Protein 1F9K (pdb70)

Sequence (468 aa):
ETQSFNFDHFEENSKELNLQRQASIKSNGVLELTKLTKNGVPVWKSTGRALYAEPIKIWDSTTGNVASFETRFSFNITQPYAYPEPADGLTFFMVPPNSPQGEDGGNLGVFKPPEGDNAFAVEFDTFQNTWDPQVPHIGIDVNSIVSSKTLHFQLENGGVANVVIKYDSPTKILNVVLAFHSVGTVYTLSNIVDLKQEFPNSEWVNVGLSATTGYQKNAVETHEIISWSFTSSLETQSFNFDHFEENSKELNLQRQASIKSNGVLELTKLTKNGVPVWKSTGRALYAEPIKIWDSTTGNVASFETRFSFNITQPYAYPEPADGLTFFMVPPNSPQGEDGGNLGVFKPPEGDNAFAVEFDTFQNTWDPQVPHIGIDVNSIVSSKTLHFQLENGGVANVVIKYDSPTKILNVVLAFHSVGTVYTLSNIVDLKQEFPNSEWVNVGLSATTGYQKNAVETHEIISWSFTSSL

Organism: Psophocarpus tetragonolobus (NCBI:txid3891)

Radius of gyration: 24.09 Å; Cα contacts (8 Å, |Δi|>4): 1300; chains: 2; bounding box: 73×49×55 Å

Nearest PDB structures (foldseek):
  1fay-assembly1_A  TM=1.001E+00  e=1.335E-43  Psophocarpus tetragonolobus
  2d3s-assembly1_A  TM=9.607E-01  e=8.198E-33  Psophocarpus tetragonolobus
  1g9f-assembly1_A  TM=9.574E-01  e=3.078E-25  Glycine max
  1lul-assembly1_A  TM=9.356E-01  e=5.068E-24  Vigna cylindrica
  1lul-assembly3_E  TM=9.356E-01  e=9.555E-24  Vigna cylindrica

Foldseek 3Di:
DKDKDKQLFADPPPLFKDKDFQWDADPVSWIWAWDQADPHGGDFLTKIKIWTNDWDQQADPPVGAGKKKKKKFKKFKAAPDPPVFADFWKKKKKFAPPFDWDHATLRLRHHHPPLGTLMWMWIQGRDADPLHDDDRWIATDGSDSNGPDIDHDDDDHRAMKMKMWTADRVVQKIKIWIARPVVGDIDIDIDGDHVCVSPVPHSIIIIMMMGGTDPDGSNHMTIIIGIMMMMMGD/DKDKDKQLFADFPPPFKDKDFQWGADPVSKIWAWDQAPPNHGDAQTKIKIWTPDWDFQDDPVVRAGKKKKKKWKKFKAQPDPPPHADFWKKKKKFAPPADWDHTTLRLRHHHPPQDGQMWMWIQGRDADPLDDDDRWIATDGSDSNGPDIDHDDDDHRAMKMKMWTADRVVQKIKIWIARPVVGDIDIDIDGDHVCVSPVPHSIIIIMMMGHTDDDRSNYMTIIINIMMMMMDD

Secondary structure (DSSP, 8-state):
-EEEEEESS--SS-TTEEEEET-EE-TTS-EE-S-SEETTEE--S-EEEEEESSPEE-B-TTT--B-EEEEEEEEEEE---SSS---EEEEEEEE-TT-----SGGGTTT--SS--S--EEEEEE-S--TT--SSSEEEEEESSSS-SEEEE----TT--EEEEEEEETTTTEEEEEEEETTTTEEEEEEEE--HHHHSTT-SEEEEEEEEEE-SSTT---EEEEEEEEEEEE-/-EEEEEESS--TT-TTEEEEET-EE-TTS-EE-S-SSGGGS---S-EEEEEESSPEE-B-TTT--B-EEEEEEEEE-----SSS---EEEEEEEE-SS-----SGGGTTT--SS--S--EEEEEE-S--TT--SSSEEEEEESSSS-SEEEE----TT-EEEEEEEEETTTTEEEEEEEETTTTEEEEEEEE--HHHHSTT-SEEEEEEEEEE-SSTT-----EEEEEEEEEE-

B-factor: mean 46.73, std 22.85, range [2.0, 100.0]

InterPro domains:
  IPR001220 Legume lectin domain [PF00139] (3-237)
  IPR001220 Legume lectin domain [cd06899] (4-236)
  IPR013320 Concanavalin A-like lectin/glucanase domain superfamily [SSF49899] (2-235)
  IPR016363 Legume lectin [PIRSF002690] (3-239)
  IPR019825 Legume lectin, beta chain, Mn/Ca-binding site [PS00307] (122-128)
  IPR050258 Leguminous Lectin [PTHR32401] (4-237)

Structure (mmCIF, N/CA/C/O backbone):
data_1F9K
#
_entry.id   1F9K
#
_cell.length_a   182.110
_cell.length_b   182.110
_cell.length_c   44.990
_cell.angle_alpha   90.00
_cell.angle_beta   90.00
_cell.angle_gamma   120.00
#
_symmetry.space_group_name_H-M   'H 3'
#
loop_
_entity.id
_entity.type
_entity.pdbx_description
1 polymer 'ACIDIC LECTIN'
2 branched alpha-D-mannopyranose-(1-4)-2-acetamido-2-deoxy-beta-D-glucopyranose-(1-4)-2-acetamido-2-deoxy-beta-D-glucopyranose
3 non-polymer 'methyl alpha-D-galactopyranoside'
4 non-polymer 'MANGANESE (II) ION'
5 non-polymer 'CALCIUM ION'
6 water water
#
loop_
_atom_site.group_PDB
_atom_site.id
_atom_site.type_symbol
_atom_site.label_atom_id
_atom_site.label_alt_id
_atom_site.label_comp_id
_atom_site.label_asym_id
_atom_site.label_entity_id
_atom_site.label_seq_id
_atom_site.pdbx_PDB_ins_code
_atom_site.Cartn_x
_atom_site.Cartn_y
_atom_site.Cartn_z
_atom_site.occupancy
_atom_site.B_iso_or_equiv
_atom_site.auth_seq_id
_atom_site.auth_comp_id
_atom_site.auth_asym_id
_atom_site.auth_atom_id
_atom_site.pdbx_PDB_model_num
ATOM 1 N N . GLU A 1 1 ? -10.130 95.862 -1.541 1.00 100.00 1 GLU A N 1
ATOM 2 C CA . GLU A 1 1 ? -8.773 95.314 -1.219 1.00 100.00 1 GLU A CA 1
ATOM 3 C C . GLU A 1 1 ? -8.774 93.894 -0.667 1.00 100.00 1 GLU A C 1
ATOM 4 O O . GLU A 1 1 ? -9.119 92.945 -1.369 1.00 100.00 1 GLU A O 1
ATOM 5 N N . THR A 1 2 ? -8.385 93.748 0.598 1.00 93.39 2 THR A N 1
ATOM 6 C CA . THR A 1 2 ? -8.323 92.443 1.253 1.00 93.39 2 THR A CA 1
ATOM 7 C C . THR A 1 2 ? -9.459 92.262 2.254 1.00 93.39 2 THR A C 1
ATOM 8 O O . THR A 1 2 ? -10.003 93.239 2.762 1.00 93.39 2 THR A O 1
ATOM 12 N N . GLN A 1 3 ? -9.815 91.009 2.529 1.00 67.82 3 GLN A N 1
ATOM 13 C CA . GLN A 1 3 ? -10.864 90.687 3.500 1.00 67.82 3 GLN A CA 1
ATOM 14 C C . GLN A 1 3 ? -10.387 89.479 4.287 1.00 67.82 3 GLN A C 1
ATOM 15 O O . GLN A 1 3 ? -10.049 88.456 3.700 1.00 67.82 3 GLN A O 1
ATOM 21 N N . SER A 1 4 ? -10.355 89.586 5.608 1.00 58.95 4 SER A N 1
ATOM 22 C CA . SER A 1 4 ? -9.885 88.459 6.401 1.00 58.95 4 SER A CA 1
ATOM 23 C C . SER A 1 4 ? -10.424 88.369 7.814 1.00 58.95 4 SER A C 1
ATOM 24 O O . SER A 1 4 ? -10.160 89.244 8.637 1.00 58.95 4 SER A O 1
ATOM 27 N N . PHE A 1 5 ? -11.166 87.306 8.103 1.00 41.11 5 PHE A N 1
ATOM 28 C CA . PHE A 1 5 ? -11.677 87.114 9.447 1.00 41.11 5 PHE A CA 1
ATOM 29 C C . PHE A 1 5 ? -10.928 85.937 10.069 1.00 41.11 5 PHE A C 1
ATOM 30 O O . PHE A 1 5 ? -10.392 85.092 9.359 1.00 41.11 5 PHE A O 1
ATOM 38 N N . ASN A 1 6 ? -10.872 85.887 11.392 1.00 47.39 6 ASN A N 1
ATOM 39 C CA . ASN A 1 6 ? -10.195 84.795 12.060 1.00 47.39 6 ASN A CA 1
ATOM 40 C C . ASN A 1 6 ? -10.865 84.466 13.388 1.00 47.39 6 ASN A C 1
ATOM 41 O O . ASN A 1 6 ? -11.172 85.358 14.163 1.00 47.39 6 ASN A O 1
ATOM 46 N N . PHE A 1 7 ? -11.088 83.182 13.648 1.00 56.56 7 PHE A N 1
ATOM 47 C CA . PHE A 1 7 ? -11.731 82.737 14.878 1.00 56.56 7 PHE A CA 1
ATOM 48 C C . PHE A 1 7 ? -10.900 81.704 15.639 1.00 56.56 7 PHE A C 1
ATOM 49 O O . PHE A 1 7 ? -11.119 80.498 15.487 1.00 56.56 7 PHE A O 1
ATOM 57 N N . ASP A 1 8 ? -9.952 82.174 16.451 1.00 48.39 8 ASP A N 1
ATOM 58 C CA . ASP A 1 8 ? -9.108 81.286 17.245 1.00 48.39 8 ASP A CA 1
ATOM 59 C C . ASP A 1 8 ? -9.987 80.467 18.180 1.00 48.39 8 ASP A C 1
ATOM 60 O O . ASP A 1 8 ? -9.527 79.500 18.782 1.00 48.39 8 ASP A O 1
ATOM 62 N N . HIS A 1 9 ? -11.250 80.875 18.297 1.00 31.88 9 HIS A N 1
ATOM 63 C CA . HIS A 1 9 ? -12.255 80.214 19.142 1.00 31.88 9 HIS A CA 1
ATOM 64 C C . HIS A 1 9 ? -13.606 80.855 18.805 1.00 31.88 9 HIS A C 1
ATOM 65 O O . HIS A 1 9 ? -13.654 81.794 18.016 1.00 31.88 9 HIS A O 1
ATOM 67 N N . PHE A 1 10 ? -14.702 80.363 19.378 1.00 62.33 10 PHE A N 1
ATOM 68 C CA . PHE A 1 10 ? -16.015 80.943 19.086 1.00 62.33 10 PHE A CA 1
ATOM 69 C C . PHE A 1 10 ? -16.712 81.518 20.317 1.00 62.33 10 PHE A C 1
ATOM 70 O O . PHE A 1 10 ? -16.621 80.960 21.411 1.00 62.33 10 PHE A O 1
ATOM 78 N N . GLU A 1 11 ? -17.415 82.634 20.122 1.00 68.09 11 GLU A N 1
ATOM 79 C CA . GLU A 1 11 ? -18.129 83.282 21.213 1.00 68.09 11 GLU A CA 1
ATOM 80 C C . GLU A 1 11 ? -19.530 83.697 20.795 1.00 68.09 11 GLU A C 1
ATOM 81 O O . GLU A 1 11 ? -19.710 84.335 19.751 1.00 68.09 11 GLU A O 1
ATOM 82 N N . GLU A 1 12 ? -20.525 83.343 21.609 1.00 71.84 12 GLU A N 1
ATOM 83 C CA . GLU A 1 12 ? -21.910 83.670 21.292 1.00 71.84 12 GLU A CA 1
ATOM 84 C C . GLU A 1 12 ? -22.117 85.137 20.994 1.00 71.84 12 GLU A C 1
ATOM 85 O O . GLU A 1 12 ? -21.219 85.958 21.186 1.00 71.84 12 GLU A O 1
ATOM 91 N N . ASN A 1 13 ? -23.314 85.456 20.516 1.00 100.00 13 ASN A N 1
ATOM 92 C CA . ASN A 1 13 ? -23.643 86.830 20.196 1.00 100.00 13 ASN A CA 1
ATOM 93 C C . ASN A 1 13 ? -22.794 87.390 19.074 1.00 100.00 13 ASN A C 1
ATOM 94 O O . ASN A 1 13 ? -23.338 87.936 18.112 1.00 100.00 13 ASN A O 1
ATOM 95 N N . SER A 1 14 ? -21.472 87.256 19.207 1.00 100.00 14 SER A N 1
ATOM 96 C CA . SER A 1 14 ? -20.542 87.750 18.204 1.00 100.00 14 SER A CA 1
ATOM 97 C C . SER A 1 14 ? -21.214 87.927 16.860 1.00 100.00 14 SER A C 1
ATOM 98 O O . SER A 1 14 ? -21.233 87.003 16.046 1.00 100.00 14 SER A O 1
ATOM 99 N N . LYS A 1 15 ? -21.771 89.118 16.641 1.00 94.20 15 LYS A N 1
ATOM 100 C CA . LYS A 1 15 ? -22.484 89.448 15.408 1.00 94.20 15 LYS A CA 1
ATOM 101 C C . LYS A 1 15 ? -21.659 89.248 14.134 1.00 94.20 15 LYS A C 1
ATOM 102 O O . LYS A 1 15 ? -21.960 89.834 13.095 1.00 94.20 15 LYS A O 1
ATOM 104 N N . GLU A 1 16 ? -20.619 88.423 14.218 1.00 86.41 16 GLU A N 1
ATOM 105 C CA . GLU A 1 16 ? -19.780 88.132 13.062 1.00 86.41 16 GLU A CA 1
ATOM 106 C C . GLU A 1 16 ? -20.191 86.788 12.473 1.00 86.41 16 GLU A C 1
ATOM 107 O O . GLU A 1 16 ? -20.199 86.613 11.254 1.00 86.41 16 GLU A O 1
ATOM 113 N N . LEU A 1 17 ? -20.530 85.843 13.349 1.00 81.84 17 LEU A N 1
ATOM 114 C CA . LEU A 1 17 ? -20.954 84.513 12.923 1.00 81.84 17 LEU A CA 1
ATOM 115 C C . LEU A 1 17 ? -22.489 84.418 12.906 1.00 81.84 17 LEU A C 1
ATOM 116 O O . LEU A 1 17 ? -23.156 84.615 13.922 1.00 81.84 17 LEU A O 1
ATOM 118 N N . ASN A 1 18 ? -23.034 84.117 11.731 1.00 74.85 18 ASN A N 1
ATOM 119 C CA . ASN A 1 18 ? -24.473 84.011 11.522 1.00 74.85 18 ASN A CA 1
ATOM 120 C C . ASN A 1 18 ? -24.919 82.544 11.530 1.00 74.85 18 ASN A C 1
ATOM 121 O O . ASN A 1 18 ? -24.759 81.834 10.535 1.00 74.85 18 ASN A O 1
ATOM 126 N N . LEU A 1 19 ? -25.504 82.104 12.642 1.00 58.47 19 LEU A N 1
ATOM 127 C CA . LEU A 1 19 ? -25.925 80.712 12.804 1.00 58.47 19 LEU A CA 1
ATOM 128 C C . LEU A 1 19 ? -27.315 80.390 12.267 1.00 58.47 19 LEU A C 1
ATOM 129 O O . LEU A 1 19 ? -28.241 81.186 12.396 1.00 58.47 19 LEU A O 1
ATOM 134 N N . GLN A 1 20 ? -27.450 79.208 11.669 1.00 51.40 20 GLN A N 1
ATOM 135 C CA . GLN A 1 20 ? -28.718 78.764 11.106 1.00 51.40 20 GLN A CA 1
ATOM 136 C C . GLN A 1 20 ? -29.084 77.357 11.561 1.00 51.40 20 GLN A C 1
ATOM 137 O O . GLN A 1 20 ? -28.244 76.459 11.581 1.00 51.40 20 GLN A O 1
ATOM 143 N N . ARG A 1 21 ? -30.351 77.176 11.913 1.00 38.21 21 ARG A N 1
ATOM 144 C CA . ARG A 1 21 ? -30.853 75.891 12.365 1.00 38.21 21 ARG A CA 1
ATOM 145 C C . ARG A 1 21 ? -30.169 75.378 13.620 1.00 38.21 21 ARG A C 1
ATOM 146 O O . ARG A 1 21 ? -29.987 76.120 14.590 1.00 38.21 21 ARG A O 1
ATOM 154 N N . GLN A 1 22 ? -29.790 74.102 13.582 1.00 33.49 22 GLN A N 1
ATOM 155 C CA . GLN A 1 22 ? -29.140 73.427 14.700 1.00 33.49 22 GLN A CA 1
ATOM 156 C C . GLN A 1 22 ? -27.766 73.974 15.102 1.00 33.49 22 GLN A C 1
ATOM 157 O O . GLN A 1 22 ? -27.221 73.608 16.155 1.00 33.49 22 GLN A O 1
ATOM 163 N N . ALA A 1 23 ? -27.193 74.841 14.280 1.00 49.64 23 ALA A N 1
ATOM 164 C CA . ALA A 1 23 ? -25.888 75.395 14.609 1.00 49.64 23 ALA A CA 1
ATOM 165 C C . ALA A 1 23 ? -25.959 76.276 15.858 1.00 49.64 23 ALA A C 1
ATOM 166 O O . ALA A 1 23 ? -26.856 77.114 15.981 1.00 49.64 23 ALA A O 1
ATOM 168 N N . SER A 1 24 ? -25.025 76.067 16.785 1.00 38.09 24 SER A N 1
ATOM 169 C CA . SER A 1 24 ? -24.944 76.863 18.011 1.00 38.09 24 SER A CA 1
ATOM 170 C C . SER A 1 24 ? -23.537 76.808 18.620 1.00 38.09 24 SER A C 1
ATOM 171 O O . SER A 1 24 ? -22.722 75.946 18.273 1.00 38.09 24 SER A O 1
ATOM 174 N N . ILE A 1 25 ? -23.249 77.722 19.538 1.00 31.86 25 ILE A N 1
ATOM 175 C CA . ILE A 1 25 ? -21.922 77.755 20.129 1.00 31.86 25 ILE A CA 1
ATOM 176 C C . ILE A 1 25 ? -21.875 77.198 21.540 1.00 31.86 25 ILE A C 1
ATOM 177 O O . ILE A 1 25 ? -22.446 77.767 22.458 1.00 31.86 25 ILE A O 1
ATOM 182 N N . LYS A 1 26 ? -21.188 76.070 21.699 1.00 48.20 26 LYS A N 1
ATOM 183 C CA . LYS A 1 26 ? -21.058 75.425 23.001 1.00 48.20 26 LYS A CA 1
ATOM 184 C C . LYS A 1 26 ? -20.270 76.324 23.950 1.00 48.20 26 LYS A C 1
ATOM 185 O O . LYS A 1 26 ? -19.689 77.324 23.525 1.00 48.20 26 LYS A O 1
ATOM 187 N N . SER A 1 27 ? -20.264 75.970 25.234 1.00 87.26 27 SER A N 1
ATOM 188 C CA . SER A 1 27 ? -19.569 76.753 26.253 1.00 87.26 27 SER A CA 1
ATOM 189 C C . SER A 1 27 ? -18.069 76.546 26.189 1.00 87.26 27 SER A C 1
ATOM 190 O O . SER A 1 27 ? -17.310 77.220 26.883 1.00 87.26 27 SER A O 1
ATOM 192 N N . ASN A 1 28 ? -17.648 75.612 25.345 1.00 47.98 28 ASN A N 1
ATOM 193 C CA . ASN A 1 28 ? -16.232 75.296 25.188 1.00 47.98 28 ASN A CA 1
ATOM 194 C C . ASN A 1 28 ? -15.545 76.267 24.236 1.00 47.98 28 ASN A C 1
ATOM 195 O O . ASN A 1 28 ? -14.319 76.283 24.131 1.00 47.98 28 ASN A O 1
ATOM 197 N N . GLY A 1 29 ? -16.346 77.074 23.547 1.00 99.77 29 GLY A N 1
ATOM 198 C CA . GLY A 1 29 ? -15.808 78.028 22.592 1.00 99.77 29 GLY A CA 1
ATOM 199 C C . GLY A 1 29 ? -15.744 77.333 21.245 1.00 99.77 29 GLY A C 1
ATOM 200 O O . GLY A 1 29 ? -15.115 77.805 20.293 1.00 99.77 29 GLY A O 1
ATOM 201 N N . VAL A 1 30 ? -16.418 76.188 21.196 1.00 54.22 30 VAL A N 1
ATOM 202 C CA . VAL A 1 30 ? -16.506 75.325 20.027 1.00 54.22 30 VAL A CA 1
ATOM 203 C C . VAL A 1 30 ? -17.832 75.547 19.336 1.00 54.22 30 VAL A C 1
ATOM 204 O O . VAL A 1 30 ? -18.854 75.721 19.984 1.00 54.22 30 VAL A O 1
ATOM 208 N N . LEU A 1 31 ? -17.809 75.528 18.014 1.00 47.61 31 LEU A N 1
ATOM 209 C CA . LEU A 1 31 ? -19.012 75.722 17.214 1.00 47.61 31 LEU A CA 1
ATOM 210 C C . LEU A 1 31 ? -19.592 74.360 16.850 1.00 47.61 31 LEU A C 1
ATOM 211 O O . LEU A 1 31 ? -18.971 73.601 16.106 1.00 47.61 31 LEU A O 1
ATOM 216 N N . GLU A 1 32 ? -20.773 74.054 17.386 1.00 32.69 32 GLU A N 1
ATOM 217 C CA . GLU A 1 32 ? -21.430 72.776 17.139 1.00 32.69 32 GLU A CA 1
ATOM 218 C C . GLU A 1 32 ? -22.445 72.906 16.014 1.00 32.69 32 GLU A C 1
ATOM 219 O O . GLU A 1 32 ? -23.508 73.492 16.190 1.00 32.69 32 GLU A O 1
ATOM 225 N N . LEU A 1 33 ? -22.124 72.332 14.863 1.00 32.63 33 LEU A N 1
ATOM 226 C CA . LEU A 1 33 ? -22.994 72.426 13.694 1.00 32.63 33 LEU A CA 1
ATOM 227 C C . LEU A 1 33 ? -24.283 71.595 13.717 1.00 32.63 33 LEU A C 1
ATOM 228 O O . LEU A 1 33 ? -25.321 72.041 13.210 1.00 32.63 33 LEU A O 1
ATOM 233 N N . THR A 1 34 ? -24.214 70.397 14.293 1.00 35.98 34 THR A N 1
ATOM 234 C CA . THR A 1 34 ? -25.368 69.504 14.357 1.00 35.98 34 THR A CA 1
ATOM 235 C C . THR A 1 34 ? -25.602 69.004 15.775 1.00 35.98 34 THR A C 1
ATOM 236 O O . THR A 1 34 ? -24.710 69.104 16.627 1.00 35.98 34 THR A O 1
ATOM 240 N N . LYS A 1 35 ? -26.787 68.446 16.023 1.00 29.65 35 LYS A N 1
ATOM 241 C CA . LYS A 1 35 ? -27.106 67.930 17.354 1.00 29.65 35 LYS A CA 1
ATOM 242 C C . LYS A 1 35 ? -27.371 66.435 17.366 1.00 29.65 35 LYS A C 1
ATOM 243 O O . LYS A 1 35 ? -27.963 65.894 16.434 1.00 29.65 35 LYS A O 1
ATOM 249 N N . LEU A 1 36 ? -26.943 65.774 18.439 1.00 25.98 36 LEU A N 1
ATOM 250 C CA . LEU A 1 36 ? -27.121 64.338 18.571 1.00 25.98 36 LEU A CA 1
ATOM 251 C C . LEU A 1 36 ? -28.337 63.984 19.425 1.00 25.98 36 LEU A C 1
ATOM 252 O O . LEU A 1 36 ? -28.819 62.852 19.393 1.00 25.98 36 LEU A O 1
ATOM 257 N N . THR A 1 37 ? -28.821 64.963 20.187 1.00 51.08 37 THR A N 1
ATOM 258 C CA . THR A 1 37 ? -29.999 64.832 21.055 1.00 51.08 37 THR A CA 1
ATOM 259 C C . THR A 1 37 ? -30.629 66.217 21.173 1.00 51.08 37 THR A C 1
ATOM 260 O O . THR A 1 37 ? -29.943 67.236 21.105 1.00 51.08 37 THR A O 1
ATOM 264 N N . LYS A 1 38 ? -31.936 66.267 21.365 1.00 63.80 38 LYS A N 1
ATOM 265 C CA . LYS A 1 38 ? -32.583 67.557 21.431 1.00 63.80 38 LYS A CA 1
ATOM 266 C C . LYS A 1 38 ? -33.849 67.472 22.245 1.00 63.80 38 LYS A C 1
ATOM 267 O O . LYS A 1 38 ? -34.828 66.878 21.811 1.00 63.80 38 LYS A O 1
ATOM 273 N N . ASN A 1 39 ? -33.826 68.065 23.432 1.00 95.80 39 ASN A N 1
ATOM 274 C CA . ASN A 1 39 ? -35.002 68.046 24.277 1.00 95.80 39 ASN A CA 1
ATOM 275 C C . ASN A 1 39 ? -35.059 66.832 25.178 1.00 95.80 39 ASN A C 1
ATOM 276 O O . ASN A 1 39 ? -36.072 66.592 25.826 1.00 95.80 39 ASN A O 1
ATOM 277 N N . GLY A 1 40 ? -33.982 66.057 25.220 1.00 49.77 40 GLY A N 1
ATOM 278 C CA . GLY A 1 40 ? -33.974 64.885 26.077 1.00 49.77 40 GLY A CA 1
ATOM 279 C C . GLY A 1 40 ? -33.982 63.549 25.362 1.00 49.77 40 GLY A C 1
ATOM 280 O O . GLY A 1 40 ? -33.572 62.545 25.949 1.00 49.77 40 GLY A O 1
ATOM 281 N N . VAL A 1 41 ? -34.442 63.537 24.109 1.00 64.68 41 VAL A N 1
ATOM 282 C CA . VAL A 1 41 ? -34.512 62.319 23.288 1.00 64.68 41 VAL A CA 1
ATOM 283 C C . VAL A 1 41 ? -33.536 62.372 22.101 1.00 64.68 41 VAL A C 1
ATOM 284 O O . VAL A 1 41 ? -33.159 63.451 21.653 1.00 64.68 41 VAL A O 1
ATOM 286 N N . PRO A 1 42 ? -33.105 61.202 21.588 1.00 49.01 42 PRO A N 1
ATOM 287 C CA . PRO A 1 42 ? -32.176 61.126 20.454 1.00 49.01 42 PRO A CA 1
ATOM 288 C C . PRO A 1 42 ? -32.740 61.814 19.238 1.00 49.01 42 PRO A C 1
ATOM 289 O O . PRO A 1 42 ? -33.950 61.915 19.090 1.00 49.01 42 PRO A O 1
ATOM 293 N N . VAL A 1 43 ? -31.864 62.281 18.362 1.00 39.61 43 VAL A N 1
ATOM 294 C CA . VAL A 1 43 ? -32.309 62.951 17.153 1.00 39.61 43 VAL A CA 1
ATOM 295 C C . VAL A 1 43 ? -31.482 62.549 15.951 1.00 39.61 43 VAL A C 1
ATOM 296 O O . VAL A 1 43 ? -30.396 61.963 16.075 1.00 39.61 43 VAL A O 1
ATOM 300 N N . TRP A 1 44 ? -32.020 62.870 14.784 1.00 30.14 44 TRP A N 1
ATOM 301 C CA . TRP A 1 44 ? -31.360 62.580 13.527 1.00 30.14 44 TRP A CA 1
ATOM 302 C C . TRP A 1 44 ? -32.013 63.497 12.515 1.00 30.14 44 TRP A C 1
ATOM 303 O O . TRP A 1 44 ? -33.049 64.081 12.798 1.00 30.14 44 TRP A O 1
ATOM 314 N N . LYS A 1 45 ? -31.399 63.631 11.349 1.00 25.83 45 LYS A N 1
ATOM 315 C CA . LYS A 1 45 ? -31.890 64.498 10.283 1.00 25.83 45 LYS A CA 1
ATOM 316 C C . LYS A 1 45 ? -31.646 65.929 10.723 1.00 25.83 45 LYS A C 1
ATOM 317 O O . LYS A 1 45 ? -32.374 66.846 10.344 1.00 25.83 45 LYS A O 1
ATOM 323 N N . SER A 1 46 ? -30.610 66.101 11.538 1.00 17.06 46 SER A N 1
ATOM 324 C CA . SER A 1 46 ? -30.216 67.417 12.020 1.00 17.06 46 SER A CA 1
ATOM 325 C C . SER A 1 46 ? -29.422 68.174 10.945 1.00 17.06 46 SER A C 1
ATOM 326 O O . SER A 1 46 ? -28.714 67.573 10.141 1.00 17.06 46 SER A O 1
ATOM 329 N N . THR A 1 47 ? -29.544 69.497 10.935 1.00 43.83 47 THR A N 1
ATOM 330 C CA . THR A 1 47 ? -28.839 70.331 9.962 1.00 43.83 47 THR A CA 1
ATOM 331 C C . THR A 1 47 ? -28.403 71.652 10.570 1.00 43.83 47 THR A C 1
ATOM 332 O O . THR A 1 47 ? -29.166 72.287 11.296 1.00 43.83 47 THR A O 1
ATOM 336 N N . GLY A 1 48 ? -27.178 72.066 10.261 1.00 55.01 48 GLY A N 1
ATOM 337 C CA . GLY A 1 48 ? -26.657 73.311 10.795 1.00 55.01 48 GLY A CA 1
ATOM 338 C C . GLY A 1 48 ? -25.652 73.963 9.867 1.00 55.01 48 GLY A C 1
ATOM 339 O O . GLY A 1 48 ? -24.856 73.288 9.214 1.00 55.01 48 GLY A O 1
ATOM 340 N N . ARG A 1 49 ? -25.696 75.288 9.805 1.00 54.55 49 ARG A N 1
ATOM 341 C CA . ARG A 1 49 ? -24.786 76.045 8.961 1.00 54.55 49 ARG A CA 1
ATOM 342 C C . ARG A 1 49 ? -24.359 77.292 9.711 1.00 54.55 49 ARG A C 1
ATOM 343 O O . ARG A 1 49 ? -25.107 77.845 10.507 1.00 54.55 49 ARG A O 1
ATOM 351 N N . ALA A 1 50 ? -23.146 77.737 9.445 1.00 44.23 50 ALA A N 1
ATOM 352 C CA . ALA A 1 50 ? -22.608 78.922 10.085 1.00 44.23 50 ALA A CA 1
ATOM 353 C C . ALA A 1 50 ? -22.018 79.796 8.991 1.00 44.23 50 ALA A C 1
ATOM 354 O O . ALA A 1 50 ? -20.999 79.454 8.400 1.00 44.23 50 ALA A O 1
ATOM 356 N N . LEU A 1 51 ? -22.664 80.916 8.704 1.00 60.42 51 LEU A N 1
ATOM 357 C CA . LEU A 1 51 ? -22.154 81.801 7.668 1.00 60.42 51 LEU A CA 1
ATOM 358 C C . LEU A 1 51 ? -21.505 83.034 8.265 1.00 60.42 51 LEU A C 1
ATOM 359 O O . LEU A 1 51 ? -21.918 83.523 9.318 1.00 60.42 51 LEU A O 1
ATOM 364 N N . TYR A 1 52 ? -20.470 83.518 7.591 1.00 61.81 52 TYR A N 1
ATOM 365 C CA . TYR A 1 52 ? -19.762 84.708 8.029 1.00 61.81 52 TYR A CA 1
ATOM 366 C C . TYR A 1 52 ? -20.652 85.884 7.666 1.00 61.81 52 TYR A C 1
ATOM 367 O O . TYR A 1 52 ? -21.138 85.978 6.534 1.00 61.81 52 TYR A O 1
ATOM 376 N N . ALA A 1 53 ? -20.868 86.765 8.640 1.00 79.74 53 ALA A N 1
ATOM 377 C CA . ALA A 1 53 ? -21.726 87.940 8.485 1.00 79.74 53 ALA A CA 1
ATOM 378 C C . ALA A 1 53 ? -21.515 88.737 7.195 1.00 79.74 53 ALA A C 1
ATOM 379 O O . ALA A 1 53 ? -22.459 88.973 6.433 1.00 79.74 53 ALA A O 1
ATOM 381 N N . GLU A 1 54 ? -20.276 89.151 6.959 1.00 100.00 54 GLU A N 1
ATOM 382 C CA . GLU A 1 54 ? -19.935 89.927 5.771 1.00 100.00 54 GLU A CA 1
ATOM 383 C C . GLU A 1 54 ? -19.800 89.069 4.516 1.00 100.00 54 GLU A C 1
ATOM 384 O O . GLU A 1 54 ? -19.298 87.947 4.573 1.00 100.00 54 GLU A O 1
ATOM 390 N N . PRO A 1 55 ? -20.279 89.577 3.370 1.00 83.70 55 PRO A N 1
ATOM 391 C CA . PRO A 1 55 ? -20.173 88.817 2.122 1.00 83.70 55 PRO A CA 1
ATOM 392 C C . PRO A 1 55 ? -18.766 89.013 1.581 1.00 83.70 55 PRO A C 1
ATOM 393 O O . PRO A 1 55 ? -18.168 90.069 1.797 1.00 83.70 55 PRO A O 1
ATOM 397 N N . ILE A 1 56 ? -18.231 88.011 0.888 1.00 53.78 56 ILE A N 1
ATOM 398 C CA . ILE A 1 56 ? -16.884 88.146 0.341 1.00 53.78 56 ILE A CA 1
ATOM 399 C C . ILE A 1 56 ? -16.926 88.450 -1.162 1.00 53.78 56 ILE A C 1
ATOM 400 O O . ILE A 1 56 ? -17.771 87.913 -1.893 1.00 53.78 56 ILE A O 1
ATOM 404 N N . LYS A 1 57 ? -16.025 89.334 -1.602 1.00 64.79 57 LYS A N 1
ATOM 405 C CA . LYS A 1 57 ? -15.940 89.742 -3.008 1.00 64.79 57 LYS A CA 1
ATOM 406 C C . LYS A 1 57 ? -15.084 88.766 -3.797 1.00 64.79 57 LYS A C 1
ATOM 407 O O . LYS A 1 57 ? -13.853 88.787 -3.705 1.00 64.79 57 LYS A O 1
ATOM 409 N N . ILE A 1 58 ? -15.765 87.924 -4.574 1.00 80.14 58 ILE A N 1
ATOM 410 C CA . ILE A 1 58 ? -15.155 86.884 -5.401 1.00 80.14 58 ILE A CA 1
ATOM 411 C C . ILE A 1 58 ? -14.466 87.431 -6.651 1.00 80.14 58 ILE A C 1
ATOM 412 O O . ILE A 1 58 ? -13.332 87.053 -6.955 1.00 80.14 58 ILE A O 1
ATOM 416 N N . TRP A 1 59 ? -15.149 88.313 -7.378 1.00 98.35 59 TRP A N 1
ATOM 417 C CA . TRP A 1 59 ? -14.573 88.923 -8.581 1.00 98.35 59 TRP A CA 1
ATOM 418 C C . TRP A 1 59 ? -15.188 90.292 -8.875 1.00 98.35 59 TRP A C 1
ATOM 419 O O . TRP A 1 59 ? -16.335 90.543 -8.516 1.00 98.35 59 TRP A O 1
ATOM 430 N N . ASP A 1 60 ? -14.436 91.175 -9.534 1.00 99.97 60 ASP A N 1
ATOM 431 C CA . ASP A 1 60 ? -14.949 92.514 -9.855 1.00 99.97 60 ASP A CA 1
ATOM 432 C C . ASP A 1 60 ? -15.246 92.712 -11.350 1.00 99.97 60 ASP A C 1
ATOM 433 O O . ASP A 1 60 ? -14.396 92.448 -12.208 1.00 99.97 60 ASP A O 1
ATOM 438 N N . SER A 1 61 ? -16.461 93.181 -11.644 1.00 91.25 61 SER A N 1
ATOM 439 C CA . SER A 1 61 ? -16.875 93.407 -13.018 1.00 91.25 61 SER A CA 1
ATOM 440 C C . SER A 1 61 ? -16.043 94.452 -13.735 1.00 91.25 61 SER A C 1
ATOM 441 O O . SER A 1 61 ? -15.682 94.267 -14.897 1.00 91.25 61 SER A O 1
ATOM 442 N N . THR A 1 62 ? -15.740 95.550 -13.043 1.00 99.92 62 THR A N 1
ATOM 443 C CA . THR A 1 62 ? -14.946 96.610 -13.636 1.00 99.92 62 THR A CA 1
ATOM 444 C C . THR A 1 62 ? -13.676 96.111 -14.306 1.00 99.92 62 THR A C 1
ATOM 445 O O . THR A 1 62 ? -13.585 96.100 -15.536 1.00 99.92 62 THR A O 1
ATOM 446 N N . THR A 1 63 ? -12.703 95.688 -13.500 1.00 99.59 63 THR A N 1
ATOM 447 C CA . THR A 1 63 ? -11.438 95.203 -14.033 1.00 99.59 63 THR A CA 1
ATOM 448 C C . THR A 1 63 ? -11.367 93.716 -14.343 1.00 99.59 63 THR A C 1
ATOM 449 O O . THR A 1 63 ? -10.279 93.176 -14.542 1.00 99.59 63 THR A O 1
ATOM 450 N N . GLY A 1 64 ? -12.522 93.055 -14.382 1.00 77.29 64 GLY A N 1
ATOM 451 C CA . GLY A 1 64 ? -12.574 91.632 -14.682 1.00 77.29 64 GLY A CA 1
ATOM 452 C C . GLY A 1 64 ? -11.598 90.704 -13.965 1.00 77.29 64 GLY A C 1
ATOM 453 O O . GLY A 1 64 ? -11.309 89.614 -14.450 1.00 77.29 64 GLY A O 1
ATOM 454 N N . ASN A 1 65 ? -11.091 91.113 -12.811 1.00 83.46 65 ASN A N 1
ATOM 455 C CA . ASN A 1 65 ? -10.158 90.274 -12.071 1.00 83.46 65 ASN A CA 1
ATOM 456 C C . ASN A 1 65 ? -10.919 89.309 -11.138 1.00 83.46 65 ASN A C 1
ATOM 457 O O . ASN A 1 65 ? -12.134 89.438 -10.957 1.00 83.46 65 ASN A O 1
ATOM 459 N N . VAL A 1 66 ? -10.209 88.336 -10.565 1.00 67.52 66 VAL A N 1
ATOM 460 C CA . VAL A 1 66 ? -10.811 87.355 -9.655 1.00 67.52 66 VAL A CA 1
ATOM 461 C C . VAL A 1 66 ? -9.994 87.291 -8.362 1.00 67.52 66 VAL A C 1
ATOM 462 O O . VAL A 1 66 ? -8.791 87.556 -8.359 1.00 67.52 66 VAL A O 1
ATOM 466 N N . ALA A 1 67 ? -10.645 86.935 -7.260 1.00 62.19 67 ALA A N 1
ATOM 467 C CA . ALA A 1 67 ? -9.966 86.877 -5.972 1.00 62.19 67 ALA A CA 1
ATOM 468 C C . ALA A 1 67 ? -9.319 85.542 -5.672 1.00 62.19 67 ALA A C 1
ATOM 469 O O . ALA A 1 67 ? -9.873 84.494 -5.980 1.00 62.19 67 ALA A O 1
ATOM 471 N N . SER A 1 68 ? -8.138 85.596 -5.066 1.00 45.03 68 SER A N 1
ATOM 472 C CA . SER A 1 68 ? -7.396 84.398 -4.662 1.00 45.03 68 SER A CA 1
ATOM 473 C C . SER A 1 68 ? -7.524 84.299 -3.130 1.00 45.03 68 SER A C 1
ATOM 474 O O . SER A 1 68 ? -7.047 85.173 -2.404 1.00 45.03 68 SER A O 1
ATOM 476 N N . PHE A 1 69 ? -8.156 83.235 -2.638 1.00 40.57 69 PHE A N 1
ATOM 477 C CA . PHE A 1 69 ? -8.374 83.095 -1.207 1.00 40.57 69 PHE A CA 1
ATOM 478 C C . PHE A 1 69 ? -7.779 81.861 -0.544 1.00 40.57 69 PHE A C 1
ATOM 479 O O . PHE A 1 69 ? -7.340 80.920 -1.205 1.00 40.57 69 PHE A O 1
ATOM 487 N N . GLU A 1 70 ? -7.761 81.884 0.783 1.00 31.18 70 GLU A N 1
ATOM 488 C CA . GLU A 1 70 ? -7.258 80.769 1.548 1.00 31.18 70 GLU A CA 1
ATOM 489 C C . GLU A 1 70 ? -8.047 80.711 2.844 1.00 31.18 70 GLU A C 1
ATOM 490 O O . GLU A 1 70 ? -8.204 81.720 3.517 1.00 31.18 70 GLU A O 1
ATOM 496 N N . THR A 1 71 ? -8.579 79.544 3.177 1.00 32.40 71 THR A N 1
ATOM 497 C CA . THR A 1 71 ? -9.316 79.403 4.420 1.00 32.40 71 THR A CA 1
ATOM 498 C C . THR A 1 71 ? -8.760 78.207 5.180 1.00 32.40 71 THR A C 1
ATOM 499 O O . THR A 1 71 ? -8.355 77.219 4.573 1.00 32.40 71 THR A O 1
ATOM 503 N N . ARG A 1 72 ? -8.723 78.304 6.505 1.00 37.54 72 ARG A N 1
ATOM 504 C CA . ARG A 1 72 ? -8.212 77.231 7.347 1.00 37.54 72 ARG A CA 1
ATOM 505 C C . ARG A 1 72 ? -9.138 76.996 8.529 1.00 37.54 72 ARG A C 1
ATOM 506 O O . ARG A 1 72 ? -9.680 77.946 9.096 1.00 37.54 72 ARG A O 1
ATOM 514 N N . PHE A 1 73 ? -9.340 75.730 8.888 1.00 36.63 73 PHE A N 1
ATOM 515 C CA . PHE A 1 73 ? -10.178 75.410 10.036 1.00 36.63 73 PHE A CA 1
ATOM 516 C C . PHE A 1 73 ? -9.920 74.005 10.564 1.00 36.63 73 PHE A C 1
ATOM 517 O O . PHE A 1 73 ? -9.422 73.146 9.840 1.00 36.63 73 PHE A O 1
ATOM 525 N N . SER A 1 74 ? -10.229 73.805 11.846 1.00 47.96 74 SER A N 1
ATOM 526 C CA . SER A 1 74 ? -10.061 72.522 12.522 1.00 47.96 74 SER A CA 1
ATOM 527 C C . SER A 1 74 ? -11.406 71.929 12.924 1.00 47.96 74 SER A C 1
ATOM 528 O O . SER A 1 74 ? -12.201 72.588 13.599 1.00 47.96 74 SER A O 1
ATOM 531 N N . PHE A 1 75 ? -11.667 70.688 12.514 1.00 30.86 75 PHE A N 1
ATOM 532 C CA . PHE A 1 75 ? -12.925 70.054 12.871 1.00 30.86 75 PHE A CA 1
ATOM 533 C C . PHE A 1 75 ? -12.721 68.756 13.637 1.00 30.86 75 PHE A C 1
ATOM 534 O O . PHE A 1 75 ? -11.653 68.135 13.563 1.00 30.86 75 PHE A O 1
ATOM 542 N N . ASN A 1 76 ? -13.743 68.386 14.409 1.00 25.10 76 ASN A N 1
ATOM 543 C CA . ASN A 1 76 ? -13.719 67.165 15.189 1.00 25.10 76 ASN A CA 1
ATOM 544 C C . ASN A 1 76 ? -15.007 66.425 14.964 1.00 25.10 76 ASN A C 1
ATOM 545 O O . ASN A 1 76 ? -16.054 66.828 15.473 1.00 25.10 76 ASN A O 1
ATOM 550 N N . ILE A 1 77 ? -14.914 65.345 14.193 1.00 22.70 77 ILE A N 1
ATOM 551 C CA . ILE A 1 77 ? -16.048 64.490 13.881 1.00 22.70 77 ILE A CA 1
ATOM 552 C C . ILE A 1 77 ? -15.946 63.243 14.736 1.00 22.70 77 ILE A C 1
ATOM 553 O O . ILE A 1 77 ? -14.895 62.603 14.794 1.00 22.70 77 ILE A O 1
ATOM 558 N N . THR A 1 78 ? -17.033 62.895 15.406 1.00 28.98 78 THR A N 1
ATOM 559 C CA . THR A 1 78 ? -17.039 61.693 16.208 1.00 28.98 78 THR A CA 1
ATOM 560 C C . THR A 1 78 ? -18.206 60.817 15.793 1.00 28.98 78 THR A C 1
ATOM 561 O O . THR A 1 78 ? -19.330 61.291 15.625 1.00 28.98 78 THR A O 1
ATOM 565 N N . GLN A 1 79 ? -17.923 59.537 15.610 1.00 19.27 79 GLN A N 1
ATOM 566 C CA . GLN A 1 79 ? -18.941 58.589 15.192 1.00 19.27 79 GLN A CA 1
ATOM 567 C C . GLN A 1 79 ? -19.225 57.578 16.286 1.00 19.27 79 GLN A C 1
ATOM 568 O O . GLN A 1 79 ? -18.518 56.581 16.430 1.00 19.27 79 GLN A O 1
ATOM 574 N N . PRO A 1 80 ? -20.283 57.817 17.066 1.00 14.95 80 PRO A N 1
ATOM 575 C CA . PRO A 1 80 ? -20.676 56.936 18.160 1.00 14.95 80 PRO A CA 1
ATOM 576 C C . PRO A 1 80 ? -20.708 55.463 17.812 1.00 14.95 80 PRO A C 1
ATOM 577 O O . PRO A 1 80 ? -20.121 54.653 18.526 1.00 14.95 80 PRO A O 1
ATOM 581 N N . TYR A 1 81 ? -21.369 55.099 16.718 1.00 33.48 81 TYR A N 1
ATOM 582 C CA . TYR A 1 81 ? -21.459 53.680 16.404 1.00 33.48 81 TYR A CA 1
ATOM 583 C C . TYR A 1 81 ? -21.078 53.285 14.997 1.00 33.48 81 TYR A C 1
ATOM 584 O O . TYR A 1 81 ? -20.773 54.147 14.183 1.00 33.48 81 TYR A O 1
ATOM 593 N N . ALA A 1 82 ? -21.091 51.972 14.736 1.00 35.20 82 ALA A N 1
ATOM 594 C CA . ALA A 1 82 ? -20.778 51.394 13.427 1.00 35.20 82 ALA A CA 1
ATOM 595 C C . ALA A 1 82 ? -22.092 51.156 12.681 1.00 35.20 82 ALA A C 1
ATOM 596 O O . ALA A 1 82 ? -22.340 51.800 11.664 1.00 35.20 82 ALA A O 1
ATOM 598 N N . TYR A 1 83 ? -22.898 50.184 13.129 1.00 16.80 83 TYR A N 1
ATOM 599 C CA . TYR A 1 83 ? -24.212 49.987 12.500 1.00 16.80 83 TYR A CA 1
ATOM 600 C C . TYR A 1 83 ? -25.041 50.885 13.407 1.00 16.80 83 TYR A C 1
ATOM 601 O O . TYR A 1 83 ? -24.834 50.904 14.617 1.00 16.80 83 TYR A O 1
ATOM 603 N N . PRO A 1 84 ? -25.953 51.676 12.832 1.00 36.59 84 PRO A N 1
ATOM 604 C CA . PRO A 1 84 ? -26.237 51.776 11.411 1.00 36.59 84 PRO A CA 1
ATOM 605 C C . PRO A 1 84 ? -25.060 52.046 10.492 1.00 36.59 84 PRO A C 1
ATOM 606 O O . PRO A 1 84 ? -24.531 51.112 9.901 1.00 36.59 84 PRO A O 1
ATOM 610 N N . GLU A 1 85 ? -24.639 53.299 10.375 1.00 15.73 85 GLU A N 1
ATOM 611 C CA . GLU A 1 85 ? -23.551 53.665 9.457 1.00 15.73 85 GLU A CA 1
ATOM 612 C C . GLU A 1 85 ? -23.668 55.175 9.454 1.00 15.73 85 GLU A C 1
ATOM 613 O O . GLU A 1 85 ? -24.600 55.711 8.872 1.00 15.73 85 GLU A O 1
ATOM 619 N N . PRO A 1 86 ? -22.720 55.884 10.097 1.00 30.63 86 PRO A N 1
ATOM 620 C CA . PRO A 1 86 ? -22.715 57.351 10.204 1.00 30.63 86 PRO A CA 1
ATOM 621 C C . PRO A 1 86 ? -22.989 58.129 8.943 1.00 30.63 86 PRO A C 1
ATOM 622 O O . PRO A 1 86 ? -22.682 57.675 7.839 1.00 30.63 86 PRO A O 1
ATOM 626 N N . ALA A 1 87 ? -23.561 59.315 9.128 1.00 11.80 87 ALA A N 1
ATOM 627 C CA . ALA A 1 87 ? -23.897 60.216 8.030 1.00 11.80 87 ALA A CA 1
ATOM 628 C C . ALA A 1 87 ? -24.104 61.606 8.638 1.00 11.80 87 ALA A C 1
ATOM 629 O O . ALA A 1 87 ? -24.309 61.703 9.842 1.00 11.80 87 ALA A O 1
ATOM 631 N N . ASP A 1 88 ? -24.042 62.678 7.846 1.00 17.92 88 ASP A N 1
ATOM 632 C CA . ASP A 1 88 ? -23.780 62.621 6.414 1.00 17.92 88 ASP A CA 1
ATOM 633 C C . ASP A 1 88 ? -22.461 63.286 6.059 1.00 17.92 88 ASP A C 1
ATOM 634 O O . ASP A 1 88 ? -21.828 62.919 5.073 1.00 17.92 88 ASP A O 1
ATOM 639 N N . GLY A 1 89 ? -22.051 64.276 6.841 1.00 23.72 89 GLY A N 1
ATOM 640 C CA . GLY A 1 89 ? -20.800 64.920 6.521 1.00 23.72 89 GLY A CA 1
ATOM 641 C C . GLY A 1 89 ? -20.710 66.394 6.839 1.00 23.72 89 GLY A C 1
ATOM 642 O O . GLY A 1 89 ? -21.617 66.991 7.421 1.00 23.72 89 GLY A O 1
ATOM 643 N N . LEU A 1 90 ? -19.596 66.983 6.418 1.00 27.71 90 LEU A N 1
ATOM 644 C CA . LEU A 1 90 ? -19.282 68.384 6.653 1.00 27.71 90 LEU A CA 1
ATOM 645 C C . LEU A 1 90 ? -18.852 69.036 5.345 1.00 27.71 90 LEU A C 1
ATOM 646 O O . LEU A 1 90 ? -18.315 68.374 4.467 1.00 27.71 90 LEU A O 1
ATOM 651 N N . THR A 1 91 ? -19.069 70.336 5.218 1.00 14.72 91 THR A N 1
ATOM 652 C CA . THR A 1 91 ? -18.709 71.050 3.993 1.00 14.72 91 THR A CA 1
ATOM 653 C C . THR A 1 91 ? -18.449 72.535 4.177 1.00 14.72 91 THR A C 1
ATOM 654 O O . THR A 1 91 ? -19.037 73.174 5.047 1.00 14.72 91 THR A O 1
ATOM 656 N N . PHE A 1 92 ? -17.541 73.063 3.356 1.00 37.41 92 PHE A N 1
ATOM 657 C CA . PHE A 1 92 ? -17.211 74.488 3.336 1.00 37.41 92 PHE A CA 1
ATOM 658 C C . PHE A 1 92 ? -17.857 74.899 2.037 1.00 37.41 92 PHE A C 1
ATOM 659 O O . PHE A 1 92 ? -17.614 74.273 1.009 1.00 37.41 92 PHE A O 1
ATOM 667 N N . PHE A 1 93 ? -18.681 75.935 2.069 1.00 39.65 93 PHE A N 1
ATOM 668 C CA . PHE A 1 93 ? -19.358 76.330 0.853 1.00 39.65 93 PHE A CA 1
ATOM 669 C C . PHE A 1 93 ? -19.374 77.824 0.618 1.00 39.65 93 PHE A C 1
ATOM 670 O O . PHE A 1 93 ? -19.013 78.606 1.489 1.00 39.65 93 PHE A O 1
ATOM 678 N N . MET A 1 94 ? -19.792 78.197 -0.584 1.00 32.17 94 MET A N 1
ATOM 679 C CA . MET A 1 94 ? -19.903 79.582 -0.995 1.00 32.17 94 MET A CA 1
ATOM 680 C C . MET A 1 94 ? -21.192 79.667 -1.790 1.00 32.17 94 MET A C 1
ATOM 681 O O . MET A 1 94 ? -21.469 78.799 -2.620 1.00 32.17 94 MET A O 1
ATOM 686 N N . VAL A 1 95 ? -21.987 80.703 -1.547 1.00 71.39 95 VAL A N 1
ATOM 687 C CA . VAL A 1 95 ? -23.232 80.879 -2.286 1.00 71.39 95 VAL A CA 1
ATOM 688 C C . VAL A 1 95 ? -23.587 82.349 -2.372 1.00 71.39 95 VAL A C 1
ATOM 689 O O . VAL A 1 95 ? -23.201 83.146 -1.515 1.00 71.39 95 VAL A O 1
ATOM 693 N N . PRO A 1 96 ? -24.309 82.727 -3.435 1.00 53.00 96 PRO A N 1
ATOM 694 C CA . PRO A 1 96 ? -24.727 84.107 -3.639 1.00 53.00 96 PRO A CA 1
ATOM 695 C C . PRO A 1 96 ? -25.505 84.519 -2.410 1.00 53.00 96 PRO A C 1
ATOM 696 O O . PRO A 1 96 ? -26.147 83.678 -1.771 1.00 53.00 96 PRO A O 1
ATOM 700 N N . PRO A 1 97 ? -25.447 85.812 -2.052 1.00 60.08 97 PRO A N 1
ATOM 701 C CA . PRO A 1 97 ? -26.148 86.353 -0.888 1.00 60.08 97 PRO A CA 1
ATOM 702 C C . PRO A 1 97 ? -27.652 86.188 -1.001 1.00 60.08 97 PRO A C 1
ATOM 703 O O . PRO A 1 97 ? -28.225 86.325 -2.089 1.00 60.08 97 PRO A O 1
ATOM 707 N N . ASN A 1 98 ? -28.282 85.881 0.131 1.00 52.54 98 ASN A N 1
ATOM 708 C CA . ASN A 1 98 ? -29.722 85.679 0.172 1.00 52.54 98 ASN A CA 1
ATOM 709 C C . ASN A 1 98 ? -30.115 84.598 -0.846 1.00 52.54 98 ASN A C 1
ATOM 710 O O . ASN A 1 98 ? -31.034 84.786 -1.638 1.00 52.54 98 ASN A O 1
ATOM 712 N N . SER A 1 99 ? -29.384 83.483 -0.843 1.00 89.03 99 SER A N 1
ATOM 713 C CA . SER A 1 99 ? -29.662 82.350 -1.735 1.00 89.03 99 SER A CA 1
ATOM 714 C C . SER A 1 99 ? -30.185 81.233 -0.825 1.00 89.03 99 SER A C 1
ATOM 715 O O . SER A 1 99 ? -29.615 80.976 0.232 1.00 89.03 99 SER A O 1
ATOM 717 N N . PRO A 1 100 ? -31.264 80.546 -1.237 1.00 46.19 100 PRO A N 1
ATOM 718 C CA . PRO A 1 100 ? -31.980 79.446 -0.559 1.00 46.19 100 PRO A CA 1
ATOM 719 C C . PRO A 1 100 ? -31.166 78.327 0.084 1.00 46.19 100 PRO A C 1
ATOM 720 O O . PRO A 1 100 ? -30.173 77.871 -0.472 1.00 46.19 100 PRO A O 1
ATOM 724 N N . GLN A 1 101 ? -31.612 77.879 1.253 1.00 52.32 101 GLN A N 1
ATOM 725 C CA . GLN A 1 101 ? -30.930 76.826 2.000 1.00 52.32 101 GLN A CA 1
ATOM 726 C C . GLN A 1 101 ? -31.010 75.478 1.271 1.00 52.32 101 GLN A C 1
ATOM 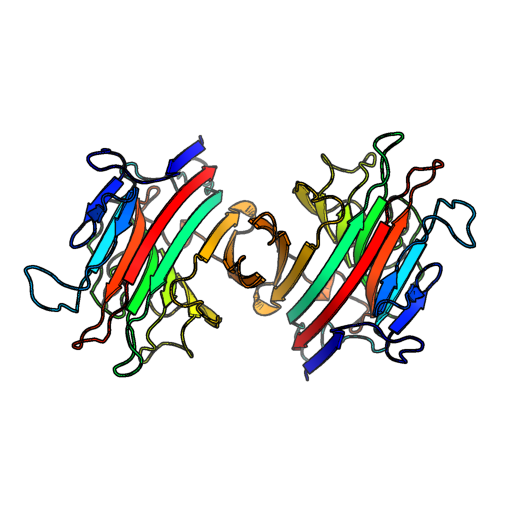727 O O . GLN A 1 101 ? -32.025 75.178 0.635 1.00 52.32 101 GLN A O 1
ATOM 729 N N . GLY A 1 102 ? -29.941 74.676 1.371 1.00 31.41 102 GLY A N 1
ATOM 730 C CA . GLY A 1 102 ? -29.896 73.381 0.705 1.00 31.41 102 GLY A CA 1
ATOM 731 C C . GLY A 1 102 ? -30.723 72.326 1.409 1.00 31.41 102 GLY A C 1
ATOM 732 O O . GLY A 1 102 ? -31.333 72.606 2.426 1.00 31.41 102 GLY A O 1
ATOM 733 N N . GLU A 1 103 ? -30.745 71.115 0.869 1.00 13.62 103 GLU A N 1
ATOM 734 C CA . GLU A 1 103 ? -31.498 70.019 1.458 1.00 13.62 103 GLU A CA 1
ATOM 735 C C . GLU A 1 103 ? -30.728 69.376 2.611 1.00 13.62 103 GLU A C 1
ATOM 736 O O . GLU A 1 103 ? -29.549 69.683 2.832 1.00 13.62 103 GLU A O 1
ATOM 742 N N . ASP A 1 104 ? -31.404 68.476 3.330 1.00 41.62 104 ASP A N 1
ATOM 743 C CA . ASP A 1 104 ? -30.808 67.760 4.452 1.00 41.62 104 ASP A CA 1
ATOM 744 C C . ASP A 1 104 ? -29.951 66.601 3.962 1.00 41.62 104 ASP A C 1
ATOM 745 O O . ASP A 1 104 ? -29.637 66.489 2.781 1.00 41.62 104 ASP A O 1
ATOM 750 N N . GLY A 1 105 ? -29.577 65.739 4.893 1.00 44.76 105 GLY A N 1
ATOM 751 C CA . GLY A 1 105 ? -28.791 64.562 4.570 1.00 44.76 105 GLY A CA 1
ATOM 752 C C . GLY A 1 105 ? -27.691 64.679 3.536 1.00 44.76 105 GLY A C 1
ATOM 753 O O . GLY A 1 105 ? -26.812 65.538 3.643 1.00 44.76 105 GLY A O 1
ATOM 754 N N . GLY A 1 106 ? -27.753 63.797 2.536 1.00 22.05 106 GLY A N 1
ATOM 755 C CA . GLY A 1 106 ? -26.764 63.745 1.466 1.00 22.05 106 GLY A CA 1
ATOM 756 C C . GLY A 1 106 ? -26.408 65.033 0.755 1.00 22.05 106 GLY A C 1
ATOM 757 O O . GLY A 1 106 ? -25.367 65.115 0.107 1.00 22.05 106 GLY A O 1
ATOM 758 N N . ASN A 1 107 ? -27.261 66.041 0.853 1.00 12.50 107 ASN A N 1
ATOM 759 C CA . ASN A 1 107 ? -26.967 67.312 0.216 1.00 12.50 107 ASN A CA 1
ATOM 760 C C . ASN A 1 107 ? -26.230 68.259 1.147 1.00 12.50 107 ASN A C 1
ATOM 761 O O . ASN A 1 107 ? -26.108 69.452 0.884 1.00 12.50 107 ASN A O 1
ATOM 766 N N . LEU A 1 108 ? -25.728 67.695 2.238 1.00 21.15 108 LEU A N 1
ATOM 767 C CA . LEU A 1 108 ? -24.950 68.440 3.209 1.00 21.15 108 LEU A CA 1
ATOM 768 C C . LEU A 1 108 ? -25.476 69.813 3.524 1.00 21.15 108 LEU A C 1
ATOM 769 O O . LEU A 1 108 ? -24.722 70.699 3.898 1.00 21.15 108 LEU A O 1
ATOM 774 N N . GLY A 1 109 ? -26.772 69.994 3.357 1.00 29.86 109 GLY A N 1
ATOM 775 C CA . GLY A 1 109 ? -27.368 71.275 3.656 1.00 29.86 109 GLY A CA 1
ATOM 776 C C . GLY A 1 109 ? -26.895 72.374 2.743 1.00 29.86 109 GLY A C 1
ATOM 777 O O . GLY A 1 109 ? -26.998 73.534 3.084 1.00 29.86 109 GLY A O 1
ATOM 778 N N . VAL A 1 110 ? -26.388 72.018 1.571 1.00 38.27 110 VAL A N 1
ATOM 779 C CA . VAL A 1 110 ? -25.893 73.014 0.638 1.00 38.27 110 VAL A CA 1
ATOM 780 C C . VAL A 1 110 ? -26.529 72.973 -0.741 1.00 38.27 110 VAL A C 1
ATOM 781 O O . VAL A 1 110 ? -26.879 74.009 -1.276 1.00 38.27 110 VAL A O 1
ATOM 785 N N . PHE A 1 111 ? -26.690 71.792 -1.323 1.00 24.69 111 PHE A N 1
ATOM 786 C CA . PHE A 1 111 ? -27.283 71.712 -2.654 1.00 24.69 111 PHE A CA 1
ATOM 787 C C . PHE A 1 111 ? -28.745 71.306 -2.664 1.00 24.69 111 PHE A C 1
ATOM 788 O O . PHE A 1 111 ? -29.224 70.692 -1.728 1.00 24.69 111 PHE A O 1
ATOM 796 N N . LYS A 1 112 ? -29.450 71.665 -3.731 1.00 52.42 112 LYS A N 1
ATOM 797 C CA . LYS A 1 112 ? -30.862 71.322 -3.885 1.00 52.42 112 LYS A CA 1
ATOM 798 C C . LYS A 1 112 ? -31.013 70.445 -5.133 1.00 52.42 112 LYS A C 1
ATOM 799 O O . LYS A 1 112 ? -30.458 70.753 -6.177 1.00 52.42 112 LYS A O 1
ATOM 801 N N . PRO A 1 113 ? -31.773 69.346 -5.053 1.00 65.94 113 PRO A N 1
ATOM 802 C CA . PRO A 1 113 ? -31.968 68.462 -6.210 1.00 65.94 113 PRO A CA 1
ATOM 803 C C . PRO A 1 113 ? -32.146 69.136 -7.582 1.00 65.94 113 PRO A C 1
ATOM 804 O O . PRO A 1 113 ? -31.549 68.701 -8.568 1.00 65.94 113 PRO A O 1
ATOM 808 N N . PRO A 1 114 ? -32.964 70.179 -7.670 1.00 84.65 114 PRO A N 1
ATOM 809 C CA . PRO A 1 114 ? -33.133 70.862 -8.954 1.00 84.65 114 PRO A CA 1
ATOM 810 C C . PRO A 1 114 ? -32.157 72.020 -9.001 1.00 84.65 114 PRO A C 1
ATOM 811 O O . PRO A 1 114 ? -32.249 72.922 -8.169 1.00 84.65 114 PRO A O 1
ATOM 813 N N . GLU A 1 115 ? -31.226 71.988 -9.956 1.00 99.93 115 GLU A N 1
ATOM 814 C CA . GLU A 1 115 ? -30.250 73.061 -10.090 1.00 99.93 115 GLU A CA 1
ATOM 815 C C . GLU A 1 115 ? -30.901 74.389 -9.755 1.00 99.93 115 GLU A C 1
ATOM 816 O O . GLU A 1 115 ? -31.459 75.061 -10.632 1.00 99.93 115 GLU A O 1
ATOM 817 N N . GLY A 1 116 ? -30.830 74.763 -8.478 1.00 90.93 116 GLY A N 1
ATOM 818 C CA . GLY A 1 116 ? -31.451 75.991 -8.021 1.00 90.93 116 GLY A CA 1
ATOM 819 C C . GLY A 1 116 ? -30.550 77.199 -7.903 1.00 90.93 116 GLY A C 1
ATOM 820 O O . GLY A 1 116 ? -30.787 78.205 -8.567 1.00 90.93 116 GLY A O 1
ATOM 821 N N . ASP A 1 117 ? -29.523 77.107 -7.063 1.00 60.65 117 ASP A N 1
ATOM 822 C CA . ASP A 1 117 ? -28.608 78.225 -6.860 1.00 60.65 117 ASP A CA 1
ATOM 823 C C . ASP A 1 117 ? -27.162 77.844 -7.091 1.00 60.65 117 ASP A C 1
ATOM 824 O O . ASP A 1 117 ? -26.746 76.743 -6.754 1.00 60.65 117 ASP A O 1
ATOM 826 N N . ASN A 1 118 ? -26.399 78.759 -7.677 1.00 68.86 118 ASN A N 1
ATOM 827 C CA . ASN A 1 118 ? -24.999 78.491 -7.912 1.00 68.86 118 ASN A CA 1
ATOM 828 C C . ASN A 1 118 ? -24.394 78.292 -6.543 1.00 68.86 118 ASN A C 1
ATOM 829 O O . ASN A 1 118 ? -24.542 79.133 -5.657 1.00 68.86 118 ASN A O 1
ATOM 834 N N . ALA A 1 119 ? -23.732 77.161 -6.361 1.00 32.54 119 ALA A N 1
ATOM 835 C CA . ALA A 1 119 ? -23.094 76.871 -5.092 1.00 32.54 119 ALA A CA 1
ATOM 836 C C . ALA A 1 119 ? -21.773 76.166 -5.323 1.00 32.54 119 ALA A C 1
ATOM 837 O O . ALA A 1 119 ? -21.619 75.415 -6.281 1.00 32.54 119 ALA A O 1
ATOM 839 N N . PHE A 1 120 ? -20.823 76.426 -4.438 1.00 16.40 120 PHE A N 1
ATOM 840 C CA . PHE A 1 120 ? -19.511 75.819 -4.512 1.00 16.40 120 PHE A CA 1
ATOM 841 C C . PHE A 1 120 ? -19.200 75.292 -3.136 1.00 16.40 120 PHE A C 1
ATOM 842 O O . PHE A 1 120 ? -19.297 76.031 -2.155 1.00 16.40 120 PHE A O 1
ATOM 850 N N . ALA A 1 121 ? -18.809 74.024 -3.052 1.00 24.14 121 ALA A N 1
ATOM 851 C CA . ALA A 1 121 ? -18.515 73.454 -1.749 1.00 24.14 121 ALA A CA 1
ATOM 852 C C . ALA A 1 121 ? -17.387 72.455 -1.735 1.00 24.14 121 ALA A C 1
ATOM 853 O O . ALA A 1 121 ? -17.094 71.815 -2.741 1.00 24.14 121 ALA A O 1
ATOM 855 N N . VAL A 1 122 ? -16.744 72.359 -0.582 1.00 19.22 122 VAL A N 1
ATOM 856 C CA . VAL A 1 122 ? -15.665 71.409 -0.372 1.00 19.22 122 VAL A CA 1
ATOM 857 C C . VAL A 1 122 ? -16.194 70.470 0.707 1.00 19.22 122 VAL A C 1
ATOM 858 O O . VAL A 1 122 ? -16.287 70.827 1.891 1.00 19.22 122 VAL A O 1
ATOM 862 N N . GLU A 1 123 ? -16.536 69.255 0.304 1.00 3.62 123 GLU A N 1
ATOM 863 C CA . GLU A 1 123 ? -17.114 68.316 1.249 1.00 3.62 123 GLU A CA 1
ATOM 864 C C . GLU A 1 123 ? -16.201 67.300 1.906 1.00 3.62 123 GLU A C 1
ATOM 865 O O . GLU A 1 123 ? -15.129 66.931 1.408 1.00 3.62 123 GLU A O 1
ATOM 871 N N . PHE A 1 124 ? -16.662 66.851 3.059 1.00 22.71 124 PHE A N 1
ATOM 872 C CA . PHE A 1 124 ? -16.000 65.809 3.804 1.00 22.71 124 PHE A CA 1
ATOM 873 C C . PHE A 1 124 ? -17.149 64.840 4.050 1.00 22.71 124 PHE A C 1
ATOM 874 O O . PHE A 1 124 ? -17.827 64.887 5.074 1.00 22.71 124 PHE A O 1
ATOM 882 N N . ASP A 1 125 ? -17.371 63.991 3.046 1.00 24.59 125 ASP A N 1
ATOM 883 C CA . ASP A 1 125 ? -18.448 63.014 3.024 1.00 24.59 125 ASP A CA 1
ATOM 884 C C . ASP A 1 125 ? -18.173 61.777 3.868 1.00 24.59 125 ASP A C 1
ATOM 885 O O . ASP A 1 125 ? -17.217 61.046 3.631 1.00 24.59 125 ASP A O 1
ATOM 890 N N . THR A 1 126 ? -19.036 61.540 4.843 1.00 25.62 126 THR A N 1
ATOM 891 C CA . THR A 1 126 ? -18.913 60.391 5.721 1.00 25.62 126 THR A CA 1
ATOM 892 C C . THR A 1 126 ? -19.860 59.250 5.316 1.00 25.62 126 THR A C 1
ATOM 893 O O . THR A 1 126 ? -19.661 58.106 5.721 1.00 25.62 126 THR A O 1
ATOM 897 N N . PHE A 1 127 ? -20.883 59.570 4.519 1.00 15.44 127 PHE A N 1
ATOM 898 C CA . PHE A 1 127 ? -21.875 58.584 4.061 1.00 15.44 127 PHE A CA 1
ATOM 899 C C . PHE A 1 127 ? -21.878 58.401 2.548 1.00 15.44 127 PHE A C 1
ATOM 900 O O . PHE A 1 127 ? -21.916 59.376 1.808 1.00 15.44 127 PHE A O 1
ATOM 908 N N . GLN A 1 128 ? -21.879 57.151 2.095 1.00 16.87 128 GLN A N 1
ATOM 909 C CA . GLN A 1 128 ? -21.879 56.860 0.662 1.00 16.87 128 GLN A CA 1
ATOM 910 C C . GLN A 1 128 ? -23.250 56.804 0.032 1.00 16.87 128 GLN A C 1
ATOM 911 O O . GLN A 1 128 ? -23.969 55.823 0.203 1.00 16.87 128 GLN A O 1
ATOM 917 N N . ASN A 1 129 ? -23.604 57.857 -0.697 1.00 21.61 129 ASN A N 1
ATOM 918 C CA . ASN A 1 129 ? -24.880 57.925 -1.393 1.00 21.61 129 ASN A CA 1
ATOM 919 C C . ASN A 1 129 ? -24.731 57.131 -2.680 1.00 21.61 129 ASN A C 1
ATOM 920 O O . ASN A 1 129 ? -23.684 56.532 -2.926 1.00 21.61 129 ASN A O 1
ATOM 925 N N . THR A 1 130 ? -25.774 57.128 -3.501 1.00 22.67 130 THR A N 1
ATOM 926 C CA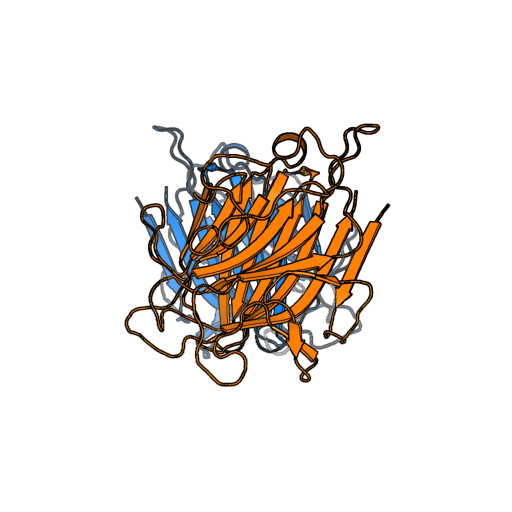 . THR A 1 130 ? -25.765 56.385 -4.761 1.00 22.67 130 THR A CA 1
ATOM 927 C C . THR A 1 130 ? -24.815 56.996 -5.786 1.00 22.67 130 THR A C 1
ATOM 928 O O . THR A 1 130 ? -24.455 56.353 -6.774 1.00 22.67 130 THR A O 1
ATOM 932 N N . TRP A 1 131 ? -24.412 58.233 -5.542 1.00 2.61 131 TRP A N 1
ATOM 933 C CA . TRP A 1 131 ? -23.515 58.951 -6.441 1.00 2.61 131 TRP A CA 1
ATOM 934 C C . TRP A 1 131 ? -22.084 59.091 -5.895 1.00 2.61 131 TRP A C 1
ATOM 935 O O . TRP A 1 131 ? -21.249 59.698 -6.543 1.00 2.61 131 TRP A O 1
ATOM 946 N N . ASP A 1 132 ? -21.818 58.533 -4.707 1.00 14.69 132 ASP A N 1
ATOM 947 C CA . ASP A 1 132 ? -20.520 58.630 -4.036 1.00 14.69 132 ASP A CA 1
ATOM 948 C C . ASP A 1 132 ? -19.580 57.457 -4.207 1.00 14.69 132 ASP A C 1
ATOM 949 O O . ASP A 1 132 ? -20.009 56.334 -4.438 1.00 14.69 132 ASP A O 1
ATOM 954 N N . PRO A 1 133 ? -18.265 57.718 -4.072 1.00 7.06 133 PRO A N 1
ATOM 955 C CA . PRO A 1 133 ? -17.205 56.712 -4.173 1.00 7.06 133 PRO A CA 1
ATOM 956 C C . PRO A 1 133 ? -17.063 56.240 -2.731 1.00 7.06 133 PRO A C 1
ATOM 957 O O . PRO A 1 133 ? -17.729 56.768 -1.829 1.00 7.06 133 PRO A O 1
ATOM 961 N N . GLN A 1 134 ? -16.210 55.256 -2.484 1.00 16.12 134 GLN A N 1
ATOM 962 C CA . GLN A 1 134 ? -16.041 54.802 -1.117 1.00 16.12 134 GLN A CA 1
ATOM 963 C C . GLN A 1 134 ? -15.875 56.025 -0.218 1.00 16.12 134 GLN A C 1
ATOM 964 O O . GLN A 1 134 ? -15.318 57.051 -0.620 1.00 16.12 134 GLN A O 1
ATOM 970 N N . VAL A 1 135 ? -16.388 55.922 0.994 1.00 38.55 135 VAL A N 1
ATOM 971 C CA . VAL A 1 135 ? -16.251 56.999 1.953 1.00 38.55 135 VAL A CA 1
ATOM 972 C C . VAL A 1 135 ? -15.418 56.483 3.110 1.00 38.55 135 VAL A C 1
ATOM 973 O O . VAL A 1 135 ? -15.206 55.283 3.245 1.00 38.55 135 VAL A O 1
ATOM 977 N N . PRO A 1 136 ? -14.929 57.387 3.961 1.00 35.26 136 PRO A N 1
ATOM 978 C CA . PRO A 1 136 ? -15.147 58.823 3.818 1.00 35.26 136 PRO A CA 1
ATOM 979 C C . PRO A 1 136 ? -14.241 59.364 2.728 1.00 35.26 136 PRO A C 1
ATOM 980 O O . PRO A 1 136 ? -13.238 58.737 2.389 1.00 35.26 136 PRO A O 1
ATOM 984 N N . HIS A 1 137 ? -14.599 60.513 2.164 1.00 14.25 137 HIS A N 1
ATOM 985 C CA . HIS A 1 137 ? -13.775 61.126 1.110 1.00 14.25 137 HIS A CA 1
ATOM 986 C C . HIS A 1 137 ? -13.937 62.625 1.027 1.00 14.25 137 HIS A C 1
ATOM 987 O O . HIS A 1 137 ? -14.959 63.189 1.441 1.00 14.25 137 HIS A O 1
ATOM 994 N N . ILE A 1 138 ? -12.903 63.253 0.481 1.00 10.39 138 ILE A N 1
ATOM 995 C CA . ILE A 1 138 ? -12.888 64.693 0.279 1.00 10.39 138 ILE A CA 1
ATOM 996 C C . ILE A 1 138 ? -13.408 64.890 -1.119 1.00 10.39 138 ILE A C 1
ATOM 997 O O . ILE A 1 138 ? -13.041 64.146 -2.020 1.00 10.39 138 ILE A O 1
ATOM 1002 N N . GLY A 1 139 ? -14.255 65.891 -1.301 1.00 27.81 139 GLY A N 1
ATOM 1003 C CA . GLY A 1 139 ? -14.797 66.151 -2.620 1.00 27.81 139 GLY A CA 1
ATOM 1004 C C . GLY A 1 139 ? -14.928 67.621 -2.940 1.00 27.81 139 GLY A C 1
ATOM 1005 O O . GLY A 1 139 ? -15.321 68.430 -2.094 1.00 27.81 139 GLY A O 1
ATOM 1006 N N . ILE A 1 140 ? -14.575 67.967 -4.170 1.00 24.99 140 ILE A N 1
ATOM 1007 C CA . ILE A 1 140 ? -14.690 69.345 -4.630 1.00 24.99 140 ILE A CA 1
ATOM 1008 C C . ILE A 1 140 ? -15.983 69.405 -5.432 1.00 24.99 140 ILE A C 1
ATOM 1009 O O . ILE A 1 140 ? -16.046 68.909 -6.555 1.00 24.99 140 ILE A O 1
ATOM 1014 N N . ASP A 1 141 ? -17.013 69.992 -4.831 1.00 37.21 141 ASP A N 1
ATOM 1015 C CA . ASP A 1 141 ? -18.315 70.084 -5.469 1.00 37.21 141 ASP A CA 1
ATOM 1016 C C . ASP A 1 141 ? -18.536 71.437 -6.139 1.00 37.21 141 ASP A C 1
ATOM 1017 O O . ASP A 1 141 ? -18.579 72.483 -5.476 1.00 37.21 141 ASP A O 1
ATOM 1022 N N . VAL A 1 142 ? -18.700 71.402 -7.457 1.00 20.25 142 VAL A N 1
ATOM 1023 C CA . VAL A 1 142 ? -18.893 72.612 -8.227 1.00 20.25 142 VAL A CA 1
ATOM 1024 C C . VAL A 1 142 ? -20.295 72.627 -8.820 1.00 20.25 142 VAL A C 1
ATOM 1025 O O . VAL A 1 142 ? -20.512 72.146 -9.926 1.00 20.25 142 VAL A O 1
ATOM 1029 N N . ASN A 1 143 ? -21.242 73.183 -8.077 1.00 39.80 143 ASN A N 1
ATOM 1030 C CA . ASN A 1 143 ? -22.628 73.256 -8.518 1.00 39.80 143 ASN A CA 1
ATOM 1031 C C . ASN A 1 143 ? -23.261 71.888 -8.618 1.00 39.80 143 ASN A C 1
ATOM 1032 O O . ASN A 1 143 ? -24.044 71.632 -9.532 1.00 39.80 143 ASN A O 1
ATOM 1037 N N . SER A 1 144 ? -22.925 71.010 -7.681 1.00 31.43 144 SER A N 1
ATOM 1038 C CA . SER A 1 144 ? -23.480 69.660 -7.675 1.00 31.43 144 SER A CA 1
ATOM 1039 C C . SER A 1 144 ? -22.946 68.846 -6.507 1.00 31.43 144 SER A C 1
ATOM 1040 O O . SER A 1 144 ? -21.813 69.057 -6.086 1.00 31.43 144 SER A O 1
ATOM 1043 N N . ILE A 1 145 ? -23.749 67.936 -5.964 1.00 23.76 145 ILE A N 1
ATOM 1044 C CA . ILE A 1 145 ? -23.230 67.111 -4.882 1.00 23.76 145 ILE A CA 1
ATOM 1045 C C . ILE A 1 145 ? -22.264 66.105 -5.506 1.00 23.76 145 ILE A C 1
ATOM 1046 O O . ILE A 1 145 ? -21.418 65.510 -4.824 1.00 23.76 145 ILE A O 1
ATOM 1050 N N . VAL A 1 146 ? -22.407 65.908 -6.811 1.00 19.74 146 VAL A N 1
ATOM 1051 C CA . VAL A 1 146 ? -21.547 64.970 -7.511 1.00 19.74 146 VAL A CA 1
ATOM 1052 C C . VAL A 1 146 ? -20.183 65.605 -7.715 1.00 19.74 146 VAL A C 1
ATOM 1053 O O . VAL A 1 146 ? -19.929 66.228 -8.737 1.00 19.74 146 VAL A O 1
ATOM 1057 N N . SER A 1 147 ? -19.314 65.435 -6.728 1.00 23.22 147 SER A N 1
ATOM 1058 C CA . SER A 1 147 ? -17.974 65.994 -6.759 1.00 23.22 147 SER A CA 1
ATOM 1059 C C . SER A 1 147 ? -17.341 65.848 -8.128 1.00 23.22 147 SER A C 1
ATOM 1060 O O . SER A 1 147 ? -17.527 64.832 -8.784 1.00 23.22 147 SER A O 1
ATOM 1063 N N . SER A 1 148 ? -16.602 66.867 -8.554 1.00 16.41 148 SER A N 1
ATOM 1064 C CA . SER A 1 148 ? -15.921 66.839 -9.835 1.00 16.41 148 SER A CA 1
ATOM 1065 C C . SER A 1 148 ? -14.648 66.017 -9.642 1.00 16.41 148 SER A C 1
ATOM 1066 O O . SER A 1 148 ? -14.076 65.513 -10.603 1.00 16.41 148 SER A O 1
ATOM 1069 N N . LYS A 1 149 ? -14.207 65.899 -8.394 1.00 28.69 149 LYS A N 1
ATOM 1070 C CA . LYS A 1 149 ? -13.031 65.103 -8.043 1.00 28.69 149 LYS A CA 1
ATOM 1071 C C . LYS A 1 149 ? -13.137 64.704 -6.577 1.00 28.69 149 LYS A C 1
ATOM 1072 O O . LYS A 1 149 ? -13.661 65.471 -5.768 1.00 28.69 149 LYS A O 1
ATOM 1078 N N . THR A 1 150 ? -12.674 63.504 -6.232 1.00 17.02 150 THR A N 1
ATOM 1079 C CA . THR A 1 150 ? -12.718 63.048 -4.838 1.00 17.02 150 THR A CA 1
ATOM 1080 C C . THR A 1 150 ? -11.442 62.324 -4.435 1.00 17.02 150 THR A C 1
ATOM 1081 O O . THR A 1 150 ? -10.675 61.876 -5.271 1.00 17.02 150 THR A O 1
ATOM 1085 N N . LEU A 1 151 ? -11.231 62.205 -3.136 1.00 18.29 151 LEU A N 1
ATOM 1086 C CA . LEU A 1 151 ? -10.060 61.519 -2.617 1.00 18.29 151 LEU A CA 1
ATOM 1087 C C . LEU A 1 151 ? -10.440 60.830 -1.308 1.00 18.29 151 LEU A C 1
ATOM 1088 O O . LEU A 1 151 ? -10.990 61.469 -0.405 1.00 18.29 151 LEU A O 1
ATOM 1093 N N . HIS A 1 152 ? -10.158 59.536 -1.205 1.00 41.37 152 HIS A N 1
ATOM 1094 C CA . HIS A 1 152 ? -10.501 58.783 -0.005 1.00 41.37 152 HIS A CA 1
ATOM 1095 C C . HIS A 1 152 ? -9.512 59.077 1.121 1.00 41.37 152 HIS A C 1
ATOM 1096 O O . HIS A 1 152 ? -8.333 59.300 0.862 1.00 41.37 152 HIS A O 1
ATOM 1103 N N . PHE A 1 153 ? -9.999 59.113 2.361 1.00 21.31 153 PHE A N 1
ATOM 1104 C CA . PHE A 1 153 ? -9.131 59.347 3.519 1.00 21.31 153 PHE A CA 1
ATOM 1105 C C . PHE A 1 153 ? -9.626 58.578 4.748 1.00 21.31 153 PHE A C 1
ATOM 1106 O O . PHE A 1 153 ? -10.816 58.263 4.868 1.00 21.31 153 PHE A O 1
ATOM 1114 N N . GLN A 1 154 ? -8.700 58.260 5.647 1.00 18.39 154 GLN A N 1
ATOM 1115 C CA . GLN A 1 154 ? -9.023 57.560 6.878 1.00 18.39 154 GLN A CA 1
ATOM 1116 C C . GLN A 1 154 ? -9.441 58.657 7.834 1.00 18.39 154 GLN A C 1
ATOM 1117 O O . GLN A 1 154 ? -8.808 59.707 7.884 1.00 18.39 154 GLN A O 1
ATOM 1123 N N . LEU A 1 155 ? -10.513 58.444 8.574 1.00 24.76 155 LEU A N 1
ATOM 1124 C CA . LEU A 1 155 ? -10.950 59.445 9.527 1.00 24.76 155 LEU A CA 1
ATOM 1125 C C . LEU A 1 155 ? -10.434 59.031 10.884 1.00 24.76 155 LEU A C 1
ATOM 1126 O O . LEU A 1 155 ? -10.486 57.844 11.221 1.00 24.76 155 LEU A O 1
ATOM 1131 N N . GLU A 1 156 ? -9.917 59.983 11.663 1.00 31.56 156 GLU A N 1
ATOM 1132 C CA . GLU A 1 156 ? -9.431 59.658 13.006 1.00 31.56 156 GLU A CA 1
ATOM 1133 C C . GLU A 1 156 ? -10.585 59.992 13.915 1.00 31.56 156 GLU A C 1
ATOM 1134 O O . GLU A 1 156 ? -10.818 61.152 14.220 1.00 31.56 156 GLU A O 1
ATOM 1140 N N . ASN A 1 157 ? -11.308 58.967 14.346 1.00 31.90 157 ASN A N 1
ATOM 1141 C CA . ASN A 1 157 ? -12.495 59.182 15.159 1.00 31.90 157 ASN A CA 1
ATOM 1142 C C . ASN A 1 157 ? -12.284 60.009 16.404 1.00 31.90 157 ASN A C 1
ATOM 1143 O O . ASN A 1 157 ? -11.593 59.587 17.326 1.00 31.90 157 ASN A O 1
ATOM 1148 N N . GLY A 1 158 ? -12.907 61.185 16.418 1.00 31.66 158 GLY A N 1
ATOM 1149 C CA . GLY A 1 158 ? -12.801 62.076 17.554 1.00 31.66 158 GLY A CA 1
ATOM 1150 C C . GLY A 1 158 ? -11.487 62.829 17.609 1.00 31.66 158 GLY A C 1
ATOM 1151 O O . GLY A 1 158 ? -11.240 63.563 18.572 1.00 31.66 158 GLY A O 1
ATOM 1152 N N . GLY A 1 159 ? -10.652 62.635 16.585 1.00 41.61 159 GLY A N 1
ATOM 1153 C CA . GLY A 1 159 ? -9.359 63.302 16.494 1.00 41.61 159 GLY A CA 1
ATOM 1154 C C . GLY A 1 159 ? -9.462 64.624 15.754 1.00 41.61 159 GLY A C 1
ATOM 1155 O O . GLY A 1 159 ? -10.327 64.785 14.890 1.00 41.61 159 GLY A O 1
ATOM 1156 N N . VAL A 1 160 ? -8.595 65.579 16.086 1.00 25.72 160 VAL A N 1
ATOM 1157 C CA . VAL A 1 160 ? -8.632 66.883 15.431 1.00 25.72 160 VAL A CA 1
ATOM 1158 C C . VAL A 1 160 ? -8.084 66.853 14.025 1.00 25.72 160 VAL A C 1
ATOM 1159 O O . VAL A 1 160 ? -7.005 66.303 13.785 1.00 25.72 160 VAL A O 1
ATOM 1163 N N . ALA A 1 161 ? -8.824 67.466 13.106 1.00 34.10 161 ALA A N 1
ATOM 1164 C CA . ALA A 1 161 ? -8.414 67.524 11.712 1.00 34.10 161 ALA A CA 1
ATOM 1165 C C . ALA A 1 161 ? -8.132 68.963 11.273 1.00 34.10 161 ALA A C 1
ATOM 1166 O O . ALA A 1 161 ? -8.910 69.883 11.564 1.00 34.10 161 ALA A O 1
ATOM 1168 N N . ASN A 1 162 ? -7.006 69.143 10.579 1.00 25.97 162 ASN A N 1
ATOM 1169 C CA . ASN A 1 162 ? -6.609 70.447 10.076 1.00 25.97 162 ASN A CA 1
ATOM 1170 C C . ASN A 1 162 ? -6.849 70.503 8.586 1.00 25.97 162 ASN A C 1
ATOM 1171 O O . ASN A 1 162 ? -6.336 69.679 7.833 1.00 25.97 162 ASN A O 1
ATOM 1176 N N . VAL A 1 163 ? -7.651 71.478 8.176 1.00 28.78 163 VAL A N 1
ATOM 1177 C CA . VAL A 1 163 ? -8.011 71.669 6.775 1.00 28.78 163 VAL A CA 1
ATOM 1178 C C . VAL A 1 163 ? -7.452 72.974 6.234 1.00 28.78 163 VAL A C 1
ATOM 1179 O O . VAL A 1 163 ? -7.509 74.009 6.889 1.00 28.78 163 VAL A O 1
ATOM 1183 N N . VAL A 1 164 ? -6.900 72.921 5.036 1.00 34.10 164 VAL A N 1
ATOM 1184 C CA . VAL A 1 164 ? -6.412 74.123 4.383 1.00 34.10 164 VAL A CA 1
ATOM 1185 C C . VAL A 1 164 ? -6.979 74.125 2.977 1.00 34.10 164 VAL A C 1
ATOM 1186 O O . VAL A 1 164 ? -6.807 73.164 2.225 1.00 34.10 164 VAL A O 1
ATOM 1190 N N . ILE A 1 165 ? -7.692 75.180 2.628 1.00 38.60 165 ILE A N 1
ATOM 1191 C CA . ILE A 1 165 ? -8.240 75.274 1.293 1.00 38.60 165 ILE A CA 1
ATOM 1192 C C . ILE A 1 165 ? -7.647 76.518 0.670 1.00 38.60 165 ILE A C 1
ATOM 1193 O O . ILE A 1 165 ? -7.744 77.603 1.245 1.00 38.60 165 ILE A O 1
ATOM 1198 N N . LYS A 1 166 ? -7.025 76.358 -0.497 1.00 41.34 166 LYS A N 1
ATOM 1199 C CA . LYS A 1 166 ? -6.379 77.479 -1.172 1.00 41.34 166 LYS A CA 1
ATOM 1200 C C . LYS A 1 166 ? -6.751 77.613 -2.653 1.00 41.34 166 LYS A C 1
ATOM 1201 O O . LYS A 1 166 ? -6.788 76.622 -3.377 1.00 41.34 166 LYS A O 1
ATOM 1207 N N . TYR A 1 167 ? -7.036 78.841 -3.091 1.00 60.36 167 TYR A N 1
ATOM 1208 C CA . TYR A 1 167 ? -7.387 79.122 -4.490 1.00 60.36 167 TYR A CA 1
ATOM 1209 C C . TYR A 1 167 ? -6.519 80.245 -5.061 1.00 60.36 167 TYR A C 1
ATOM 1210 O O . TYR A 1 167 ? -6.436 81.323 -4.477 1.00 60.36 167 TYR A O 1
ATOM 1219 N N . ASP A 1 168 ? -5.864 79.989 -6.191 1.00 51.79 168 ASP A N 1
ATOM 1220 C CA . ASP A 1 168 ? -5.024 80.996 -6.835 1.00 51.79 168 ASP A CA 1
ATOM 1221 C C . ASP A 1 168 ? -5.715 81.488 -8.094 1.00 51.79 168 ASP A C 1
ATOM 1222 O O . ASP A 1 168 ? -5.774 80.761 -9.080 1.00 51.79 168 ASP A O 1
ATOM 1227 N N . SER A 1 169 ? -6.239 82.711 -8.071 1.00 44.14 169 SER A N 1
ATOM 1228 C CA . SER A 1 169 ? -6.921 83.268 -9.243 1.00 44.14 169 SER A CA 1
ATOM 1229 C C . SER A 1 169 ? -6.083 83.122 -10.532 1.00 44.14 169 SER A C 1
ATOM 1230 O O . SER A 1 169 ? -6.562 82.586 -11.539 1.00 44.14 169 SER A O 1
ATOM 1232 N N . PRO A 1 170 ? -4.811 83.573 -10.506 1.00 47.26 170 PRO A N 1
ATOM 1233 C CA . PRO A 1 170 ? -3.926 83.485 -11.673 1.00 47.26 170 PRO A CA 1
ATOM 1234 C C . PRO A 1 170 ? -3.852 82.131 -12.379 1.00 47.26 170 PRO A C 1
ATOM 1235 O O . PRO A 1 170 ? -3.769 82.080 -13.595 1.00 47.26 170 PRO A O 1
ATOM 1239 N N . THR A 1 171 ? -3.868 81.037 -11.627 1.00 49.60 171 THR A N 1
ATOM 1240 C CA . THR A 1 171 ? -3.784 79.706 -12.228 1.00 49.60 171 THR A CA 1
ATOM 1241 C C . THR A 1 171 ? -5.094 78.941 -12.231 1.00 49.60 171 THR A C 1
ATOM 1242 O O . THR A 1 171 ? -5.204 77.909 -12.887 1.00 49.60 171 THR A O 1
ATOM 1246 N N . LYS A 1 172 ? -6.081 79.451 -11.501 1.00 34.28 172 LYS A N 1
ATOM 1247 C CA . LYS A 1 172 ? -7.398 78.814 -11.380 1.00 34.28 172 LYS A CA 1
ATOM 1248 C C . LYS A 1 172 ? -7.299 77.450 -10.680 1.00 34.28 172 LYS A C 1
ATOM 1249 O O . LYS A 1 172 ? -8.090 76.549 -10.928 1.00 34.28 172 LYS A O 1
ATOM 1255 N N . ILE A 1 173 ? -6.324 77.324 -9.787 1.00 20.60 173 ILE A N 1
ATOM 1256 C CA . ILE A 1 173 ? -6.101 76.100 -9.046 1.00 20.60 173 ILE A CA 1
ATOM 1257 C C . ILE A 1 173 ? -6.692 76.106 -7.646 1.00 20.60 173 ILE A C 1
ATOM 1258 O O . ILE A 1 173 ? -6.345 76.960 -6.820 1.00 20.60 173 ILE A O 1
ATOM 1263 N N . LEU A 1 174 ? -7.576 75.142 -7.383 1.00 34.71 174 LEU A N 1
ATOM 1264 C CA . LEU A 1 174 ? -8.182 74.981 -6.068 1.00 34.71 174 LEU A CA 1
ATOM 1265 C C . LEU A 1 174 ? -7.548 73.747 -5.459 1.00 34.71 174 LEU A C 1
ATOM 1266 O O . LEU A 1 174 ? -7.647 72.661 -6.016 1.00 34.71 174 LEU A O 1
ATOM 1271 N N . ASN A 1 175 ? -6.888 73.927 -4.324 1.00 38.46 175 ASN A N 1
ATOM 1272 C CA . ASN A 1 175 ? -6.232 72.834 -3.638 1.00 38.46 175 ASN A CA 1
ATOM 1273 C C . ASN A 1 175 ? -6.751 72.712 -2.219 1.00 38.46 175 ASN A C 1
ATOM 1274 O O . ASN A 1 175 ? -6.889 73.714 -1.507 1.00 38.46 175 ASN A O 1
ATOM 1279 N N . VAL A 1 176 ? -7.027 71.472 -1.821 1.00 23.60 176 VAL A N 1
ATOM 1280 C CA . VAL A 1 176 ? -7.527 71.156 -0.492 1.00 23.60 176 VAL A CA 1
ATOM 1281 C C . VAL A 1 176 ? -6.559 70.236 0.243 1.00 23.60 176 VAL A C 1
ATOM 1282 O O . VAL A 1 176 ? -6.156 69.195 -0.287 1.00 23.60 176 VAL A O 1
ATOM 1286 N N . VAL A 1 177 ? -6.176 70.612 1.458 1.00 26.09 177 VAL A N 1
ATOM 1287 C CA . VAL A 1 177 ? -5.285 69.759 2.217 1.00 26.09 177 VAL A CA 1
ATOM 1288 C C . VAL A 1 177 ? -5.876 69.420 3.570 1.00 26.09 177 VAL A C 1
ATOM 1289 O O . VAL A 1 177 ? -6.332 70.298 4.308 1.00 26.09 177 VAL A O 1
ATOM 1293 N N . LEU A 1 178 ? -5.864 68.126 3.873 1.00 12.54 178 LEU A N 1
ATOM 1294 C CA . LEU A 1 178 ? -6.399 67.586 5.106 1.00 12.54 178 LEU A CA 1
ATOM 1295 C C . LEU A 1 178 ? -5.268 66.946 5.891 1.00 12.54 178 LEU A C 1
ATOM 1296 O O . LEU A 1 178 ? -4.603 66.023 5.404 1.00 12.54 178 LEU A O 1
ATOM 1301 N N . ALA A 1 179 ? -5.053 67.417 7.110 1.00 24.42 179 ALA A N 1
ATOM 1302 C CA . ALA A 1 179 ? -3.999 66.853 7.935 1.00 24.42 179 ALA A CA 1
ATOM 1303 C C . ALA A 1 179 ? -4.475 66.408 9.318 1.00 24.42 179 ALA A C 1
ATOM 1304 O O . ALA A 1 179 ? -5.296 67.066 9.962 1.00 24.42 179 ALA A O 1
ATOM 1306 N N . PHE A 1 180 ? -3.960 65.265 9.748 1.00 24.21 180 PHE A N 1
ATOM 1307 C CA . PHE A 1 180 ? -4.232 64.708 11.064 1.00 24.21 180 PHE A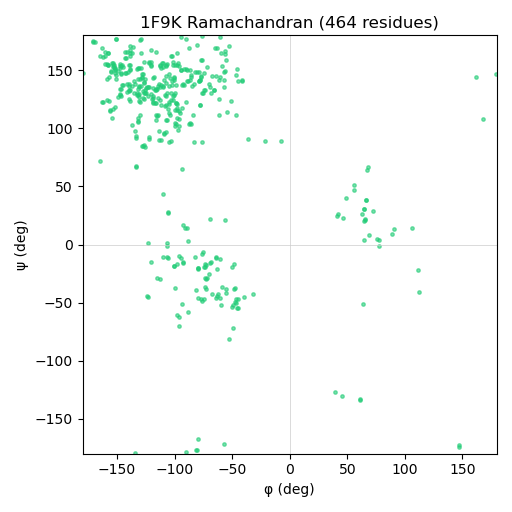 CA 1
ATOM 1308 C C . PHE A 1 180 ? -2.822 64.593 11.646 1.00 24.21 180 PHE A C 1
ATOM 1309 O O . PHE A 1 180 ? -2.130 63.592 11.463 1.00 24.21 180 PHE A O 1
ATOM 1317 N N . HIS A 1 181 ? -2.387 65.638 12.326 1.00 20.49 181 HIS A N 1
ATOM 1318 C CA . HIS A 1 181 ? -1.048 65.665 12.888 1.00 20.49 181 HIS A CA 1
ATOM 1319 C C . HIS A 1 181 ? -0.751 64.603 13.959 1.00 20.49 181 HIS A C 1
ATOM 1320 O O . HIS A 1 181 ? 0.306 63.963 13.925 1.00 20.49 181 HIS A O 1
ATOM 1327 N N . SER A 1 182 ? -1.679 64.401 14.890 1.00 15.43 182 SER A N 1
ATOM 1328 C CA . SER A 1 182 ? -1.488 63.417 15.956 1.00 15.43 182 SER A CA 1
ATOM 1329 C C . SER A 1 182 ? -0.972 62.089 15.414 1.00 15.43 182 SER A C 1
ATOM 1330 O O . SER A 1 182 ? -0.044 61.500 15.953 1.00 15.43 182 SER A O 1
ATOM 1333 N N . VAL A 1 183 ? -1.596 61.619 14.343 1.00 40.89 183 VAL A N 1
ATOM 1334 C CA . VAL A 1 183 ? -1.226 60.358 13.704 1.00 40.89 183 VAL A CA 1
ATOM 1335 C C . VAL A 1 183 ? -0.216 60.606 12.568 1.00 40.89 183 VAL A C 1
ATOM 1336 O O . VAL A 1 183 ? 0.455 59.684 12.078 1.00 40.89 183 VAL A O 1
ATOM 1340 N N . GLY A 1 184 ? -0.121 61.872 12.167 1.00 44.18 184 GLY A N 1
ATOM 1341 C CA . GLY A 1 184 ? 0.776 62.260 11.105 1.00 44.18 184 GLY A CA 1
ATOM 1342 C C . GLY A 1 184 ? 0.367 61.719 9.751 1.00 44.18 184 GLY A C 1
ATOM 1343 O O . GLY A 1 184 ? 1.060 60.883 9.180 1.00 44.18 184 GLY A O 1
ATOM 1344 N N . THR A 1 185 ? -0.760 62.190 9.231 1.00 31.23 185 THR A N 1
ATOM 1345 C CA . THR A 1 185 ? -1.241 61.754 7.920 1.00 31.23 185 THR A CA 1
ATOM 1346 C C . THR A 1 185 ? -1.621 62.981 7.112 1.00 31.23 185 THR A C 1
ATOM 1347 O O . THR A 1 185 ? -2.155 63.945 7.653 1.00 31.23 185 THR A O 1
ATOM 1351 N N . VAL A 1 186 ? -1.350 62.946 5.811 1.00 29.16 186 VAL A N 1
ATOM 1352 C CA . VAL A 1 186 ? -1.676 64.081 4.956 1.00 29.16 186 VAL A CA 1
ATOM 1353 C C . VAL A 1 186 ? -2.395 63.674 3.681 1.00 29.16 186 VAL A C 1
ATOM 1354 O O . VAL A 1 186 ? -1.943 62.803 2.941 1.00 29.16 186 VAL A O 1
ATOM 1358 N N . TYR A 1 187 ? -3.522 64.330 3.442 1.00 19.65 187 TYR A N 1
ATOM 1359 C CA . TYR A 1 187 ? -4.342 64.083 2.269 1.00 19.65 187 TYR A CA 1
ATOM 1360 C C . TYR A 1 187 ? -4.418 65.367 1.450 1.00 19.65 187 TYR A C 1
ATOM 1361 O O . TYR A 1 187 ? -4.832 66.409 1.960 1.00 19.65 187 TYR A O 1
ATOM 1370 N N . THR A 1 188 ? -4.005 65.297 0.186 1.00 21.61 188 THR A N 1
ATOM 1371 C CA . THR A 1 188 ? -4.053 66.474 -0.671 1.00 21.61 188 THR A CA 1
ATOM 1372 C C . THR A 1 188 ? -4.779 66.193 -1.993 1.00 21.61 188 THR A C 1
ATOM 1373 O O . THR A 1 188 ? -4.522 65.196 -2.656 1.00 21.61 188 THR A O 1
ATOM 1377 N N . LEU A 1 189 ? -5.694 67.087 -2.351 1.00 34.73 189 LEU A N 1
ATOM 1378 C CA . LEU A 1 189 ? -6.507 66.958 -3.556 1.00 34.73 189 LEU A CA 1
ATOM 1379 C C . LEU A 1 189 ? -6.707 68.315 -4.233 1.00 34.73 189 LEU A C 1
ATOM 1380 O O . LEU A 1 189 ? -7.090 69.282 -3.578 1.00 34.73 189 LEU A O 1
ATOM 1385 N N . SER A 1 190 ? -6.478 68.382 -5.543 1.00 33.99 190 SER A N 1
ATOM 1386 C CA . SER A 1 190 ? -6.618 69.640 -6.282 1.00 33.99 190 SER A CA 1
ATOM 1387 C C . SER A 1 190 ? -7.291 69.489 -7.644 1.00 33.99 190 SER A C 1
ATOM 1388 O O . SER A 1 190 ? -7.184 68.451 -8.309 1.00 33.99 190 SER A O 1
ATOM 1391 N N . ASN A 1 191 ? -7.970 70.545 -8.069 1.00 33.73 191 ASN A N 1
ATOM 1392 C CA . ASN A 1 191 ? -8.624 70.538 -9.366 1.00 33.73 191 ASN A CA 1
ATOM 1393 C C . ASN A 1 191 ? -8.692 71.953 -9.902 1.00 33.73 191 ASN A C 1
ATOM 1394 O O . ASN A 1 191 ? -8.282 72.892 -9.226 1.00 33.73 191 ASN A O 1
ATOM 1399 N N . ILE A 1 192 ? -9.207 72.105 -11.116 1.00 42.76 192 ILE A N 1
ATOM 1400 C CA . ILE A 1 192 ? -9.328 73.425 -11.720 1.00 42.76 192 ILE A CA 1
ATOM 1401 C C . ILE A 1 192 ? -10.744 73.973 -11.618 1.00 42.76 192 ILE A C 1
ATOM 1402 O O . ILE A 1 192 ? -11.709 73.308 -11.986 1.00 42.76 192 ILE A O 1
ATOM 1407 N N . VAL A 1 193 ? -10.846 75.202 -11.120 1.00 32.02 193 VAL A N 1
ATOM 1408 C CA . VAL A 1 193 ? -12.120 75.862 -10.936 1.00 32.02 193 VAL A CA 1
ATOM 1409 C C . VAL A 1 193 ? -12.018 77.323 -11.352 1.00 32.02 193 VAL A C 1
ATOM 1410 O O . VAL A 1 193 ? -11.080 78.038 -10.976 1.00 32.02 193 VAL A O 1
ATOM 1414 N N . ASP A 1 194 ? -13.003 77.758 -12.125 1.00 48.14 194 ASP A N 1
ATOM 1415 C CA . ASP A 1 194 ? -13.074 79.128 -12.605 1.00 48.14 194 ASP A CA 1
ATOM 1416 C C . ASP A 1 194 ? -14.225 79.794 -11.850 1.00 48.14 194 ASP A C 1
ATOM 1417 O O . ASP A 1 194 ? -15.395 79.670 -12.247 1.00 48.14 194 ASP A O 1
ATOM 1422 N N . LEU A 1 195 ? -13.897 80.498 -10.766 1.00 35.83 195 LEU A N 1
ATOM 1423 C CA . LEU A 1 195 ? -14.924 81.147 -9.937 1.00 35.83 195 LEU A CA 1
ATOM 1424 C C . LEU A 1 195 ? -15.860 82.089 -10.678 1.00 35.83 195 LEU A C 1
ATOM 1425 O O . LEU A 1 195 ? -17.054 82.134 -10.394 1.00 35.83 195 LEU A O 1
ATOM 1430 N N . LYS A 1 196 ? -15.319 82.837 -11.631 1.00 30.93 196 LYS A N 1
ATOM 1431 C CA . LYS A 1 196 ? -16.133 83.764 -12.403 1.00 30.93 196 LYS A CA 1
ATOM 1432 C C . LYS A 1 196 ? -17.221 83.007 -13.151 1.00 30.93 196 LYS A C 1
ATOM 1433 O O . LYS A 1 196 ? -18.384 83.395 -13.143 1.00 30.93 196 LYS A O 1
ATOM 1435 N N . GLN A 1 197 ? -16.833 81.914 -13.792 1.00 57.51 197 GLN A N 1
ATOM 1436 C CA . GLN A 1 197 ? -17.765 81.116 -14.569 1.00 57.51 197 GLN A CA 1
ATOM 1437 C C . GLN A 1 197 ? -18.824 80.411 -13.726 1.00 57.51 197 GLN A C 1
ATOM 1438 O O . GLN A 1 197 ? -19.998 80.391 -14.092 1.00 57.51 197 GLN A O 1
ATOM 1440 N N . GLU A 1 198 ? -18.410 79.852 -12.592 1.00 71.33 198 GLU A N 1
ATOM 1441 C CA . GLU A 1 198 ? -19.323 79.122 -11.717 1.00 71.33 198 GLU A CA 1
ATOM 1442 C C . GLU A 1 198 ? -20.261 80.031 -10.920 1.00 71.33 198 GLU A C 1
ATOM 1443 O O . GLU A 1 198 ? -21.298 79.598 -10.411 1.00 71.33 198 GLU A O 1
ATOM 1449 N N . PHE A 1 199 ? -19.878 81.295 -10.808 1.00 65.79 199 PHE A N 1
ATOM 1450 C CA . PHE A 1 199 ? -20.666 82.296 -10.100 1.00 65.79 199 PHE A CA 1
ATOM 1451 C C . PHE A 1 199 ? -20.701 83.511 -11.013 1.00 65.79 199 PHE A C 1
ATOM 1452 O O . PHE A 1 199 ? -20.130 84.557 -10.697 1.00 65.79 199 PHE A O 1
ATOM 1460 N N . PRO A 1 200 ? -21.372 83.382 -12.165 1.00 81.37 200 PRO A N 1
ATOM 1461 C CA . PRO A 1 200 ? -21.504 84.438 -13.172 1.00 81.37 200 PRO A CA 1
ATOM 1462 C C . PRO A 1 200 ? -22.428 85.605 -12.807 1.00 81.37 200 PRO A C 1
ATOM 1463 O O . PRO A 1 200 ? -22.226 86.729 -13.273 1.00 81.37 200 PRO A O 1
ATOM 1467 N N . ASN A 1 201 ? -23.433 85.336 -11.975 1.00 67.05 201 ASN A N 1
ATOM 1468 C CA . ASN A 1 201 ? -24.393 86.361 -11.567 1.00 67.05 201 ASN A CA 1
ATOM 1469 C C . ASN A 1 201 ? -24.202 86.861 -10.139 1.00 67.05 201 ASN A C 1
ATOM 1470 O O . ASN A 1 201 ? -25.155 87.298 -9.500 1.00 67.05 201 ASN A O 1
ATOM 1475 N N . SER A 1 202 ? -22.973 86.800 -9.640 1.00 71.93 202 SER A N 1
ATOM 1476 C CA . SER A 1 202 ? -22.684 87.258 -8.289 1.00 71.93 202 SER A CA 1
ATOM 1477 C C . SER A 1 202 ? -21.207 87.585 -8.131 1.00 71.93 202 SER A C 1
ATOM 1478 O O . SER A 1 202 ? -20.336 86.758 -8.397 1.00 71.93 202 SER A O 1
ATOM 1480 N N . GLU A 1 203 ? -20.932 88.807 -7.708 1.00 46.47 203 GLU A N 1
ATOM 1481 C CA . GLU A 1 203 ? -19.561 89.243 -7.502 1.00 46.47 203 GLU A CA 1
ATOM 1482 C C . GLU A 1 203 ? -19.292 89.049 -6.021 1.00 46.47 203 GLU A C 1
ATOM 1483 O O . GLU A 1 203 ? -18.159 89.167 -5.545 1.00 46.47 203 GLU A O 1
ATOM 1489 N N . TRP A 1 204 ? -20.360 88.765 -5.293 1.00 59.63 204 TRP A N 1
ATOM 1490 C CA . TRP A 1 204 ? -20.248 88.551 -3.867 1.00 59.63 204 TRP A CA 1
ATOM 1491 C C . TRP A 1 204 ? -20.911 87.246 -3.502 1.00 59.63 204 TRP A C 1
ATOM 1492 O O . TRP A 1 204 ? -21.911 86.842 -4.106 1.00 59.63 204 TRP A O 1
ATOM 1503 N N . VAL A 1 205 ? -20.340 86.596 -2.500 1.00 65.91 205 VAL A N 1
ATOM 1504 C CA . VAL A 1 205 ? -20.852 85.329 -2.023 1.00 65.91 205 VAL A CA 1
ATOM 1505 C C . VAL A 1 205 ? -20.719 85.264 -0.520 1.00 65.91 205 VAL A C 1
ATOM 1506 O O . VAL A 1 205 ? -19.928 85.998 0.084 1.00 65.91 205 VAL A O 1
ATOM 1510 N N . ASN A 1 206 ? -21.498 84.375 0.078 1.00 53.18 206 ASN A N 1
ATOM 1511 C CA . ASN A 1 206 ? -21.437 84.189 1.508 1.00 53.18 206 ASN A CA 1
ATOM 1512 C C . ASN A 1 206 ? -20.631 82.934 1.776 1.00 53.18 206 ASN A C 1
ATOM 1513 O O . ASN A 1 206 ? -20.922 81.869 1.244 1.00 53.18 206 ASN A O 1
ATOM 1518 N N . VAL A 1 207 ? -19.589 83.094 2.578 1.00 33.80 207 VAL A N 1
ATOM 1519 C CA . VAL A 1 207 ? -18.711 82.006 2.950 1.00 33.80 207 VAL A CA 1
ATOM 1520 C C . VAL A 1 207 ? -19.322 81.291 4.159 1.00 33.80 207 VAL A C 1
ATOM 1521 O O . VAL A 1 207 ? -19.967 81.927 4.995 1.00 33.80 207 VAL A O 1
ATOM 1525 N N . GLY A 1 208 ? -19.137 79.970 4.247 1.00 55.36 208 GLY A N 1
ATOM 1526 C CA . GLY A 1 208 ? -19.698 79.231 5.367 1.00 55.36 208 GLY A CA 1
ATOM 1527 C C . GLY A 1 208 ? -19.286 77.781 5.551 1.00 55.36 208 GLY A C 1
ATOM 1528 O O . GLY A 1 208 ? -18.581 77.194 4.733 1.00 55.36 208 GLY A O 1
ATOM 1529 N N . LEU A 1 209 ? -19.748 77.224 6.664 1.00 33.91 209 LEU A N 1
ATOM 1530 C CA . LEU A 1 209 ? -19.511 75.846 7.071 1.00 33.91 209 LEU A CA 1
ATOM 1531 C C . LEU A 1 209 ? -20.872 75.192 7.319 1.00 33.91 209 LEU A C 1
ATOM 1532 O O . LEU A 1 209 ? -21.737 75.777 7.960 1.00 33.91 209 LEU A O 1
ATOM 1537 N N . SER A 1 210 ? -21.063 73.979 6.813 1.00 45.92 210 SER A N 1
ATOM 1538 C CA . SER A 1 210 ? -22.336 73.280 6.977 1.00 45.92 210 SER A CA 1
ATOM 1539 C C . SER A 1 210 ? -22.142 71.794 7.285 1.00 45.92 210 SER A C 1
ATOM 1540 O O . SER A 1 210 ? -21.124 71.213 6.931 1.00 45.92 210 SER A O 1
ATOM 1543 N N . ALA A 1 211 ? -23.121 71.191 7.955 1.00 30.73 211 ALA A N 1
ATOM 1544 C CA . ALA A 1 211 ? -23.077 69.763 8.303 1.00 30.73 211 ALA A CA 1
ATOM 1545 C C . ALA A 1 211 ? -24.483 69.200 8.562 1.00 30.73 211 ALA A C 1
ATOM 1546 O O . ALA A 1 211 ? -25.403 69.927 8.934 1.00 30.73 211 ALA A O 1
ATOM 1548 N N . THR A 1 212 ? -24.636 67.894 8.363 1.00 16.87 212 THR A N 1
ATOM 1549 C CA . THR A 1 212 ? -25.924 67.230 8.540 1.00 16.87 212 THR A CA 1
ATOM 1550 C C . THR A 1 212 ? -25.831 65.800 9.061 1.00 16.87 212 THR A C 1
ATOM 1551 O O . THR A 1 212 ? -24.890 65.081 8.759 1.00 16.87 212 THR A O 1
ATOM 1555 N N . THR A 1 213 ? -26.820 65.385 9.840 1.00 20.53 213 THR A N 1
ATOM 1556 C CA . THR A 1 213 ? -26.846 64.018 10.338 1.00 20.53 213 THR A CA 1
ATOM 1557 C C . THR A 1 213 ? -27.871 63.254 9.505 1.00 20.53 213 THR A C 1
ATOM 1558 O O . THR A 1 213 ? -28.716 63.873 8.842 1.00 20.53 213 THR A O 1
ATOM 1562 N N . GLY A 1 214 ? -27.784 61.919 9.555 1.00 19.86 214 GLY A N 1
ATOM 1563 C CA . GLY A 1 214 ? -28.632 61.035 8.768 1.00 19.86 214 GLY A CA 1
ATOM 1564 C C . GLY A 1 214 ? -30.151 61.044 8.784 1.00 19.86 214 GLY A C 1
ATOM 1565 O O . GLY A 1 214 ? -30.814 61.633 9.631 1.00 19.86 214 GLY A O 1
ATOM 1566 N N . TYR A 1 215 ? -30.696 60.364 7.787 1.00 21.93 215 TYR A N 1
ATOM 1567 C CA . TYR A 1 215 ? -32.133 60.238 7.610 1.00 21.93 215 TYR A CA 1
ATOM 1568 C C . TYR A 1 215 ? -32.689 59.045 8.359 1.00 21.93 215 TYR A C 1
ATOM 1569 O O . TYR A 1 215 ? -33.864 58.742 8.257 1.00 21.93 215 TYR A O 1
ATOM 1578 N N . GLN A 1 216 ? -31.849 58.347 9.097 1.00 29.67 216 GLN A N 1
ATOM 1579 C CA . GLN A 1 216 ? -32.326 57.191 9.824 1.00 29.67 216 GLN A CA 1
ATOM 1580 C C . GLN A 1 216 ? -31.825 57.297 11.246 1.00 29.67 216 GLN A C 1
ATOM 1581 O O . GLN A 1 216 ? -30.801 57.914 11.496 1.00 29.67 216 GLN A O 1
ATOM 1587 N N . LYS A 1 217 ? -32.552 56.718 12.186 1.00 17.94 217 LYS A N 1
ATOM 1588 C CA . LYS A 1 217 ? -32.122 56.796 13.570 1.00 17.94 217 LYS A CA 1
ATOM 1589 C C . LYS A 1 217 ? -30.710 56.228 13.732 1.00 17.94 217 LYS A C 1
ATOM 1590 O O . LYS A 1 217 ? -30.372 55.180 13.169 1.00 17.94 217 LYS A O 1
ATOM 1592 N N . ASN A 1 218 ? -29.891 56.960 14.485 1.00 42.70 218 ASN A N 1
ATOM 1593 C CA . ASN A 1 218 ? -28.517 56.573 14.759 1.00 42.70 218 ASN A CA 1
ATOM 1594 C C . ASN A 1 218 ? -27.555 56.616 13.591 1.00 42.70 218 ASN A C 1
ATOM 1595 O O . ASN A 1 218 ? -26.426 56.151 13.706 1.00 42.70 218 ASN A O 1
ATOM 1600 N N . ALA A 1 219 ? -28.001 57.150 12.462 1.00 21.03 219 ALA A N 1
ATOM 1601 C CA . ALA A 1 219 ? -27.125 57.310 11.302 1.00 21.03 219 ALA A CA 1
ATOM 1602 C C . ALA A 1 219 ? -26.604 58.756 11.492 1.00 21.03 219 ALA A C 1
ATOM 1603 O O . ALA A 1 219 ? -26.875 59.679 10.708 1.00 21.03 219 ALA A O 1
ATOM 1605 N N . VAL A 1 220 ? -25.849 58.926 12.571 1.00 19.17 220 VAL A N 1
ATOM 1606 C CA . VAL A 1 220 ? -25.367 60.223 12.962 1.00 19.17 220 VAL A CA 1
ATOM 1607 C C . VAL A 1 220 ? -23.944 60.267 13.445 1.00 19.17 220 VAL A C 1
ATOM 1608 O O . VAL A 1 220 ? -23.324 59.235 13.685 1.00 19.17 220 VAL A O 1
ATOM 1612 N N . GLU A 1 221 ? -23.447 61.485 13.619 1.00 25.24 221 GLU A N 1
ATOM 1613 C CA . GLU A 1 221 ? -22.084 61.702 14.073 1.00 25.24 221 GLU A CA 1
ATOM 1614 C C . GLU A 1 221 ? -22.016 63.150 14.556 1.00 25.24 221 GLU A C 1
ATOM 1615 O O . GLU A 1 221 ? -22.954 63.922 14.351 1.00 25.24 221 GLU A O 1
ATOM 1621 N N . THR A 1 222 ? -20.929 63.524 15.216 1.00 31.39 222 THR A N 1
ATOM 1622 C CA . THR A 1 222 ? -20.816 64.892 15.697 1.00 31.39 222 THR A CA 1
ATOM 1623 C C . THR A 1 222 ? -20.058 65.731 14.686 1.00 31.39 222 THR A C 1
ATOM 1624 O O . THR A 1 222 ? -19.211 65.225 13.953 1.00 31.39 222 THR A O 1
ATOM 1628 N N . HIS A 1 223 ? -20.373 67.018 14.639 1.00 20.72 223 HIS A N 1
ATOM 1629 C CA . HIS A 1 223 ? -19.706 67.938 13.719 1.00 20.72 223 HIS A CA 1
ATOM 1630 C C . HIS A 1 223 ? -19.300 69.209 14.461 1.00 20.72 223 HIS A C 1
ATOM 1631 O O . HIS A 1 223 ? -20.083 70.164 14.561 1.00 20.72 223 HIS A O 1
ATOM 1638 N N . GLU A 1 224 ? -18.077 69.202 14.987 1.00 24.11 224 GLU A N 1
ATOM 1639 C CA . GLU A 1 224 ? -17.561 70.337 15.726 1.00 24.11 224 GLU A CA 1
ATOM 1640 C C . GLU A 1 224 ? -16.444 71.110 15.008 1.00 24.11 224 GLU A C 1
ATOM 1641 O O . GLU A 1 224 ? -15.517 70.519 14.439 1.00 24.11 224 GLU A O 1
ATOM 1647 N N . ILE A 1 225 ? -16.547 72.437 15.054 1.00 52.34 225 ILE A N 1
ATOM 1648 C CA . ILE A 1 225 ? -15.566 73.321 14.435 1.00 52.34 225 ILE A CA 1
ATOM 1649 C C . ILE A 1 225 ? -14.854 74.102 15.536 1.00 52.34 225 ILE A C 1
ATOM 1650 O O . ILE A 1 225 ? -15.448 74.952 16.195 1.00 52.34 225 ILE A O 1
ATOM 1655 N N . ILE A 1 226 ? -13.575 73.802 15.721 1.00 39.80 226 ILE A N 1
ATOM 1656 C CA . ILE A 1 226 ? -12.744 74.423 16.753 1.00 39.80 226 ILE A CA 1
ATOM 1657 C C . ILE A 1 226 ? -12.253 75.839 16.454 1.00 39.80 226 ILE A C 1
ATOM 1658 O O . ILE A 1 226 ? -12.322 76.721 17.314 1.00 39.80 226 ILE A O 1
ATOM 1663 N N . SER A 1 227 ? -11.736 76.040 15.243 1.00 41.72 227 SER A N 1
ATOM 1664 C CA . SER A 1 227 ? -11.210 77.337 14.827 1.00 41.72 227 SER A CA 1
ATOM 1665 C C . SER A 1 227 ? -11.435 77.528 13.346 1.00 41.72 227 SER A C 1
ATOM 1666 O O . SER A 1 227 ? -11.543 76.564 12.606 1.00 41.72 227 SER A O 1
ATOM 1669 N N . TRP A 1 228 ? -11.493 78.775 12.908 1.00 30.21 228 TRP A N 1
ATOM 1670 C CA . TRP A 1 228 ? -11.721 79.034 11.502 1.00 30.21 228 TRP A CA 1
ATOM 1671 C C . TRP A 1 228 ? -11.222 80.383 11.035 1.00 30.21 228 TRP A C 1
ATOM 1672 O O . TRP A 1 228 ? -11.736 81.407 11.456 1.00 30.21 228 TRP A O 1
ATOM 1683 N N . SER A 1 229 ? -10.237 80.381 10.145 1.00 56.25 229 SER A N 1
ATOM 1684 C CA . SER A 1 229 ? -9.704 81.624 9.595 1.00 56.25 229 SER A CA 1
ATOM 1685 C C . SER A 1 229 ? -9.883 81.617 8.081 1.00 56.25 229 SER A C 1
ATOM 1686 O O . SER A 1 229 ? -9.953 80.563 7.460 1.00 56.25 229 SER A O 1
ATOM 1689 N N . PHE A 1 230 ? -9.958 82.799 7.491 1.00 37.51 230 PHE A N 1
ATOM 1690 C CA . PHE A 1 230 ? -10.155 82.928 6.052 1.00 37.51 230 PHE A CA 1
ATOM 1691 C C . PHE A 1 230 ? -9.567 84.257 5.604 1.00 37.51 230 PHE A C 1
ATOM 1692 O O . PHE A 1 230 ? -9.472 85.205 6.384 1.00 37.51 230 PHE A O 1
ATOM 1700 N N . THR A 1 231 ? -9.179 84.321 4.338 1.00 65.30 231 THR A N 1
ATOM 1701 C CA . THR A 1 231 ? -8.596 85.532 3.788 1.00 65.30 231 THR A CA 1
ATOM 1702 C C . THR A 1 231 ? -8.611 85.542 2.266 1.00 65.30 231 THR A C 1
ATOM 1703 O O . THR A 1 231 ? -8.086 84.641 1.626 1.00 65.30 231 THR A O 1
ATOM 1707 N N . SER A 1 232 ? -9.236 86.558 1.690 1.00 52.16 232 SER A N 1
ATOM 1708 C CA . SER A 1 232 ? -9.290 86.679 0.245 1.00 52.16 232 SER A CA 1
ATOM 1709 C C . SER A 1 232 ? -8.413 87.857 -0.181 1.00 52.16 232 SER A C 1
ATOM 1710 O O . SER A 1 232 ? -8.194 88.801 0.582 1.00 52.16 232 SER A O 1
ATOM 1713 N N . SER A 1 233 ? -7.906 87.784 -1.404 1.00 62.77 233 SER A N 1
ATOM 1714 C CA . SER A 1 233 ? -7.053 88.824 -1.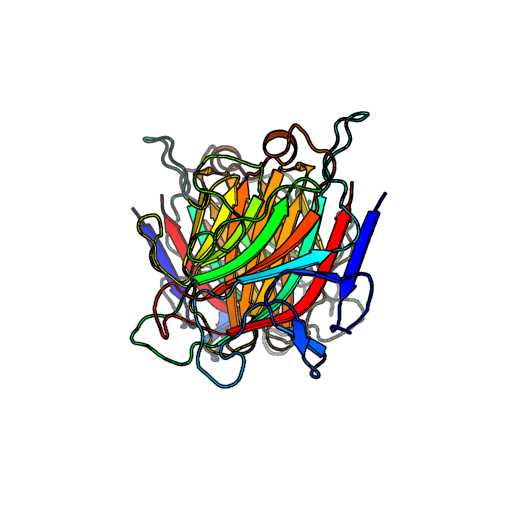964 1.00 62.77 233 SER A CA 1
ATOM 1715 C C . SER A 1 233 ? -7.534 89.101 -3.391 1.00 62.77 233 SER A C 1
ATOM 1716 O O . SER A 1 233 ? -7.185 88.388 -4.331 1.00 62.77 233 SER A O 1
ATOM 1719 N N . LEU A 1 234 ? -8.347 90.136 -3.550 1.00 82.02 234 LEU A N 1
ATOM 1720 C CA . LEU A 1 234 ? -8.874 90.466 -4.861 1.00 82.02 234 LEU A CA 1
ATOM 1721 C C . LEU A 1 234 ? -7.882 91.238 -5.719 1.00 82.02 234 LEU A C 1
ATOM 1722 O O . LEU A 1 234 ? -6.851 91.695 -5.185 1.00 82.02 234 LEU A O 1
ATOM 1727 N N . GLU B 1 1 ? 2.178 49.990 -17.575 1.00 80.26 1 GLU B N 1
ATOM 1728 C CA . GLU B 1 1 ? 1.112 50.203 -16.547 1.00 80.26 1 GLU B CA 1
ATOM 1729 C C . GLU B 1 1 ? 1.506 51.126 -15.399 1.00 80.26 1 GLU B C 1
ATOM 1730 O O . GLU B 1 1 ? 1.682 52.336 -15.590 1.00 80.26 1 GLU B O 1
ATOM 1731 N N . THR B 1 2 ? 1.646 50.552 -14.203 1.00 48.43 2 THR B N 1
ATOM 1732 C CA . THR B 1 2 ? 2.007 51.306 -13.000 1.00 48.43 2 THR B CA 1
ATOM 1733 C C . THR B 1 2 ? 3.438 51.027 -12.574 1.00 48.43 2 THR B C 1
ATOM 1734 O O . THR B 1 2 ? 3.978 49.967 -12.886 1.00 48.43 2 THR B O 1
ATOM 1738 N N . GLN B 1 3 ? 4.043 51.983 -11.866 1.00 27.35 3 GLN B N 1
ATOM 1739 C CA . GLN B 1 3 ? 5.411 51.836 -11.352 1.00 27.35 3 GLN B CA 1
ATOM 1740 C C . GLN B 1 3 ? 5.449 52.403 -9.943 1.00 27.35 3 GLN B C 1
ATOM 1741 O O . GLN B 1 3 ? 5.106 53.563 -9.738 1.00 27.35 3 GLN B O 1
ATOM 1747 N N . SER B 1 4 ? 5.864 51.602 -8.967 1.00 61.29 4 SER B N 1
ATOM 1748 C CA . SER B 1 4 ? 5.903 52.099 -7.599 1.00 61.29 4 SER B CA 1
ATOM 1749 C C . SER B 1 4 ? 6.933 51.455 -6.691 1.00 61.29 4 SER B C 1
ATOM 1750 O O . SER B 1 4 ? 6.885 50.252 -6.436 1.00 61.29 4 SER B O 1
ATOM 1753 N N . PHE B 1 5 ? 7.863 52.260 -6.192 1.00 27.11 5 PHE B N 1
ATOM 1754 C CA . PHE B 1 5 ? 8.857 51.747 -5.276 1.00 27.11 5 PHE B CA 1
ATOM 1755 C C . PHE B 1 5 ? 8.563 52.363 -3.920 1.00 27.11 5 PHE B C 1
ATOM 1756 O O . PHE B 1 5 ? 7.935 53.417 -3.843 1.00 27.11 5 PHE B O 1
ATOM 1764 N N . ASN B 1 6 ? 9.000 51.708 -2.851 1.00 68.52 6 ASN B N 1
ATOM 1765 C CA . ASN B 1 6 ? 8.783 52.229 -1.511 1.00 68.52 6 ASN B CA 1
ATOM 1766 C C . ASN B 1 6 ? 9.935 51.868 -0.582 1.00 68.52 6 ASN B C 1
ATOM 1767 O O . ASN B 1 6 ? 10.375 50.721 -0.559 1.00 68.52 6 ASN B O 1
ATOM 1772 N N . PHE B 1 7 ? 10.417 52.846 0.185 1.00 30.30 7 PHE B N 1
ATOM 1773 C CA . PHE B 1 7 ? 11.531 52.625 1.115 1.00 30.30 7 PHE B CA 1
ATOM 1774 C C . PHE B 1 7 ? 11.217 53.054 2.544 1.00 30.30 7 PHE B C 1
ATOM 1775 O O . PHE B 1 7 ? 11.532 54.169 2.935 1.00 30.30 7 PHE B O 1
ATOM 1783 N N . ASP B 1 8 ? 10.599 52.182 3.332 1.00 56.48 8 ASP B N 1
ATOM 1784 C CA . ASP B 1 8 ? 10.271 52.545 4.707 1.00 56.48 8 ASP B CA 1
ATOM 1785 C C . ASP B 1 8 ? 11.565 52.803 5.449 1.00 56.48 8 ASP B C 1
ATOM 1786 O O . ASP B 1 8 ? 11.589 53.487 6.467 1.00 56.48 8 ASP B O 1
ATOM 1791 N N . HIS B 1 9 ? 12.643 52.250 4.906 1.00 31.92 9 HIS B N 1
ATOM 1792 C CA . HIS B 1 9 ? 13.988 52.396 5.463 1.00 31.92 9 HIS B CA 1
ATOM 1793 C C . HIS B 1 9 ? 15.023 52.063 4.381 1.00 31.92 9 HIS B C 1
ATOM 1794 O O . HIS B 1 9 ? 14.719 51.421 3.370 1.00 31.92 9 HIS B O 1
ATOM 1801 N N . PHE B 1 10 ? 16.255 52.492 4.598 1.00 67.65 10 PHE B N 1
ATOM 1802 C CA . PHE B 1 10 ? 17.286 52.240 3.612 1.00 67.65 10 PHE B CA 1
ATOM 1803 C C . PHE B 1 10 ? 18.245 51.130 4.023 1.00 67.65 10 PHE B C 1
ATOM 1804 O O . PHE B 1 10 ? 18.674 51.041 5.168 1.00 67.65 10 PHE B O 1
ATOM 1812 N N . GLU B 1 11 ? 18.558 50.269 3.067 1.00 93.46 11 GLU B N 1
ATOM 1813 C CA . GLU B 1 11 ? 19.422 49.129 3.301 1.00 93.46 11 GLU B CA 1
ATOM 1814 C C . GLU B 1 11 ? 20.705 49.321 2.507 1.00 93.46 11 GLU B C 1
ATOM 1815 O O . GLU B 1 11 ? 20.670 49.765 1.359 1.00 93.46 11 GLU B O 1
ATOM 1821 N N . GLU B 1 12 ? 21.837 49.003 3.129 1.00 88.17 12 GLU B N 1
ATOM 1822 C CA . GLU B 1 12 ? 23.138 49.133 2.474 1.00 88.17 12 GLU B CA 1
ATOM 1823 C C . GLU B 1 12 ? 23.208 48.170 1.291 1.00 88.17 12 GLU B C 1
ATOM 1824 O O . GLU B 1 12 ? 22.653 47.070 1.347 1.00 88.17 12 GLU B O 1
ATOM 1830 N N . ASN B 1 13 ? 23.880 48.592 0.223 1.00 69.55 13 ASN B N 1
ATOM 1831 C CA . ASN B 1 13 ? 24.026 47.770 -0.980 1.00 69.55 13 ASN B CA 1
ATOM 1832 C C . ASN B 1 13 ? 22.714 47.492 -1.702 1.00 69.55 13 ASN B C 1
ATOM 1833 O O . ASN B 1 13 ? 22.625 46.545 -2.490 1.00 69.55 13 ASN B O 1
ATOM 1838 N N . SER B 1 14 ? 21.706 48.321 -1.437 1.00 82.68 14 SER B N 1
ATOM 1839 C CA . SER B 1 14 ? 20.395 48.171 -2.060 1.00 82.68 14 SER B CA 1
ATOM 1840 C C . SER B 1 14 ? 20.518 48.325 -3.567 1.00 82.68 14 SER B C 1
ATOM 1841 O O . SER B 1 14 ? 20.801 49.410 -4.073 1.00 82.68 14 SER B O 1
ATOM 1843 N N . LYS B 1 15 ? 20.305 47.224 -4.276 1.00 78.25 15 LYS B N 1
ATOM 1844 C CA . LYS B 1 15 ? 20.385 47.208 -5.726 1.00 78.25 15 LYS B CA 1
ATOM 1845 C C . LYS B 1 15 ? 19.229 47.992 -6.383 1.00 78.25 15 LYS B C 1
ATOM 1846 O O . LYS B 1 15 ? 18.907 47.778 -7.550 1.00 78.25 15 LYS B O 1
ATOM 1848 N N . GLU B 1 16 ? 18.615 48.907 -5.636 1.00 73.37 16 GLU B N 1
ATOM 1849 C CA . GLU B 1 16 ? 17.511 49.714 -6.159 1.00 73.37 16 GLU B CA 1
ATOM 1850 C C . GLU B 1 16 ? 17.799 51.205 -6.056 1.00 73.37 16 GLU B C 1
ATOM 1851 O O . GLU B 1 16 ? 16.958 52.038 -6.412 1.00 73.37 16 GLU B O 1
ATOM 1857 N N . LEU B 1 17 ? 18.982 51.543 -5.556 1.00 43.94 17 LEU B N 1
ATOM 1858 C CA . LEU B 1 17 ? 19.357 52.942 -5.402 1.00 43.94 17 LEU B CA 1
ATOM 1859 C C . LEU B 1 17 ? 20.749 53.167 -5.988 1.00 43.94 17 LEU B C 1
ATOM 1860 O O . LEU B 1 17 ? 21.691 52.429 -5.697 1.00 43.94 17 LEU B O 1
ATOM 1865 N N . ASN B 1 18 ? 20.875 54.173 -6.838 1.00 50.99 18 ASN B N 1
ATOM 1866 C CA . ASN B 1 18 ? 22.166 54.448 -7.435 1.00 50.99 18 ASN B CA 1
ATOM 1867 C C . ASN B 1 18 ? 22.757 55.647 -6.727 1.00 50.99 18 ASN B C 1
ATOM 1868 O O . ASN B 1 18 ? 22.533 56.781 -7.151 1.00 50.99 18 ASN B O 1
ATOM 1870 N N . LEU B 1 19 ? 23.497 55.401 -5.643 1.00 52.68 1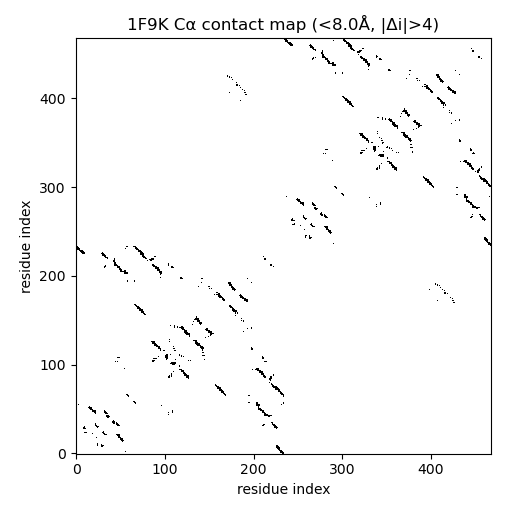9 LEU B N 1
ATOM 1871 C CA . LEU B 1 19 ? 24.122 56.490 -4.887 1.00 52.68 19 LEU B CA 1
ATOM 1872 C C . LEU B 1 19 ? 25.267 57.159 -5.658 1.00 52.68 19 LEU B C 1
ATOM 1873 O O . LEU B 1 19 ? 26.081 56.487 -6.297 1.00 52.68 19 LEU B O 1
ATOM 1878 N N . GLN B 1 20 ? 25.326 58.488 -5.582 1.00 46.24 20 GLN B N 1
ATOM 1879 C CA . GLN B 1 20 ? 26.353 59.251 -6.276 1.00 46.24 20 GLN B CA 1
ATOM 1880 C C . GLN B 1 20 ? 27.053 60.223 -5.355 1.00 46.24 20 GLN B C 1
ATOM 1881 O O . GLN B 1 20 ? 26.413 60.912 -4.562 1.00 46.24 20 GLN B O 1
ATOM 1887 N N . ARG B 1 21 ? 28.374 60.280 -5.478 1.00 53.83 21 ARG B N 1
ATOM 1888 C CA . ARG B 1 21 ? 29.188 61.170 -4.668 1.00 53.83 21 ARG B CA 1
ATOM 1889 C C . ARG B 1 21 ? 29.084 60.894 -3.175 1.00 53.83 21 ARG B C 1
ATOM 1890 O O . ARG B 1 21 ? 29.159 59.742 -2.740 1.00 53.83 21 ARG B O 1
ATOM 1898 N N . GLN B 1 22 ? 28.899 61.966 -2.405 1.00 63.78 22 GLN B N 1
ATOM 1899 C CA . GLN B 1 22 ? 28.808 61.904 -0.947 1.00 63.78 22 GLN B CA 1
ATOM 1900 C C . GLN B 1 22 ? 27.623 61.125 -0.387 1.00 63.78 22 GLN B C 1
ATOM 1901 O O . GLN B 1 22 ? 27.574 60.838 0.807 1.00 63.78 22 GLN B O 1
ATOM 1907 N N . ALA B 1 23 ? 26.663 60.787 -1.236 1.00 52.87 23 ALA B N 1
ATOM 1908 C CA . ALA B 1 23 ? 25.508 60.041 -0.770 1.00 52.87 23 ALA B CA 1
ATOM 1909 C C . ALA B 1 23 ? 25.901 58.634 -0.303 1.00 52.87 23 ALA B C 1
ATOM 1910 O O . ALA B 1 23 ? 26.648 57.926 -0.986 1.00 52.87 23 ALA B O 1
ATOM 1912 N N . SER B 1 24 ? 25.408 58.248 0.874 1.00 50.73 24 SER B N 1
ATOM 1913 C CA . SER B 1 24 ? 25.661 56.919 1.438 1.00 50.73 24 SER B CA 1
ATOM 1914 C C . SER B 1 24 ? 24.592 56.553 2.468 1.00 50.73 24 SER B C 1
ATOM 1915 O O . SER B 1 24 ? 23.846 57.416 2.949 1.00 50.73 24 SER B O 1
ATOM 1918 N N . ILE B 1 25 ? 24.520 55.272 2.811 1.00 75.83 25 ILE B N 1
ATOM 1919 C CA . ILE B 1 25 ? 23.521 54.818 3.769 1.00 75.83 25 ILE B CA 1
ATOM 1920 C C . ILE B 1 25 ? 24.080 54.529 5.159 1.00 75.83 25 ILE B C 1
ATOM 1921 O O . ILE B 1 25 ? 24.837 53.580 5.354 1.00 75.83 25 ILE B O 1
ATOM 1926 N N . LYS B 1 26 ? 23.690 55.361 6.120 1.00 69.71 26 LYS B N 1
ATOM 1927 C CA . LYS B 1 26 ? 24.132 55.219 7.501 1.00 69.71 26 LYS B CA 1
ATOM 1928 C C . LYS B 1 26 ? 23.627 53.885 8.069 1.00 69.71 26 LYS B C 1
ATOM 1929 O O . LYS B 1 26 ? 22.806 53.209 7.446 1.00 69.71 26 LYS B O 1
ATOM 1931 N N . SER B 1 27 ? 24.131 53.506 9.241 1.00 86.30 27 SER B N 1
ATOM 1932 C CA . SER B 1 27 ? 23.738 52.254 9.883 1.00 86.30 27 SER B CA 1
ATOM 1933 C C . SER B 1 27 ? 22.359 52.357 10.532 1.00 86.30 27 SER B C 1
ATOM 1934 O O . SER B 1 27 ? 21.811 51.358 10.987 1.00 86.30 27 SER B O 1
ATOM 1936 N N . ASN B 1 28 ? 21.808 53.568 10.577 1.00 41.04 28 ASN B N 1
ATOM 1937 C CA . ASN B 1 28 ? 20.486 53.796 11.152 1.00 41.04 28 ASN B CA 1
ATOM 1938 C C . ASN B 1 28 ? 19.417 53.240 10.205 1.00 41.04 28 ASN B C 1
ATOM 1939 O O . ASN B 1 28 ? 18.350 52.804 10.635 1.00 41.04 28 ASN B O 1
ATOM 1944 N N . GLY B 1 29 ? 19.725 53.256 8.910 1.00 52.49 29 GLY B N 1
ATOM 1945 C CA . GLY B 1 29 ? 18.776 52.827 7.898 1.00 52.49 29 GLY B CA 1
ATOM 1946 C C . GLY B 1 29 ? 18.317 54.119 7.246 1.00 52.49 29 GLY B C 1
ATOM 1947 O O . GLY B 1 29 ? 17.321 54.174 6.525 1.00 52.49 29 GLY B O 1
ATOM 1948 N N . VAL B 1 30 ? 19.075 55.172 7.536 1.00 51.68 30 VAL B N 1
ATOM 1949 C CA . VAL B 1 30 ? 18.836 56.516 7.032 1.00 51.68 30 VAL B CA 1
ATOM 1950 C C . VAL B 1 30 ? 19.779 56.781 5.870 1.00 51.68 30 VAL B C 1
ATOM 1951 O O . VAL B 1 30 ? 20.921 56.327 5.876 1.00 51.68 30 VAL B O 1
ATOM 1955 N N . LEU B 1 31 ? 19.288 57.516 4.880 1.00 59.73 31 LEU B N 1
ATOM 1956 C CA . LEU B 1 31 ? 20.077 57.863 3.707 1.00 59.73 31 LEU B CA 1
ATOM 1957 C C . LEU B 1 31 ? 20.681 59.247 3.917 1.00 59.73 31 LEU B C 1
ATOM 1958 O O . LEU B 1 31 ? 19.947 60.237 4.012 1.00 59.73 31 LEU B O 1
ATOM 1963 N N . GLU B 1 32 ? 22.012 59.308 4.000 1.00 45.18 32 GLU B N 1
ATOM 1964 C CA . GLU B 1 32 ? 22.715 60.577 4.213 1.00 45.18 32 GLU B CA 1
ATOM 1965 C C . GLU B 1 32 ? 23.214 61.136 2.891 1.00 45.18 32 GLU B C 1
ATOM 1966 O O . GLU B 1 32 ? 24.170 60.619 2.315 1.00 45.18 32 GLU B O 1
ATOM 1972 N N . LEU B 1 33 ? 22.581 62.209 2.431 1.00 42.06 33 LEU B N 1
ATOM 1973 C CA . LEU B 1 33 ? 22.934 62.814 1.155 1.00 42.06 33 LEU B CA 1
ATOM 1974 C C . LEU B 1 33 ? 24.253 63.592 1.111 1.00 42.06 33 LEU B C 1
ATOM 1975 O O . LEU B 1 33 ? 24.990 63.529 0.116 1.00 42.06 33 LEU B O 1
ATOM 1980 N N . THR B 1 34 ? 24.552 64.317 2.184 1.00 57.84 34 THR B N 1
ATOM 1981 C CA . THR B 1 34 ? 25.778 65.106 2.253 1.00 57.84 34 THR B CA 1
ATOM 1982 C C . THR B 1 34 ? 26.584 64.771 3.506 1.00 57.84 34 THR B C 1
ATOM 1983 O O . THR B 1 34 ? 26.040 64.239 4.483 1.00 57.84 34 THR B O 1
ATOM 1987 N N . LYS B 1 35 ? 27.884 65.041 3.471 1.00 47.26 35 LYS B N 1
ATOM 1988 C CA . LYS B 1 35 ? 28.706 64.785 4.649 1.00 47.26 35 LYS B CA 1
ATOM 1989 C C . LYS B 1 35 ? 29.067 66.136 5.279 1.00 47.26 35 LYS B C 1
ATOM 1990 O O . LYS B 1 35 ? 29.340 67.118 4.589 1.00 47.26 35 LYS B O 1
ATOM 1992 N N . LEU B 1 36 ? 29.026 66.185 6.600 1.00 78.73 36 LEU B N 1
ATOM 1993 C CA . LEU B 1 36 ? 29.310 67.415 7.308 1.00 78.73 36 LEU B CA 1
ATOM 1994 C C . LEU B 1 36 ? 30.635 67.305 8.046 1.00 78.73 36 LEU B C 1
ATOM 1995 O O . LEU B 1 36 ? 31.179 68.304 8.531 1.00 78.73 36 LEU B O 1
ATOM 2000 N N . THR B 1 37 ? 31.158 66.081 8.095 1.00 67.36 37 THR B N 1
ATOM 2001 C CA . THR B 1 37 ? 32.424 65.784 8.758 1.00 67.36 37 THR B CA 1
ATOM 2002 C C . THR B 1 37 ? 32.919 64.406 8.325 1.00 67.36 37 THR B C 1
ATOM 2003 O O . THR B 1 37 ? 32.888 63.453 9.107 1.00 67.36 37 THR B O 1
ATOM 2007 N N . LYS B 1 38 ? 33.369 64.302 7.079 1.00 76.07 38 LYS B N 1
ATOM 2008 C CA . LYS B 1 38 ? 33.866 63.033 6.574 1.00 76.07 38 LYS B CA 1
ATOM 2009 C C . LYS B 1 38 ? 35.177 62.595 7.212 1.00 76.07 38 LYS B C 1
ATOM 2010 O O . LYS B 1 38 ? 36.102 63.399 7.384 1.00 76.07 38 LYS B O 1
ATOM 2011 N N . ASN B 1 39 ? 35.253 61.315 7.569 1.00 84.28 39 ASN B N 1
ATOM 2012 C CA . ASN B 1 39 ? 36.456 60.773 8.181 1.00 84.28 39 ASN B CA 1
ATOM 2013 C C . ASN B 1 39 ? 36.792 61.367 9.535 1.00 84.28 39 ASN B C 1
ATOM 2014 O O . ASN B 1 39 ? 37.824 61.037 10.111 1.00 84.28 39 ASN B O 1
ATOM 2015 N N . GLY B 1 40 ? 35.921 62.234 10.044 1.00 58.37 40 GLY B N 1
ATOM 2016 C CA . GLY B 1 40 ? 36.155 62.863 11.333 1.00 58.37 40 GLY B CA 1
ATOM 2017 C C . GLY B 1 40 ? 36.425 64.354 11.193 1.00 58.37 40 GLY B C 1
ATOM 2018 O O . GLY B 1 40 ? 35.944 65.169 11.993 1.00 58.37 40 GLY B O 1
ATOM 2019 N N . VAL B 1 41 ? 37.204 64.713 10.175 1.00 92.24 41 VAL B N 1
ATOM 2020 C CA . VAL B 1 41 ? 37.548 66.108 9.921 1.00 92.24 41 VAL B CA 1
ATOM 2021 C C . VAL B 1 41 ? 36.372 66.793 9.252 1.00 92.24 41 VAL B C 1
ATOM 2022 O O . VAL B 1 41 ? 35.712 66.203 8.400 1.00 92.24 41 VAL B O 1
ATOM 2024 N N . PRO B 1 42 ? 36.099 68.055 9.617 1.00 48.84 42 PRO B N 1
ATOM 2025 C CA . PRO B 1 42 ? 34.970 68.755 8.997 1.00 48.84 42 PRO B CA 1
ATOM 2026 C C . PRO B 1 42 ? 35.116 68.771 7.476 1.00 48.84 42 PRO B C 1
ATOM 2027 O O . PRO B 1 42 ? 36.202 68.507 6.948 1.00 48.84 42 PRO B O 1
ATOM 2031 N N . VAL B 1 43 ? 34.029 69.066 6.770 1.00 58.57 43 VAL B N 1
ATOM 2032 C CA . VAL B 1 43 ? 34.072 69.112 5.313 1.00 58.57 43 VAL B CA 1
ATOM 2033 C C . VAL B 1 43 ? 33.016 70.086 4.793 1.00 58.57 43 VAL B C 1
ATOM 2034 O O . VAL B 1 43 ? 31.983 70.287 5.434 1.00 58.57 43 VAL B O 1
ATOM 2038 N N . TRP B 1 44 ? 33.292 70.693 3.638 1.00 80.38 44 TRP B N 1
ATOM 2039 C CA . TRP B 1 44 ? 32.376 71.647 3.004 1.00 80.38 44 TRP B CA 1
ATOM 2040 C C . TRP B 1 44 ? 32.250 71.345 1.502 1.00 80.38 44 TRP B C 1
ATOM 2041 O O . TRP B 1 44 ? 32.861 70.402 0.996 1.00 80.38 44 TRP B O 1
ATOM 2043 N N . LYS B 1 45 ? 31.453 72.147 0.799 1.00 57.49 45 LYS B N 1
ATOM 2044 C CA . LYS B 1 45 ? 31.237 71.967 -0.636 1.00 57.49 45 LYS B CA 1
ATOM 2045 C C . LYS B 1 45 ? 30.900 70.514 -0.992 1.00 57.49 45 LYS B C 1
ATOM 2046 O O . LYS B 1 45 ? 31.358 69.989 -2.010 1.00 57.49 45 LYS B O 1
ATOM 2048 N N . SER B 1 46 ? 30.080 69.882 -0.155 1.00 73.50 46 SER B N 1
ATOM 2049 C CA . SER B 1 46 ? 29.671 68.491 -0.344 1.00 73.50 46 SER B CA 1
ATOM 2050 C C . SER B 1 46 ? 28.447 68.355 -1.247 1.00 73.50 46 SER B C 1
ATOM 2051 O O . SER B 1 46 ? 27.589 69.236 -1.294 1.00 73.50 46 SER B O 1
ATOM 2054 N N . THR B 1 47 ? 28.368 67.235 -1.956 1.00 55.87 47 THR B N 1
ATOM 2055 C CA . THR B 1 47 ? 27.256 66.982 -2.867 1.00 55.87 47 THR B CA 1
ATOM 2056 C C . THR B 1 47 ? 26.892 65.500 -2.910 1.00 55.87 47 THR B C 1
ATOM 2057 O O . THR B 1 47 ? 27.768 64.632 -2.960 1.00 55.87 47 THR B O 1
ATOM 2061 N N . GLY B 1 48 ? 25.592 65.217 -2.898 1.00 39.68 48 GLY B N 1
ATOM 2062 C CA . GLY B 1 48 ? 25.136 63.841 -2.936 1.00 39.68 48 GLY B CA 1
ATOM 2063 C C . GLY B 1 48 ? 23.783 63.723 -3.603 1.00 39.68 48 GLY B C 1
ATOM 2064 O O . GLY B 1 48 ? 22.925 64.603 -3.497 1.00 39.68 48 GLY B O 1
ATOM 2065 N N . ARG B 1 49 ? 23.591 62.622 -4.306 1.00 39.00 49 ARG B N 1
ATOM 2066 C CA . ARG B 1 49 ? 22.339 62.384 -4.992 1.00 39.00 49 ARG B CA 1
ATOM 2067 C C . ARG B 1 49 ? 22.029 60.903 -4.903 1.00 39.00 49 ARG B C 1
ATOM 2068 O O . ARG B 1 49 ? 22.926 60.064 -4.892 1.00 39.00 49 ARG B O 1
ATOM 2076 N N . ALA B 1 50 ? 20.747 60.587 -4.848 1.00 47.01 50 ALA B N 1
ATOM 2077 C CA . ALA B 1 50 ? 20.321 59.209 -4.784 1.00 47.01 50 ALA B CA 1
ATOM 2078 C C . ALA B 1 50 ? 19.252 59.016 -5.859 1.00 47.01 50 ALA B C 1
ATOM 2079 O O . ALA B 1 50 ? 18.166 59.579 -5.774 1.00 47.01 50 ALA B O 1
ATOM 2081 N N . LEU B 1 51 ? 19.566 58.245 -6.891 1.00 45.37 51 LEU B N 1
ATOM 2082 C CA . LEU B 1 51 ? 18.595 58.003 -7.948 1.00 45.37 51 LEU B CA 1
ATOM 2083 C C . LEU B 1 51 ? 18.046 56.585 -7.876 1.00 45.37 51 LEU B C 1
ATOM 2084 O O . LEU B 1 51 ? 18.754 55.637 -7.497 1.00 45.37 51 LEU B O 1
ATOM 2089 N N . TYR B 1 52 ? 16.772 56.453 -8.224 1.00 30.89 52 TYR B N 1
ATOM 2090 C CA . TYR B 1 52 ? 16.125 55.156 -8.226 1.00 30.89 52 TYR B CA 1
ATOM 2091 C C . TYR B 1 52 ? 16.646 54.424 -9.461 1.00 30.89 52 TYR B C 1
ATOM 2092 O O . TYR B 1 52 ? 16.654 54.980 -10.560 1.00 30.89 52 TYR B O 1
ATOM 2101 N N . ALA B 1 53 ? 17.095 53.184 -9.257 1.00 47.23 53 ALA B N 1
ATOM 2102 C CA . ALA B 1 53 ? 17.655 52.334 -10.309 1.00 47.23 53 ALA B CA 1
ATOM 2103 C C . ALA B 1 53 ? 16.876 52.313 -11.619 1.00 47.23 53 ALA B C 1
ATOM 2104 O O . ALA B 1 53 ? 17.443 52.571 -12.681 1.00 47.23 53 ALA B O 1
ATOM 2106 N N . GLU B 1 54 ? 15.586 51.988 -11.547 1.00 38.42 54 GLU B N 1
ATOM 2107 C CA . GLU B 1 54 ? 14.723 51.934 -12.727 1.00 38.42 54 GLU B CA 1
ATOM 2108 C C . GLU B 1 54 ? 14.274 53.315 -13.192 1.00 38.42 54 GLU B C 1
ATOM 2109 O O . GLU B 1 54 ? 14.035 54.210 -12.383 1.00 38.42 54 GLU B O 1
ATOM 2115 N N . PRO B 1 55 ? 14.200 53.520 -14.510 1.00 49.45 55 PRO B N 1
ATOM 2116 C CA . PRO B 1 55 ? 13.759 54.820 -15.034 1.00 49.45 55 PRO B CA 1
ATOM 2117 C C . PRO B 1 55 ? 12.224 54.839 -15.009 1.00 49.45 55 PRO B C 1
ATOM 2118 O O . PRO B 1 55 ? 11.581 53.798 -15.162 1.00 49.45 55 PRO B O 1
ATOM 2122 N N . ILE B 1 56 ? 11.633 56.007 -14.809 1.00 51.58 56 ILE B N 1
ATOM 2123 C CA . ILE B 1 56 ? 10.181 56.078 -14.778 1.00 51.58 56 ILE B CA 1
ATOM 2124 C C . ILE B 1 56 ? 9.629 56.635 -16.098 1.00 51.58 56 ILE B C 1
ATOM 2125 O O . ILE B 1 56 ? 10.184 57.582 -16.663 1.00 51.58 56 ILE B O 1
ATOM 2129 N N . LYS B 1 57 ? 8.554 56.028 -16.601 1.00 44.11 57 LYS B N 1
ATOM 2130 C CA . LYS B 1 57 ? 7.939 56.479 -17.853 1.00 44.11 57 LYS B CA 1
ATOM 2131 C C . LYS B 1 57 ? 6.977 57.631 -17.563 1.00 44.11 57 LYS B C 1
ATOM 2132 O O . LYS B 1 57 ? 5.925 57.465 -16.930 1.00 44.11 57 LYS B O 1
ATOM 2138 N N . ILE B 1 58 ? 7.384 58.801 -18.039 1.00 30.09 58 ILE B N 1
ATOM 2139 C CA . ILE B 1 58 ? 6.672 60.052 -17.879 1.00 30.09 58 ILE B CA 1
ATOM 2140 C C . ILE B 1 58 ? 5.515 60.193 -18.868 1.00 30.09 58 ILE B C 1
ATOM 2141 O O . ILE B 1 58 ? 4.416 60.606 -18.487 1.00 30.09 58 ILE B O 1
ATOM 2145 N N . TRP B 1 59 ? 5.762 59.884 -20.137 1.00 82.97 59 TRP B N 1
ATOM 2146 C CA . TRP B 1 59 ? 4.706 59.960 -21.142 1.00 82.97 59 TRP B CA 1
ATOM 2147 C C . TRP B 1 59 ? 4.919 58.985 -22.284 1.00 82.97 59 TRP B C 1
ATOM 2148 O O . TRP B 1 59 ? 6.052 58.665 -22.646 1.00 82.97 59 TRP B O 1
ATOM 2159 N N . ASP B 1 60 ? 3.803 58.507 -22.824 1.00 85.10 60 ASP B N 1
ATOM 2160 C CA . ASP B 1 60 ? 3.798 57.554 -23.919 1.00 85.10 60 ASP B CA 1
ATOM 2161 C C . ASP B 1 60 ? 3.550 58.282 -25.238 1.00 85.10 60 ASP B C 1
ATOM 2162 O O . ASP B 1 60 ? 2.492 58.868 -25.457 1.00 85.10 60 ASP B O 1
ATOM 2167 N N . SER B 1 61 ? 4.553 58.239 -26.105 1.00 67.75 61 SER B N 1
ATOM 2168 C CA . SER B 1 61 ? 4.510 58.874 -27.416 1.00 67.75 61 SER B CA 1
ATOM 2169 C C . SER B 1 61 ? 3.546 58.145 -28.342 1.00 67.75 61 SER B C 1
ATOM 2170 O O . SER B 1 61 ? 3.014 58.728 -29.293 1.00 67.75 61 SER B O 1
ATOM 2173 N N . THR B 1 62 ? 3.338 56.863 -28.062 1.00 40.86 62 THR B N 1
ATOM 2174 C CA . THR B 1 62 ? 2.456 56.052 -28.880 1.00 40.86 62 THR B CA 1
ATOM 2175 C C . THR B 1 62 ? 0.968 56.280 -28.545 1.00 40.86 62 THR B C 1
ATOM 2176 O O . THR B 1 62 ? 0.095 55.984 -29.363 1.00 40.86 62 THR B O 1
ATOM 2180 N N . THR B 1 63 ? 0.681 56.814 -27.355 1.00 70.36 63 THR B N 1
ATOM 2181 C CA . THR B 1 63 ? -0.705 57.075 -26.940 1.00 70.36 63 THR B CA 1
ATOM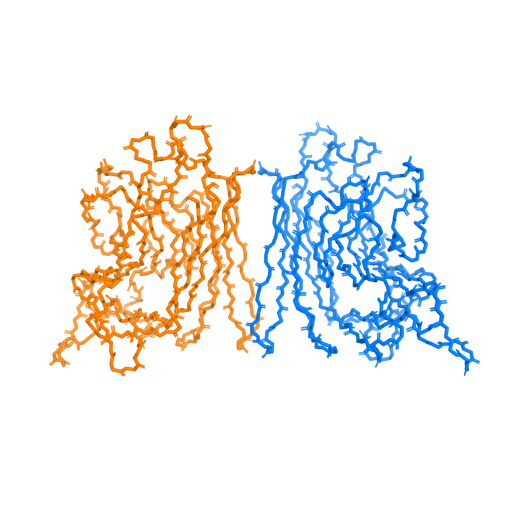 2182 C C . THR B 1 63 ? -0.980 58.550 -26.635 1.00 70.36 63 THR B C 1
ATOM 2183 O O . THR B 1 63 ? -2.133 58.957 -26.533 1.00 70.36 63 THR B O 1
ATOM 2187 N N . GLY B 1 64 ? 0.081 59.339 -26.484 1.00 65.23 64 GLY B N 1
ATOM 2188 C CA . GLY B 1 64 ? -0.074 60.756 -26.199 1.00 65.23 64 GLY B CA 1
ATOM 2189 C C . GLY B 1 64 ? -0.423 61.004 -24.747 1.00 65.23 64 GLY B C 1
ATOM 2190 O O . GLY B 1 64 ? -0.567 62.158 -24.312 1.00 65.23 64 GLY B O 1
ATOM 2191 N N . ASN B 1 65 ? -0.551 59.911 -23.994 1.00 40.51 65 ASN B N 1
ATOM 2192 C CA . ASN B 1 65 ? -0.886 59.988 -22.581 1.00 40.51 65 ASN B CA 1
ATOM 2193 C C . ASN B 1 65 ? 0.290 60.346 -21.691 1.00 40.51 65 ASN B C 1
ATOM 2194 O O . ASN B 1 65 ? 1.405 59.890 -21.910 1.00 40.51 65 ASN B O 1
ATOM 2199 N N . VAL B 1 66 ? 0.032 61.169 -20.683 1.00 34.25 66 VAL B N 1
ATOM 2200 C CA . VAL B 1 66 ? 1.066 61.573 -19.738 1.00 34.25 66 VAL B CA 1
ATOM 2201 C C . VAL B 1 66 ? 0.804 60.880 -18.404 1.00 34.25 66 VAL B C 1
ATOM 2202 O O . VAL B 1 66 ? -0.335 60.551 -18.084 1.00 34.25 66 VAL B O 1
ATOM 2206 N N . ALA B 1 67 ? 1.855 60.667 -17.622 1.00 43.47 67 ALA B N 1
ATOM 2207 C CA . ALA B 1 67 ? 1.715 59.995 -16.338 1.00 43.47 67 ALA B CA 1
ATOM 2208 C C . ALA B 1 67 ? 1.430 60.917 -15.175 1.00 43.47 67 ALA B C 1
ATOM 2209 O O . ALA B 1 67 ? 1.972 62.019 -15.099 1.00 43.47 67 ALA B O 1
ATOM 2211 N N . SER B 1 68 ? 0.563 60.464 -14.275 1.00 37.80 68 SER B N 1
ATOM 2212 C CA . SER B 1 68 ? 0.296 61.216 -13.059 1.00 37.80 68 SER B CA 1
ATOM 2213 C C . SER B 1 68 ? 1.147 60.464 -12.045 1.00 37.80 68 SER B C 1
ATOM 2214 O O . SER B 1 68 ? 1.301 59.246 -12.135 1.00 37.80 68 SER B O 1
ATOM 2217 N N . PHE B 1 69 ? 1.748 61.181 -11.117 1.00 27.64 69 PHE B N 1
ATOM 2218 C CA . PHE B 1 69 ? 2.533 60.508 -10.108 1.00 27.64 69 PHE B CA 1
ATOM 2219 C C . PHE B 1 69 ? 2.405 61.175 -8.750 1.00 27.64 69 PHE B C 1
ATOM 2220 O O . PHE B 1 69 ? 1.900 62.298 -8.618 1.00 27.64 69 PHE B O 1
ATOM 2228 N N . GLU B 1 70 ? 2.856 60.456 -7.732 1.00 29.58 70 GLU B N 1
ATOM 2229 C CA . GLU B 1 70 ? 2.838 60.964 -6.373 1.00 29.58 70 GLU B CA 1
ATOM 2230 C C . GLU B 1 70 ? 4.042 60.380 -5.645 1.00 29.58 70 GLU B C 1
ATOM 2231 O O . GLU B 1 70 ? 4.296 59.172 -5.687 1.00 29.58 70 GLU B O 1
ATOM 2237 N N . THR B 1 71 ? 4.813 61.247 -5.009 1.00 20.41 71 THR B N 1
ATOM 2238 C CA . THR B 1 71 ? 5.963 60.773 -4.262 1.00 20.41 71 THR B CA 1
ATOM 2239 C C . THR B 1 71 ? 5.913 61.350 -2.859 1.00 20.41 71 THR B C 1
ATOM 2240 O O . THR B 1 71 ? 5.486 62.497 -2.656 1.00 20.41 71 THR B O 1
ATOM 2244 N N . ARG B 1 72 ? 6.340 60.545 -1.893 1.00 30.10 72 ARG B N 1
ATOM 2245 C CA . ARG B 1 72 ? 6.349 60.958 -0.496 1.00 30.10 72 ARG B CA 1
ATOM 2246 C C . ARG B 1 72 ? 7.664 60.598 0.187 1.00 30.10 72 ARG B C 1
ATOM 2247 O O . ARG B 1 72 ? 8.205 59.507 -0.030 1.00 30.10 72 ARG B O 1
ATOM 2255 N N . PHE B 1 73 ? 8.183 61.513 1.006 1.00 26.56 73 PHE B N 1
ATOM 2256 C CA . PHE B 1 73 ? 9.418 61.228 1.746 1.00 26.56 73 PHE B CA 1
ATOM 2257 C C . PHE B 1 73 ? 9.579 62.122 2.964 1.00 26.56 73 PHE B C 1
ATOM 2258 O O . PHE B 1 73 ? 9.007 63.220 3.025 1.00 26.56 73 PHE B O 1
ATOM 2266 N N . SER B 1 74 ? 10.344 61.625 3.935 1.00 43.32 74 SER B N 1
ATOM 2267 C CA . SER B 1 74 ? 10.618 62.341 5.178 1.00 43.32 74 SER B CA 1
ATOM 2268 C C . SER B 1 74 ? 12.083 62.739 5.288 1.00 43.32 74 SER B C 1
ATOM 2269 O O . SER B 1 74 ? 12.963 61.880 5.202 1.00 43.32 74 SER B O 1
ATOM 2272 N N . PHE B 1 75 ? 12.350 64.029 5.487 1.00 68.23 75 PHE B N 1
ATOM 2273 C CA . PHE B 1 75 ? 13.732 64.472 5.614 1.00 68.23 75 PHE B CA 1
ATOM 2274 C C . PHE B 1 75 ? 14.014 65.156 6.945 1.00 68.23 75 PHE B C 1
ATOM 2275 O O . PHE B 1 75 ? 13.100 65.658 7.607 1.00 68.23 75 PHE B O 1
ATOM 2283 N N . ASN B 1 76 ? 15.288 65.149 7.333 1.00 67.67 76 ASN B N 1
ATOM 2284 C CA . ASN B 1 76 ? 15.735 65.774 8.571 1.00 67.67 76 ASN B CA 1
ATOM 2285 C C . ASN B 1 76 ? 16.947 66.631 8.285 1.00 67.67 76 ASN B C 1
ATOM 2286 O O . ASN B 1 76 ? 18.052 66.123 8.067 1.00 67.67 76 ASN B O 1
ATOM 2291 N N . ILE B 1 77 ? 16.722 67.935 8.278 1.00 70.16 77 ILE B N 1
ATOM 2292 C CA . ILE B 1 77 ? 17.785 68.896 8.046 1.00 70.16 77 ILE B CA 1
ATOM 2293 C C . ILE B 1 77 ? 18.175 69.467 9.406 1.00 70.16 77 ILE B C 1
ATOM 2294 O O . ILE B 1 77 ? 17.309 69.897 10.164 1.00 70.16 77 ILE B O 1
ATOM 2299 N N . THR B 1 78 ? 19.464 69.433 9.738 1.00 37.37 78 THR B N 1
ATOM 2300 C CA . THR B 1 78 ? 19.939 70.018 10.998 1.00 37.37 78 THR B CA 1
ATOM 2301 C C . THR B 1 78 ? 21.010 71.068 10.654 1.00 37.37 78 THR B C 1
ATOM 2302 O O . THR B 1 78 ? 21.948 70.783 9.901 1.00 37.37 78 THR B O 1
ATOM 2304 N N . GLN B 1 79 ? 20.831 72.284 11.176 1.00 52.11 79 GLN B N 1
ATOM 2305 C CA . GLN B 1 79 ? 21.752 73.404 10.952 1.00 52.11 79 GLN B CA 1
ATOM 2306 C C . GLN B 1 79 ? 22.564 73.712 12.216 1.00 52.11 79 GLN B C 1
ATOM 2307 O O . GLN B 1 79 ? 22.106 74.423 13.110 1.00 52.11 79 GLN B O 1
ATOM 2313 N N . PRO B 1 80 ? 23.793 73.183 12.292 1.00 79.65 80 PRO B N 1
ATOM 2314 C CA . PRO B 1 80 ? 24.686 73.378 13.429 1.00 79.65 80 PRO B CA 1
ATOM 2315 C C . PRO B 1 80 ? 24.811 74.811 13.909 1.00 79.65 80 PRO B C 1
ATOM 2316 O O . PRO B 1 80 ? 24.671 75.064 15.103 1.00 79.65 80 PRO B O 1
ATOM 2320 N N . TYR B 1 81 ? 25.061 75.756 13.004 1.00 81.04 81 TYR B N 1
ATOM 2321 C CA . TYR B 1 81 ? 25.235 77.138 13.444 1.00 81.04 81 TYR B CA 1
ATOM 2322 C C . TYR B 1 81 ? 24.434 78.186 12.711 1.00 81.04 81 TYR B C 1
ATOM 2323 O O . TYR B 1 81 ? 23.727 77.886 11.748 1.00 81.04 81 TYR B O 1
ATOM 2332 N N . ALA B 1 82 ? 24.558 79.423 13.190 1.00 99.77 82 ALA B N 1
ATOM 2333 C CA . ALA B 1 82 ? 23.889 80.571 12.592 1.00 99.77 82 ALA B CA 1
ATOM 2334 C C . ALA B 1 82 ? 24.875 81.201 11.598 1.00 99.77 82 ALA B C 1
ATOM 2335 O O . ALA B 1 82 ? 24.548 81.384 10.427 1.00 99.77 82 ALA B O 1
ATOM 2337 N N . TYR B 1 83 ? 26.098 81.478 12.053 1.00 91.22 83 TYR B N 1
ATOM 2338 C CA . TYR B 1 83 ? 27.136 82.056 11.190 1.00 91.22 83 TYR B CA 1
ATOM 2339 C C . TYR B 1 83 ? 28.178 80.996 10.769 1.00 91.22 83 TYR B C 1
ATOM 2340 O O . TYR B 1 83 ? 28.532 80.130 11.567 1.00 91.22 83 TYR B O 1
ATOM 2342 N N . PRO B 1 84 ? 28.679 81.060 9.534 1.00 99.83 84 PRO B N 1
ATOM 2343 C CA . PRO B 1 84 ? 28.287 82.089 8.586 1.00 99.83 84 PRO B CA 1
ATOM 2344 C C . PRO B 1 84 ? 26.803 82.089 8.281 1.00 99.83 84 PRO B C 1
ATOM 2345 O O . PRO B 1 84 ? 26.140 83.122 8.382 1.00 99.83 84 PRO B O 1
ATOM 2346 N N . GLU B 1 85 ? 26.288 80.922 7.915 1.00 79.23 85 GLU B N 1
ATOM 2347 C CA . GLU B 1 85 ? 24.878 80.725 7.592 1.00 79.23 85 GLU B CA 1
ATOM 2348 C C . GLU B 1 85 ? 24.832 79.425 6.822 1.00 79.23 85 GLU B C 1
ATOM 2349 O O . GLU B 1 85 ? 25.742 79.122 6.052 1.00 79.23 85 GLU B O 1
ATOM 2351 N N . PRO B 1 86 ? 23.769 78.638 7.014 1.00 76.10 86 PRO B N 1
ATOM 2352 C CA . PRO B 1 86 ? 23.604 77.350 6.341 1.00 76.10 86 PRO B CA 1
ATOM 2353 C C . PRO B 1 86 ? 23.279 77.406 4.854 1.00 76.10 86 PRO B C 1
ATOM 2354 O O . PRO B 1 86 ? 22.695 78.374 4.358 1.00 76.10 86 PRO B O 1
ATOM 2358 N N . ALA B 1 87 ? 23.670 76.343 4.158 1.00 45.74 87 ALA B N 1
ATOM 2359 C CA . ALA B 1 87 ? 23.441 76.196 2.723 1.00 45.74 87 ALA B CA 1
ATOM 2360 C C . ALA B 1 87 ? 23.682 74.716 2.388 1.00 45.74 87 ALA B C 1
ATOM 2361 O O . ALA B 1 87 ? 24.289 74.000 3.187 1.00 45.74 87 ALA B O 1
ATOM 2363 N N . ASP B 1 88 ? 23.199 74.235 1.241 1.00 52.81 88 ASP B N 1
ATOM 2364 C CA . ASP B 1 88 ? 22.438 75.024 0.278 1.00 52.81 88 ASP B CA 1
ATOM 2365 C C . ASP B 1 88 ? 20.986 74.566 0.184 1.00 52.81 88 ASP B C 1
ATOM 2366 O O . ASP B 1 88 ? 20.097 75.362 -0.120 1.00 52.81 88 ASP B O 1
ATOM 2371 N N . GLY B 1 89 ? 20.742 73.284 0.430 1.00 45.12 89 GLY B N 1
ATOM 2372 C CA . GLY B 1 89 ? 19.384 72.796 0.344 1.00 45.12 89 GLY B CA 1
ATOM 2373 C C . GLY B 1 89 ? 19.206 71.363 -0.123 1.00 45.12 89 GLY B C 1
ATOM 2374 O O . GLY B 1 89 ? 20.172 70.606 -0.301 1.00 45.12 89 GLY B O 1
ATOM 2375 N N . LEU B 1 90 ? 17.938 71.014 -0.339 1.00 30.15 90 LEU B N 1
ATOM 2376 C CA . LEU B 1 90 ? 17.528 69.679 -0.745 1.00 30.15 90 LEU B CA 1
ATOM 2377 C C . LEU B 1 90 ? 16.564 69.781 -1.908 1.00 30.15 90 LEU B C 1
ATOM 2378 O O . LEU B 1 90 ? 15.833 70.771 -2.033 1.00 30.15 90 LEU B O 1
ATOM 2383 N N . THR B 1 91 ? 16.550 68.756 -2.757 1.00 32.63 91 THR B N 1
ATOM 2384 C CA . THR B 1 91 ? 15.642 68.764 -3.903 1.00 32.63 91 THR B CA 1
ATOM 2385 C C . THR B 1 91 ? 15.267 67.385 -4.437 1.00 32.63 91 THR B C 1
ATOM 2386 O O . THR B 1 91 ? 16.035 66.421 -4.343 1.00 32.63 91 THR B O 1
ATOM 2388 N N . PHE B 1 92 ? 14.057 67.309 -4.979 1.00 40.08 92 PHE B N 1
ATOM 2389 C CA . PHE B 1 92 ? 13.550 66.094 -5.612 1.00 40.08 92 PHE B CA 1
ATOM 2390 C C . PHE B 1 92 ? 13.629 66.485 -7.071 1.00 40.08 92 PHE B C 1
ATOM 2391 O O . PHE B 1 92 ? 13.152 67.557 -7.455 1.00 40.08 92 PHE B O 1
ATOM 2399 N N . PHE B 1 93 ? 14.224 65.635 -7.891 1.00 29.57 93 PHE B N 1
ATOM 2400 C CA . PHE B 1 93 ? 14.352 65.991 -9.296 1.00 29.57 93 PHE B CA 1
ATOM 2401 C C . PHE B 1 93 ? 14.081 64.836 -10.261 1.00 29.57 93 PHE B C 1
ATOM 2402 O O . PHE B 1 93 ? 14.002 63.658 -9.875 1.00 29.57 93 PHE B O 1
ATOM 2410 N N . MET B 1 94 ? 13.935 65.214 -11.523 1.00 45.12 94 MET B N 1
ATOM 2411 C CA . MET B 1 94 ? 13.697 64.278 -12.610 1.00 45.12 94 MET B CA 1
ATOM 2412 C C . MET B 1 94 ? 14.590 64.722 -13.762 1.00 45.12 94 MET B C 1
ATOM 2413 O O . MET B 1 94 ? 14.676 65.916 -14.056 1.00 45.12 94 MET B O 1
ATOM 2418 N N . VAL B 1 95 ? 15.252 63.776 -14.413 1.00 66.33 95 VAL B N 1
ATOM 2419 C CA . VAL B 1 95 ? 16.109 64.119 -15.532 1.00 66.33 95 VAL B CA 1
ATOM 2420 C C . VAL B 1 95 ? 16.194 62.954 -16.484 1.00 66.33 95 VAL B C 1
ATOM 2421 O O . VAL B 1 95 ? 16.022 61.802 -16.081 1.00 66.33 95 VAL B O 1
ATOM 2425 N N . PRO B 1 96 ? 16.434 63.242 -17.772 1.00 42.45 96 PRO B N 1
ATOM 2426 C CA . PRO B 1 96 ? 16.547 62.204 -18.798 1.00 42.45 96 PRO B CA 1
ATOM 2427 C C . PRO B 1 96 ? 17.649 61.253 -18.363 1.00 42.45 96 PRO B C 1
ATOM 2428 O O . PRO B 1 96 ? 18.595 61.657 -17.693 1.00 42.45 96 PRO B O 1
ATOM 2432 N N . PRO B 1 97 ? 17.524 59.974 -18.717 1.00 82.49 97 PRO B N 1
ATOM 2433 C CA . PRO B 1 97 ? 18.518 58.964 -18.351 1.00 82.49 97 PRO B CA 1
ATOM 2434 C C . PRO B 1 97 ? 19.889 59.264 -18.915 1.00 82.49 97 PRO B C 1
ATOM 2435 O O . PRO B 1 97 ? 20.005 59.775 -20.030 1.00 82.49 97 PRO B O 1
ATOM 2439 N N . ASN B 1 98 ? 20.926 58.944 -18.143 1.00 79.73 98 ASN B N 1
ATOM 2440 C CA . ASN B 1 98 ? 22.303 59.182 -18.566 1.00 79.73 98 ASN B CA 1
ATOM 2441 C C . ASN B 1 98 ? 22.454 60.658 -18.917 1.00 79.73 98 ASN B C 1
ATOM 2442 O O . ASN B 1 98 ? 22.936 61.025 -19.998 1.00 79.73 98 ASN B O 1
ATOM 2444 N N . SER B 1 99 ? 22.029 61.492 -17.974 1.00 63.40 99 SER B N 1
ATOM 2445 C CA . SER B 1 99 ? 22.079 62.938 -18.126 1.00 63.40 99 SER B CA 1
ATOM 2446 C C . SER B 1 99 ? 23.170 63.443 -17.185 1.00 63.40 99 SER B C 1
ATOM 2447 O O . SER B 1 99 ? 23.330 62.927 -16.078 1.00 63.40 99 SER B O 1
ATOM 2450 N N . PRO B 1 100 ? 23.943 64.452 -17.620 1.00 99.88 100 PRO B N 1
ATOM 2451 C CA . PRO B 1 100 ? 25.035 65.045 -16.832 1.00 99.88 100 PRO B CA 1
ATOM 2452 C C . PRO B 1 100 ? 24.649 65.601 -15.457 1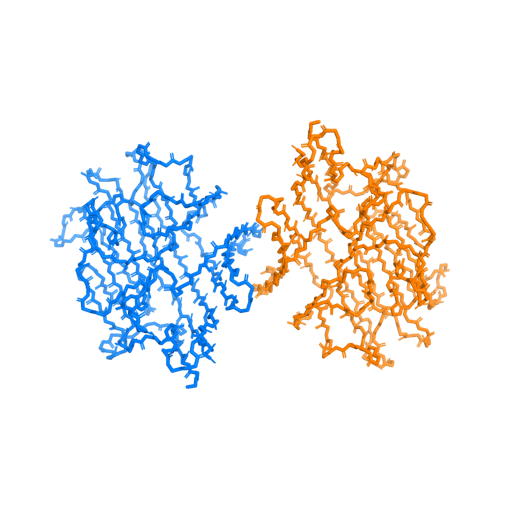.00 99.88 100 PRO B C 1
ATOM 2453 O O . PRO B 1 100 ? 23.582 66.195 -15.290 1.00 99.88 100 PRO B O 1
ATOM 2457 N N . GLN B 1 101 ? 25.523 65.412 -14.471 1.00 56.07 101 GLN B N 1
ATOM 2458 C CA . GLN B 1 101 ? 25.254 65.921 -13.128 1.00 56.07 101 GLN B CA 1
ATOM 2459 C C . GLN B 1 101 ? 25.091 67.438 -13.134 1.00 56.07 101 GLN B C 1
ATOM 2460 O O . GLN B 1 101 ? 25.430 68.108 -14.097 1.00 56.07 101 GLN B O 1
ATOM 2466 N N . GLY B 1 102 ? 24.541 67.977 -12.061 1.00 48.00 102 GLY B N 1
ATOM 2467 C CA . GLY B 1 102 ? 24.392 69.415 -11.976 1.00 48.00 102 GLY B CA 1
ATOM 2468 C C . GLY B 1 102 ? 25.582 69.996 -11.231 1.00 48.00 102 GLY B C 1
ATOM 2469 O O . GLY B 1 102 ? 26.469 69.250 -10.793 1.00 48.00 102 GLY B O 1
ATOM 2470 N N . GLU B 1 103 ? 25.615 71.318 -11.083 1.00 80.51 103 GLU B N 1
ATOM 2471 C CA . GLU B 1 103 ? 26.719 71.966 -10.385 1.00 80.51 103 GLU B CA 1
ATOM 2472 C C . GLU B 1 103 ? 26.422 72.076 -8.894 1.00 80.51 103 GLU B C 1
ATOM 2473 O O . GLU B 1 103 ? 25.262 72.176 -8.493 1.00 80.51 103 GLU B O 1
ATOM 2475 N N . ASP B 1 104 ? 27.483 72.056 -8.086 1.00 46.70 104 ASP B N 1
ATOM 2476 C CA . ASP B 1 104 ? 27.389 72.148 -6.624 1.00 46.70 104 ASP B CA 1
ATOM 2477 C C . ASP B 1 104 ? 26.663 73.410 -6.077 1.00 46.70 104 ASP B C 1
ATOM 2478 O O . ASP B 1 104 ? 26.053 74.185 -6.828 1.00 46.70 104 ASP B O 1
ATOM 2480 N N . GLY B 1 105 ? 26.724 73.579 -4.755 1.00 42.02 105 GLY B N 1
ATOM 2481 C CA . GLY B 1 105 ? 26.106 74.714 -4.090 1.00 42.02 105 GLY B CA 1
ATOM 2482 C C . GLY B 1 105 ? 24.690 75.073 -4.506 1.00 42.02 105 GLY B C 1
ATOM 2483 O O . GLY B 1 105 ? 23.808 74.213 -4.552 1.00 42.02 105 GLY B O 1
ATOM 2484 N N . GLY B 1 106 ? 24.486 76.358 -4.800 1.00 35.86 106 GLY B N 1
ATOM 2485 C CA . GLY B 1 106 ? 23.189 76.884 -5.199 1.00 35.86 106 GLY B CA 1
ATOM 2486 C C . GLY B 1 106 ? 22.427 76.146 -6.282 1.00 35.86 106 GLY B C 1
ATOM 2487 O O . GLY B 1 106 ? 21.227 76.357 -6.439 1.00 35.86 106 GLY B O 1
ATOM 2488 N N . ASN B 1 107 ? 23.101 75.282 -7.034 1.00 60.20 107 ASN B N 1
ATOM 2489 C CA . ASN B 1 107 ? 22.423 74.537 -8.091 1.00 60.20 107 ASN B CA 1
ATOM 2490 C C . ASN B 1 107 ? 21.923 73.196 -7.590 1.00 60.20 107 ASN B C 1
ATOM 2491 O O . ASN B 1 107 ? 21.590 72.290 -8.346 1.00 60.20 107 ASN B O 1
ATOM 2496 N N . LEU B 1 108 ? 21.868 73.103 -6.278 1.00 24.56 108 LEU B N 1
ATOM 2497 C CA . LEU B 1 108 ? 21.353 71.937 -5.604 1.00 24.56 108 LEU B CA 1
ATOM 2498 C C . LEU B 1 108 ? 21.783 70.609 -6.244 1.00 24.56 108 LEU B C 1
ATOM 2499 O O . LEU B 1 108 ? 21.116 69.582 -6.065 1.00 24.56 108 LEU B O 1
ATOM 2501 N N . GLY B 1 109 ? 22.913 70.638 -6.958 1.00 37.75 109 GLY B N 1
ATOM 2502 C CA . GLY B 1 109 ? 23.442 69.446 -7.610 1.00 37.75 109 GLY B CA 1
ATOM 2503 C C . GLY B 1 109 ? 22.544 68.928 -8.716 1.00 37.75 109 GLY B C 1
ATOM 2504 O O . GLY B 1 109 ? 22.622 67.758 -9.101 1.00 37.75 109 GLY B O 1
ATOM 2505 N N . VAL B 1 110 ? 21.702 69.810 -9.243 1.00 35.60 110 VAL B N 1
ATOM 2506 C CA . VAL B 1 110 ? 20.763 69.419 -10.282 1.00 35.60 110 VAL B CA 1
ATOM 2507 C C . VAL B 1 110 ? 20.857 70.221 -11.579 1.00 35.60 110 VAL B C 1
ATOM 2508 O O . VAL B 1 110 ? 20.845 69.642 -12.663 1.00 35.60 110 VAL B O 1
ATOM 2512 N N . PHE B 1 111 ? 20.954 71.541 -11.480 1.00 73.87 111 PHE B N 1
ATOM 2513 C CA . PHE B 1 111 ? 21.031 72.362 -12.683 1.00 73.87 111 PHE B CA 1
ATOM 2514 C C . PHE B 1 111 ? 22.436 72.814 -13.048 1.00 73.87 111 PHE B C 1
ATOM 2515 O O . PHE B 1 111 ? 23.323 72.905 -12.193 1.00 73.87 111 PHE B O 1
ATOM 2523 N N . LYS B 1 112 ? 22.637 73.076 -14.335 1.00 51.47 112 LYS B N 1
ATOM 2524 C CA . LYS B 1 112 ? 23.924 73.538 -14.817 1.00 51.47 112 LYS B CA 1
ATOM 2525 C C . LYS B 1 112 ? 23.734 74.970 -15.268 1.00 51.47 112 LYS B C 1
ATOM 2526 O O . LYS B 1 112 ? 22.892 75.265 -16.124 1.00 51.47 112 LYS B O 1
ATOM 2528 N N . PRO B 1 113 ? 24.496 75.846 -14.617 1.00 99.86 113 PRO B N 1
ATOM 2529 C CA . PRO B 1 113 ? 24.478 77.285 -14.839 1.00 99.86 113 PRO B CA 1
ATOM 2530 C C . PRO B 1 113 ? 24.154 77.660 -16.280 1.00 99.86 113 PRO B C 1
ATOM 2531 O O . PRO B 1 113 ? 23.381 78.587 -16.533 1.00 99.86 113 PRO B O 1
ATOM 2533 N N . PRO B 1 114 ? 24.743 76.931 -17.220 1.00 91.73 114 PRO B N 1
ATOM 2534 C CA . PRO B 1 114 ? 24.479 77.200 -18.616 1.00 91.73 114 PRO B CA 1
ATOM 2535 C C . PRO B 1 114 ? 23.562 76.140 -19.191 1.00 91.73 114 PRO B C 1
ATOM 2536 O O . PRO B 1 114 ? 24.048 75.141 -19.720 1.00 91.73 114 PRO B O 1
ATOM 2537 N N . GLU B 1 115 ? 22.250 76.357 -19.080 1.00 93.92 115 GLU B N 1
ATOM 2538 C CA . GLU B 1 115 ? 21.259 75.413 -19.586 1.00 93.92 115 GLU B CA 1
ATOM 2539 C C . GLU B 1 115 ? 21.795 74.244 -20.401 1.00 93.92 115 GLU B C 1
ATOM 2540 O O . GLU B 1 115 ? 21.894 74.330 -21.625 1.00 93.92 115 GLU B O 1
ATOM 2541 N N . GLY B 1 116 ? 22.134 73.145 -19.726 1.00 99.79 116 GLY B N 1
ATOM 2542 C CA . GLY B 1 116 ? 22.668 71.977 -20.413 1.00 99.79 116 GLY B CA 1
ATOM 2543 C C . GLY B 1 116 ? 21.646 70.899 -20.737 1.00 99.79 116 GLY B C 1
ATOM 2544 O O . GLY B 1 116 ? 21.422 70.593 -21.914 1.0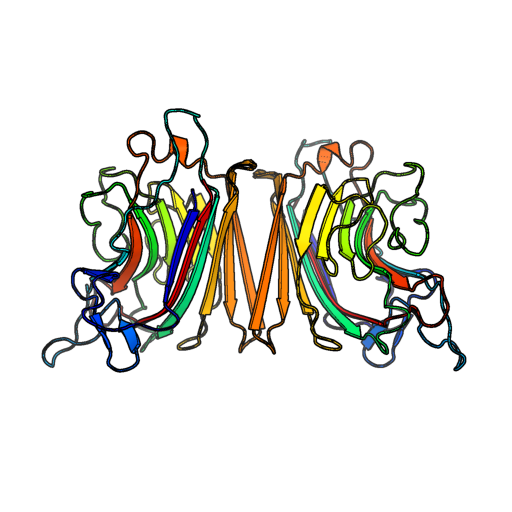0 99.79 116 GLY B O 1
ATOM 2545 N N . ASP B 1 117 ? 21.032 70.319 -19.703 1.00 80.42 117 ASP B N 1
ATOM 2546 C CA . ASP B 1 117 ? 20.030 69.269 -19.899 1.00 80.42 117 ASP B CA 1
ATOM 2547 C C . ASP B 1 117 ? 18.682 69.611 -19.278 1.00 80.42 117 ASP B C 1
ATOM 2548 O O . ASP B 1 117 ? 18.594 70.425 -18.355 1.00 80.42 117 ASP B O 1
ATOM 2550 N N . ASN B 1 118 ? 17.637 68.977 -19.803 1.00 45.85 118 ASN B N 1
ATOM 2551 C CA . ASN B 1 118 ? 16.278 69.191 -19.328 1.00 45.85 118 ASN B CA 1
ATOM 2552 C C . ASN B 1 118 ? 16.182 68.620 -17.916 1.00 45.85 118 ASN B C 1
ATOM 2553 O O . ASN B 1 118 ? 16.595 67.489 -17.660 1.00 45.85 118 ASN B O 1
ATOM 2555 N N . ALA B 1 119 ? 15.654 69.410 -16.993 1.00 39.25 119 ALA B N 1
ATOM 2556 C CA . ALA B 1 119 ? 15.521 68.955 -15.618 1.00 39.25 119 ALA B CA 1
ATOM 2557 C C . ALA B 1 119 ? 14.303 69.572 -14.906 1.00 39.25 119 ALA B C 1
ATOM 2558 O O . ALA B 1 119 ? 13.874 70.688 -15.201 1.00 39.25 119 ALA B O 1
ATOM 2560 N N . PHE B 1 120 ? 13.736 68.818 -13.977 1.00 40.79 120 PHE B N 1
ATOM 2561 C CA . PHE B 1 120 ? 12.600 69.284 -13.214 1.00 40.79 120 PHE B CA 1
ATOM 2562 C C . PHE B 1 120 ? 12.904 68.978 -11.766 1.00 40.79 120 PHE B C 1
ATOM 2563 O O . PHE B 1 120 ? 13.274 67.846 -11.428 1.00 40.79 120 PHE B O 1
ATOM 2571 N N . ALA B 1 121 ? 12.745 69.968 -10.900 1.00 35.76 121 ALA B N 1
ATOM 2572 C CA . ALA B 1 121 ? 13.028 69.714 -9.503 1.00 35.76 121 ALA B CA 1
ATOM 2573 C C . ALA B 1 121 ? 12.153 70.494 -8.547 1.00 35.76 121 ALA B C 1
ATOM 2574 O O . ALA B 1 121 ? 11.620 71.556 -8.885 1.00 35.76 121 ALA B O 1
ATOM 2576 N N . VAL B 1 122 ? 11.990 69.927 -7.357 1.00 30.01 122 VAL B N 1
ATOM 2577 C CA . VAL B 1 122 ? 11.217 70.550 -6.300 1.00 30.01 122 VAL B CA 1
ATOM 2578 C C . VAL B 1 122 ? 12.258 70.805 -5.227 1.00 30.01 122 VAL B C 1
ATOM 2579 O O . VAL B 1 122 ? 12.799 69.868 -4.615 1.00 30.01 122 VAL B O 1
ATOM 2583 N N . GLU B 1 123 ? 12.551 72.079 -5.005 1.00 41.70 123 GLU B N 1
ATOM 2584 C CA . GLU B 1 123 ? 13.574 72.427 -4.039 1.00 41.70 123 GLU B CA 1
ATOM 2585 C C . GLU B 1 123 ? 13.132 72.906 -2.669 1.00 41.70 123 GLU B C 1
ATOM 2586 O O . GLU B 1 123 ? 12.037 73.443 -2.472 1.00 41.70 123 GLU B O 1
ATOM 2592 N N . PHE B 1 124 ? 14.029 72.687 -1.722 1.00 48.47 124 PHE B N 1
ATOM 2593 C CA . PHE B 1 124 ? 13.844 73.121 -0.355 1.00 48.47 124 PHE B CA 1
ATOM 2594 C C . PHE B 1 124 ? 15.125 73.882 -0.107 1.00 48.47 124 PHE B C 1
ATOM 2595 O O . PHE B 1 124 ? 16.113 73.336 0.389 1.00 48.47 124 PHE B O 1
ATOM 2603 N N . ASP B 1 125 ? 15.084 75.150 -0.518 1.00 52.07 125 ASP B N 1
ATOM 2604 C CA . ASP B 1 125 ? 16.211 76.073 -0.445 1.00 52.07 125 ASP B CA 1
ATOM 2605 C C . ASP B 1 125 ? 16.462 76.652 0.937 1.00 52.07 125 ASP B C 1
ATOM 2606 O O . ASP B 1 125 ? 15.605 77.327 1.501 1.00 52.07 125 ASP B O 1
ATOM 2611 N N . THR B 1 126 ? 17.652 76.400 1.466 1.00 58.25 126 THR B N 1
ATOM 2612 C CA . THR B 1 126 ? 18.025 76.889 2.782 1.00 58.25 126 THR B CA 1
ATOM 2613 C C . THR B 1 126 ? 18.912 78.135 2.683 1.00 58.25 126 THR B C 1
ATOM 2614 O O . THR B 1 126 ? 19.033 78.887 3.651 1.00 58.25 126 THR B O 1
ATOM 2618 N N . PHE B 1 127 ? 19.519 78.352 1.513 1.00 61.96 127 PHE B N 1
ATOM 2619 C CA . PHE B 1 127 ? 20.410 79.499 1.289 1.00 61.96 127 PHE B CA 1
ATOM 2620 C C . PHE B 1 127 ? 19.891 80.477 0.227 1.00 61.96 127 PHE B C 1
ATOM 2621 O O . PHE B 1 127 ? 19.496 80.066 -0.857 1.00 61.96 127 PHE B O 1
ATOM 2629 N N . GLN B 1 128 ? 19.916 81.771 0.533 1.00 66.80 128 GLN B N 1
ATOM 2630 C CA . GLN B 1 128 ? 19.444 82.770 -0.415 1.00 66.80 128 GLN B CA 1
ATOM 2631 C C . GLN B 1 128 ? 20.503 83.251 -1.411 1.00 66.80 128 GLN B C 1
ATOM 2632 O O . GLN B 1 128 ? 21.386 84.027 -1.065 1.00 66.80 128 GLN B O 1
ATOM 2638 N N . ASN B 1 129 ? 20.410 82.776 -2.649 1.00 55.39 129 ASN B N 1
ATOM 2639 C CA . ASN B 1 129 ? 21.321 83.190 -3.701 1.00 55.39 129 ASN B CA 1
ATOM 2640 C C . ASN B 1 129 ? 20.814 84.529 -4.227 1.00 55.39 129 ASN B C 1
ATOM 2641 O O . ASN B 1 129 ? 19.832 85.078 -3.718 1.00 55.39 129 ASN B O 1
ATOM 2646 N N . THR B 1 130 ? 21.474 85.052 -5.251 1.00 70.52 130 THR B N 1
ATOM 2647 C CA . THR B 1 130 ? 21.088 86.335 -5.831 1.00 70.52 130 THR B CA 1
ATOM 2648 C C . THR B 1 130 ? 19.750 86.272 -6.561 1.00 70.52 130 THR B C 1
ATOM 2649 O O . THR B 1 130 ? 19.146 87.304 -6.857 1.00 70.52 130 THR B O 1
ATOM 2653 N N . TRP B 1 131 ? 19.291 85.055 -6.841 1.00 54.37 131 TRP B N 1
ATOM 2654 C CA . TRP B 1 131 ? 18.038 84.839 -7.555 1.00 54.37 131 TRP B CA 1
ATOM 2655 C C . TRP B 1 131 ? 16.893 84.338 -6.656 1.00 54.37 131 TRP B C 1
ATOM 2656 O O . TRP B 1 131 ? 15.771 84.145 -7.125 1.00 54.37 131 TRP B O 1
ATOM 2667 N N . ASP B 1 132 ? 17.181 84.148 -5.366 1.00 41.36 132 ASP B N 1
ATOM 2668 C CA . ASP B 1 132 ? 16.209 83.632 -4.394 1.00 41.36 132 ASP B CA 1
ATOM 2669 C C . ASP B 1 132 ? 15.457 84.629 -3.561 1.00 41.36 132 ASP B C 1
ATOM 2670 O O . ASP B 1 132 ? 15.942 85.715 -3.299 1.00 41.36 132 ASP B O 1
ATOM 2675 N N . PRO B 1 133 ? 14.255 84.243 -3.106 1.00 49.02 133 PRO B N 1
ATOM 2676 C CA . PRO B 1 133 ? 13.387 85.067 -2.257 1.00 49.02 133 PRO B CA 1
ATOM 2677 C C . PRO B 1 133 ? 13.806 84.697 -0.818 1.00 49.02 133 PRO B C 1
ATOM 2678 O O . PRO B 1 133 ? 14.703 83.861 -0.634 1.00 49.02 133 PRO B O 1
ATOM 2682 N N . GLN B 1 134 ? 13.153 85.289 0.187 1.00 73.12 134 GLN B N 1
ATOM 2683 C CA . GLN B 1 134 ? 13.477 85.015 1.594 1.00 73.12 134 GLN B CA 1
ATOM 2684 C C . GLN B 1 134 ? 13.495 83.513 1.865 1.00 73.12 134 GLN B C 1
ATOM 2685 O O . GLN B 1 134 ? 12.505 82.829 1.620 1.00 73.12 134 GLN B O 1
ATOM 2687 N N . VAL B 1 135 ? 14.613 82.997 2.365 1.00 62.52 135 VAL B N 1
ATOM 2688 C CA . VAL B 1 135 ? 14.696 81.572 2.652 1.00 62.52 135 VAL B CA 1
ATOM 2689 C C . VAL B 1 135 ? 14.436 81.321 4.121 1.00 62.52 135 VAL B C 1
ATOM 2690 O O . VAL B 1 135 ? 14.449 82.250 4.920 1.00 62.52 135 VAL B O 1
ATOM 2694 N N . PRO B 1 136 ? 14.174 80.062 4.495 1.00 51.95 136 PRO B N 1
ATOM 2695 C CA . PRO B 1 136 ? 14.107 78.935 3.564 1.00 51.95 136 PRO B CA 1
ATOM 2696 C C . PRO B 1 136 ? 12.789 78.985 2.802 1.00 51.95 136 PRO B C 1
ATOM 2697 O O . PRO B 1 136 ? 11.839 79.632 3.251 1.00 51.95 136 PRO B O 1
ATOM 2701 N N . HIS B 1 137 ? 12.744 78.333 1.642 1.00 37.96 137 HIS B N 1
ATOM 2702 C CA . HIS B 1 137 ? 11.529 78.308 0.842 1.00 37.96 137 HIS B CA 1
ATOM 2703 C C . HIS B 1 137 ? 11.428 77.091 -0.057 1.00 37.96 137 HIS B C 1
ATOM 2704 O O . HIS B 1 137 ? 12.435 76.459 -0.411 1.00 37.96 137 HIS B O 1
ATOM 2711 N N . ILE B 1 138 ? 10.188 76.773 -0.411 1.00 63.23 138 ILE B N 1
ATOM 2712 C CA . ILE B 1 138 ? 9.892 75.657 -1.289 1.00 63.23 138 ILE B CA 1
ATOM 2713 C C . ILE B 1 138 ? 9.840 76.265 -2.666 1.00 63.23 138 ILE B C 1
ATOM 2714 O O . ILE B 1 138 ? 9.282 77.348 -2.846 1.00 63.23 138 ILE B O 1
ATOM 2719 N N . GLY B 1 139 ? 10.428 75.579 -3.633 1.00 29.90 139 GLY B N 1
ATOM 2720 C CA . GLY B 1 139 ? 10.409 76.086 -4.988 1.00 29.90 139 GLY B CA 1
ATOM 2721 C C . GLY B 1 139 ? 10.182 75.014 -6.042 1.00 29.90 139 GLY B C 1
ATOM 2722 O O . GLY B 1 139 ? 10.727 73.892 -5.958 1.00 29.90 139 GLY B O 1
ATOM 2723 N N . ILE B 1 140 ? 9.353 75.355 -7.029 1.00 35.99 140 ILE B N 1
ATOM 2724 C CA . ILE B 1 140 ? 9.074 74.458 -8.142 1.00 35.99 140 ILE B CA 1
ATOM 2725 C C . ILE B 1 140 ? 9.968 74.938 -9.285 1.00 35.99 140 ILE B C 1
ATOM 2726 O O . ILE B 1 140 ? 9.700 75.962 -9.914 1.00 35.99 140 ILE B O 1
ATOM 2731 N N . ASP B 1 141 ? 11.050 74.202 -9.523 1.00 28.23 141 ASP B N 1
ATOM 2732 C CA . ASP B 1 141 ? 12.004 74.554 -10.563 1.00 28.23 141 ASP B CA 1
ATOM 2733 C C . ASP B 1 141 ? 11.761 73.773 -11.834 1.00 28.23 141 ASP B C 1
ATOM 2734 O O . ASP B 1 141 ? 11.912 72.545 -11.860 1.00 28.23 141 ASP B O 1
ATOM 2739 N N . VAL B 1 142 ? 11.406 74.497 -12.889 1.00 56.17 142 VAL B N 1
ATOM 2740 C CA . VAL B 1 142 ? 11.132 73.888 -14.180 1.00 56.17 142 VAL B CA 1
ATOM 2741 C C . VAL B 1 142 ? 12.210 74.293 -15.189 1.00 56.17 142 VAL B C 1
ATOM 2742 O O . VAL B 1 142 ? 12.070 75.307 -15.878 1.00 56.17 142 VAL B O 1
ATOM 2746 N N . ASN B 1 143 ? 13.283 73.504 -15.270 1.00 55.28 143 ASN B N 1
ATOM 2747 C CA . ASN B 1 143 ? 14.402 73.781 -16.176 1.00 55.28 143 ASN B CA 1
ATOM 2748 C C . ASN B 1 143 ? 15.164 75.049 -15.797 1.00 55.28 143 ASN B C 1
ATOM 2749 O O . ASN B 1 143 ? 15.592 75.806 -16.670 1.00 55.28 143 ASN B O 1
ATOM 2754 N N . SER B 1 144 ? 15.338 75.276 -14.498 1.00 69.55 144 SER B N 1
ATOM 2755 C CA . SER B 1 144 ? 16.043 76.463 -14.014 1.00 69.55 144 SER B CA 1
ATOM 2756 C C . SER B 1 144 ? 16.091 76.501 -12.489 1.00 69.55 144 SER B C 1
ATOM 2757 O O . SER B 1 144 ? 15.165 76.029 -11.832 1.00 69.55 144 SER B O 1
ATOM 2760 N N . ILE B 1 145 ? 17.171 77.048 -11.928 1.00 47.08 145 ILE B N 1
ATOM 2761 C CA . ILE B 1 145 ? 17.291 77.165 -10.470 1.00 47.08 145 ILE B CA 1
ATOM 2762 C C . ILE B 1 145 ? 16.339 78.276 -10.047 1.00 47.08 145 ILE B C 1
ATOM 2763 O O . ILE B 1 145 ? 15.992 78.392 -8.879 1.00 47.08 145 ILE B O 1
ATOM 2765 N N . VAL B 1 146 ? 15.910 79.081 -11.014 1.00 54.91 146 VAL B N 1
ATOM 2766 C CA . VAL B 1 146 ? 14.994 80.176 -10.740 1.00 54.91 146 VAL B CA 1
ATOM 2767 C C . VAL B 1 146 ? 13.573 79.652 -10.711 1.00 54.91 146 VAL B C 1
ATOM 2768 O O . VAL B 1 146 ? 12.888 79.653 -11.734 1.00 54.91 146 VAL B O 1
ATOM 2772 N N . SER B 1 147 ? 13.142 79.206 -9.532 1.00 32.21 147 SER B N 1
ATOM 2773 C CA . SER B 1 147 ? 11.795 78.654 -9.322 1.00 32.21 147 SER B CA 1
ATOM 2774 C C . SER B 1 147 ? 10.723 79.466 -10.058 1.00 32.21 147 SER B C 1
ATOM 2775 O O . SER B 1 147 ? 10.787 80.696 -10.123 1.00 32.21 147 SER B O 1
ATOM 2778 N N . SER B 1 148 ? 9.746 78.763 -10.622 1.00 59.96 148 SER B N 1
ATOM 2779 C CA . SER B 1 148 ? 8.649 79.413 -11.326 1.00 59.96 148 SER B CA 1
ATOM 2780 C C . SER B 1 148 ? 7.663 79.920 -10.268 1.00 59.96 148 SER B C 1
ATOM 2781 O O . SER B 1 148 ? 6.849 80.799 -10.537 1.00 59.96 148 SER B O 1
ATOM 2784 N N . LYS B 1 149 ? 7.744 79.341 -9.068 1.00 56.18 149 LYS B N 1
ATOM 2785 C CA . LYS B 1 149 ? 6.917 79.726 -7.925 1.00 56.18 149 LYS B CA 1
ATOM 2786 C C . LYS B 1 149 ? 7.595 79.284 -6.636 1.00 56.18 149 LYS B C 1
ATOM 2787 O O . LYS B 1 149 ? 8.216 78.222 -6.595 1.00 56.18 149 LYS B O 1
ATOM 2793 N N . THR B 1 150 ? 7.493 80.100 -5.589 1.00 42.18 150 THR B N 1
ATOM 2794 C CA . THR B 1 150 ? 8.095 79.742 -4.302 1.00 42.18 150 THR B CA 1
ATOM 2795 C C . THR B 1 150 ? 7.163 80.058 -3.140 1.00 42.18 150 THR B C 1
ATOM 2796 O O . THR B 1 150 ? 6.194 80.808 -3.285 1.00 42.18 150 THR B O 1
ATOM 2800 N N . LEU B 1 151 ? 7.477 79.486 -1.984 1.00 36.06 151 LEU B N 1
ATOM 2801 C CA . LEU B 1 151 ? 6.682 79.683 -0.783 1.00 36.06 151 LEU B CA 1
ATOM 2802 C C . LEU B 1 151 ? 7.613 79.590 0.408 1.00 36.06 151 LEU B C 1
ATOM 2803 O O . LEU B 1 151 ? 8.335 78.604 0.552 1.00 36.06 151 LEU B O 1
ATOM 2808 N N . HIS B 1 152 ? 7.593 80.605 1.264 1.00 51.61 152 HIS B N 1
ATOM 2809 C CA . HIS B 1 152 ? 8.453 80.626 2.439 1.00 51.61 152 HIS B CA 1
ATOM 2810 C C . HIS B 1 152 ? 7.907 79.715 3.543 1.00 51.61 152 HIS B C 1
ATOM 2811 O O . HIS B 1 152 ? 6.694 79.583 3.695 1.00 51.61 152 HIS B O 1
ATOM 2818 N N . PHE B 1 153 ? 8.797 79.075 4.298 1.00 58.37 153 PHE B N 1
ATOM 2819 C CA . PHE B 1 153 ? 8.373 78.200 5.387 1.00 58.37 153 PHE B CA 1
ATOM 2820 C C . PHE B 1 153 ? 9.380 78.231 6.532 1.00 58.37 153 PHE B C 1
ATOM 2821 O O . PHE B 1 153 ? 10.562 78.485 6.313 1.00 58.37 153 PHE B O 1
ATOM 2829 N N . GLN B 1 154 ? 8.910 77.981 7.751 1.00 38.79 154 GLN B N 1
ATOM 2830 C CA . GLN B 1 154 ? 9.786 77.972 8.912 1.00 38.79 154 GLN B CA 1
ATOM 2831 C C . GLN B 1 154 ? 10.322 76.567 9.111 1.00 38.79 154 GLN B C 1
ATOM 2832 O O . GLN B 1 154 ? 9.556 75.625 9.280 1.00 38.79 154 GLN B O 1
ATOM 2834 N N . LEU B 1 155 ? 11.636 76.419 9.110 1.00 44.41 155 LEU B N 1
ATOM 2835 C CA . LEU B 1 155 ? 12.228 75.101 9.257 1.00 44.41 155 LEU B CA 1
ATOM 2836 C C . LEU B 1 155 ? 12.312 74.688 10.716 1.00 44.41 155 LEU B C 1
ATOM 2837 O O . LEU B 1 155 ? 12.657 75.501 11.567 1.00 44.41 155 LEU B O 1
ATOM 2842 N N . GLU B 1 156 ? 11.988 73.434 11.014 1.00 63.52 156 GLU B N 1
ATOM 2843 C CA . GLU B 1 156 ? 12.088 72.953 12.389 1.00 63.52 156 GLU B CA 1
ATOM 2844 C C . GLU B 1 156 ? 13.421 72.246 12.481 1.00 63.52 156 GLU B C 1
ATOM 2845 O O . GLU B 1 156 ? 13.547 71.089 12.083 1.00 63.52 156 GLU B O 1
ATOM 2851 N N . ASN B 1 157 ? 14.412 72.963 13.002 1.00 43.04 157 ASN B N 1
ATOM 2852 C CA . ASN B 1 157 ? 15.777 72.465 13.134 1.00 43.04 157 ASN B CA 1
ATOM 2853 C C . ASN B 1 157 ? 15.897 71.059 13.709 1.00 43.04 157 ASN B C 1
ATOM 2854 O O . ASN B 1 157 ? 15.626 70.836 14.880 1.00 43.04 157 ASN B O 1
ATOM 2859 N N . GLY B 1 158 ? 16.321 70.115 12.880 1.00 46.71 158 GLY B N 1
ATOM 2860 C CA . GLY B 1 158 ? 16.485 68.753 13.340 1.00 46.71 158 GLY B CA 1
ATOM 2861 C C . GLY B 1 158 ? 15.175 68.007 13.508 1.00 46.71 158 GLY B C 1
ATOM 2862 O O . GLY B 1 158 ? 15.171 66.862 13.982 1.00 46.71 158 GLY B O 1
ATOM 2863 N N . GLY B 1 159 ? 14.071 68.655 13.126 1.00 81.22 159 GLY B N 1
ATOM 2864 C CA . GLY B 1 159 ? 12.757 68.039 13.219 1.00 81.22 159 GLY B CA 1
ATOM 2865 C C . GLY B 1 159 ? 12.390 67.323 11.927 1.00 81.22 159 GLY B C 1
ATOM 2866 O O . GLY B 1 159 ? 12.840 67.718 10.848 1.00 81.22 159 GLY B O 1
ATOM 2867 N N . VAL B 1 160 ? 11.578 66.272 12.027 1.00 25.93 160 VAL B N 1
ATOM 2868 C CA . VAL B 1 160 ? 11.171 65.509 10.849 1.00 25.93 160 VAL B CA 1
ATOM 2869 C C . VAL B 1 160 ? 10.161 66.247 9.995 1.00 25.93 160 VAL B C 1
ATOM 2870 O O . VAL B 1 160 ? 9.181 66.783 10.499 1.00 25.93 160 VAL B O 1
ATOM 2874 N N . ALA B 1 161 ? 10.409 66.257 8.691 1.00 37.83 161 ALA B N 1
ATOM 2875 C CA . ALA B 1 161 ? 9.511 66.906 7.744 1.00 37.83 161 ALA B CA 1
ATOM 2876 C C . ALA B 1 161 ? 8.894 65.885 6.784 1.00 37.83 161 ALA B C 1
ATOM 2877 O O . ALA B 1 161 ? 9.584 65.010 6.237 1.00 37.83 161 ALA B O 1
ATOM 2879 N N . ASN B 1 162 ? 7.579 66.004 6.605 1.00 45.15 162 ASN B N 1
ATOM 2880 C CA . ASN B 1 162 ? 6.838 65.137 5.703 1.00 45.15 162 ASN B CA 1
ATOM 2881 C C . ASN B 1 162 ? 6.494 65.901 4.438 1.00 45.15 162 ASN B C 1
ATOM 2882 O O . ASN B 1 162 ? 5.835 66.950 4.481 1.00 45.15 162 ASN B O 1
ATOM 2887 N N . VAL B 1 163 ? 6.969 65.369 3.314 1.00 54.66 163 VAL B N 1
ATOM 2888 C CA . VAL B 1 163 ? 6.763 65.973 2.006 1.00 54.66 163 VAL B CA 1
ATOM 2889 C C . VAL B 1 163 ? 5.867 65.110 1.136 1.00 54.66 163 VAL B C 1
ATOM 2890 O O . VAL B 1 163 ? 6.014 63.884 1.089 1.00 54.66 163 VAL B O 1
ATOM 2894 N N . VAL B 1 164 ? 4.927 65.757 0.460 1.00 22.00 164 VAL B N 1
ATOM 2895 C CA . VAL B 1 164 ? 4.063 65.052 -0.471 1.00 22.00 164 VAL B CA 1
ATOM 2896 C C . VAL B 1 164 ? 4.074 65.832 -1.768 1.00 22.00 164 VAL B C 1
ATOM 2897 O O . VAL B 1 164 ? 3.775 67.037 -1.790 1.00 22.00 164 VAL B O 1
ATOM 2901 N N . ILE B 1 165 ? 4.458 65.159 -2.845 1.00 22.98 165 ILE B N 1
ATOM 2902 C CA . ILE B 1 165 ? 4.454 65.805 -4.147 1.00 22.98 165 ILE B CA 1
ATOM 2903 C C . ILE B 1 165 ? 3.488 65.026 -5.040 1.00 22.98 165 ILE B C 1
ATOM 2904 O O . ILE B 1 165 ? 3.602 63.795 -5.188 1.00 22.98 165 ILE B O 1
ATOM 2909 N N . LYS B 1 166 ? 2.531 65.750 -5.619 1.00 18.13 166 LYS B N 1
ATOM 2910 C CA . LYS B 1 166 ? 1.521 65.118 -6.459 1.00 18.13 166 LYS B CA 1
ATOM 2911 C C . LYS B 1 166 ? 1.291 65.810 -7.817 1.00 18.13 166 LYS B C 1
ATOM 2912 O O . LYS B 1 166 ? 1.167 67.031 -7.895 1.00 18.13 166 LYS B O 1
ATOM 2918 N N . TYR B 1 167 ? 1.231 65.010 -8.883 1.00 29.21 167 TYR B N 1
ATOM 2919 C CA . TYR B 1 167 ? 1.002 65.527 -10.230 1.00 29.21 167 TYR B CA 1
ATOM 2920 C C . TYR B 1 167 ? -0.172 64.817 -10.903 1.00 29.21 167 TYR B C 1
ATOM 2921 O O . TYR B 1 167 ? -0.192 63.591 -10.982 1.00 29.21 167 TYR B O 1
ATOM 2930 N N . ASP B 1 168 ? -1.151 65.589 -11.373 1.00 30.38 168 ASP B N 1
ATOM 2931 C CA . ASP B 1 168 ? -2.303 65.027 -12.072 1.00 30.38 168 ASP B CA 1
ATOM 2932 C C . ASP B 1 168 ? -2.199 65.335 -13.575 1.00 30.38 168 ASP B C 1
ATOM 2933 O O . ASP B 1 168 ? -2.387 66.478 -14.001 1.00 30.38 168 ASP B O 1
ATOM 2938 N N . SER B 1 169 ? -1.899 64.323 -14.381 1.00 34.14 169 SER B N 1
ATOM 2939 C CA . SER B 1 169 ? -1.782 64.520 -15.820 1.00 34.14 169 SER B CA 1
ATOM 2940 C C . SER B 1 169 ? -2.998 65.255 -16.392 1.00 34.14 169 SER B C 1
ATOM 2941 O O . SER B 1 169 ? -2.854 66.292 -17.038 1.00 34.14 169 SER B O 1
ATOM 2943 N N . PRO B 1 170 ? -4.215 64.746 -16.138 1.00 20.73 170 PRO B N 1
ATOM 2944 C CA . PRO B 1 170 ? -5.439 65.370 -16.648 1.00 20.73 170 PRO B CA 1
ATOM 2945 C C . PRO B 1 170 ? -5.580 66.871 -16.461 1.00 20.73 170 PRO B C 1
ATOM 2946 O O . PRO B 1 170 ? -6.119 67.534 -17.335 1.00 20.73 170 PRO B O 1
ATOM 2950 N N . THR B 1 171 ? -5.120 67.408 -15.333 1.00 23.66 171 THR B N 1
ATOM 2951 C CA . THR B 1 171 ? -5.229 68.842 -15.073 1.00 23.66 171 THR B CA 1
ATOM 2952 C C . THR B 1 171 ? -3.913 69.581 -15.184 1.00 23.66 171 THR B C 1
ATOM 2953 O O . THR B 1 171 ? -3.904 70.807 -15.195 1.00 23.66 171 THR B O 1
ATOM 2957 N N . LYS B 1 172 ? -2.812 68.840 -15.270 1.00 44.53 172 LYS B N 1
ATOM 2958 C CA . LYS B 1 172 ? -1.473 69.424 -15.360 1.00 44.53 172 LYS B CA 1
ATOM 2959 C C . LYS B 1 172 ? -1.114 70.207 -14.093 1.00 44.53 172 LYS B C 1
ATOM 2960 O O . LYS B 1 172 ? -0.353 71.176 -14.137 1.00 44.53 172 LYS B O 1
ATOM 2966 N N . ILE B 1 173 ? -1.660 69.766 -12.959 1.00 43.09 173 ILE B N 1
ATOM 2967 C CA . ILE B 1 173 ? -1.402 70.404 -11.669 1.00 43.09 173 ILE B CA 1
ATOM 2968 C C . ILE B 1 173 ? -0.346 69.705 -10.817 1.00 43.09 173 ILE B C 1
ATOM 2969 O O . ILE B 1 173 ? -0.474 68.519 -10.481 1.00 43.09 173 ILE B O 1
ATOM 2974 N N . LEU B 1 174 ? 0.700 70.454 -10.475 1.00 25.42 174 LEU B N 1
ATOM 2975 C CA . LEU B 1 174 ? 1.751 69.940 -9.618 1.00 25.42 174 LEU B CA 1
ATOM 2976 C C . LEU B 1 174 ? 1.585 70.639 -8.281 1.00 25.42 174 LEU B C 1
ATOM 2977 O O . LEU B 1 174 ? 1.671 71.864 -8.202 1.00 25.42 174 LEU B O 1
ATOM 2982 N N . ASN B 1 175 ? 1.342 69.845 -7.242 1.00 39.48 175 ASN B N 1
ATOM 2983 C CA . ASN B 1 175 ? 1.147 70.345 -5.897 1.00 39.48 175 ASN B CA 1
ATOM 2984 C C . ASN B 1 175 ? 2.159 69.730 -4.937 1.00 39.48 175 ASN B C 1
ATOM 2985 O O . ASN B 1 175 ? 2.418 68.519 -4.954 1.00 39.48 175 ASN B O 1
ATOM 2990 N N . VAL B 1 176 ? 2.726 70.587 -4.097 1.00 43.78 176 VAL B N 1
ATOM 2991 C CA . VAL B 1 176 ? 3.720 70.184 -3.119 1.00 43.78 176 VAL B CA 1
ATOM 2992 C C . VAL B 1 176 ? 3.232 70.508 -1.727 1.00 43.78 176 VAL B C 1
ATOM 2993 O O . VAL B 1 176 ? 2.803 71.628 -1.461 1.00 43.78 176 VAL B O 1
ATOM 2997 N N . VAL B 1 177 ? 3.283 69.530 -0.836 1.00 28.54 177 VAL B N 1
ATOM 2998 C CA . VAL B 1 177 ? 2.868 69.789 0.528 1.00 28.54 177 VAL B CA 1
ATOM 2999 C C . VAL B 1 177 ? 3.956 69.402 1.507 1.00 28.54 177 VAL B C 1
ATOM 3000 O O . VAL B 1 177 ? 4.527 68.302 1.442 1.00 28.54 177 VAL B O 1
ATOM 3004 N N . LEU B 1 178 ? 4.243 70.341 2.402 1.00 31.39 178 LEU B N 1
ATOM 3005 C CA . LEU B 1 178 ? 5.254 70.182 3.430 1.00 31.39 178 LEU B CA 1
ATOM 3006 C C . LEU B 1 178 ? 4.592 70.225 4.812 1.00 31.39 178 LEU B C 1
ATOM 3007 O O . LEU B 1 178 ? 3.940 71.217 5.176 1.00 31.39 178 LEU B O 1
ATOM 3012 N N . ALA B 1 179 ? 4.769 69.161 5.587 1.00 58.08 179 ALA B N 1
ATOM 3013 C CA . ALA B 1 179 ? 4.181 69.117 6.913 1.00 58.08 179 ALA B CA 1
ATOM 3014 C C . ALA B 1 179 ? 5.182 68.805 8.015 1.00 58.08 179 ALA B C 1
ATOM 3015 O O . ALA B 1 179 ? 6.077 67.960 7.861 1.00 58.08 179 ALA B O 1
ATOM 3017 N N . PHE B 1 180 ? 5.023 69.522 9.123 1.00 56.55 180 PHE B N 1
ATOM 3018 C CA . PHE B 1 180 ? 5.829 69.322 10.318 1.00 56.55 180 PHE B CA 1
ATOM 3019 C C . PHE B 1 180 ? 4.758 69.018 11.356 1.00 56.55 180 PHE B C 1
ATOM 3020 O O . PHE B 1 180 ? 4.181 69.919 11.964 1.00 56.55 180 PHE B O 1
ATOM 3028 N N . HIS B 1 181 ? 4.472 67.737 11.530 1.00 84.67 181 HIS B N 1
ATOM 3029 C CA . HIS B 1 181 ? 3.442 67.306 12.458 1.00 84.67 181 HIS B CA 1
ATOM 3030 C C . HIS B 1 181 ? 3.708 67.610 13.940 1.00 84.67 181 HIS B C 1
ATOM 3031 O O . HIS B 1 181 ? 2.816 68.102 14.633 1.00 84.67 181 HIS B O 1
ATOM 3038 N N . SER B 1 182 ? 4.921 67.332 14.421 1.00 46.79 182 SER B N 1
ATOM 3039 C CA . SER B 1 182 ? 5.284 67.590 15.820 1.00 46.79 182 SER B CA 1
ATOM 3040 C C . SER B 1 182 ? 4.805 68.976 16.270 1.00 46.79 182 SER B C 1
ATOM 3041 O O . SER B 1 182 ? 4.217 69.140 17.341 1.00 46.79 182 SER B O 1
ATOM 3044 N N . VAL B 1 183 ? 5.061 69.970 15.435 1.00 37.24 183 VAL B N 1
ATOM 3045 C CA . VAL B 1 183 ? 4.679 71.339 15.721 1.00 37.24 183 VAL B CA 1
ATOM 3046 C C . VAL B 1 183 ? 3.309 71.646 15.113 1.00 37.24 183 VAL B C 1
ATOM 3047 O O . VAL B 1 183 ? 2.660 72.647 15.468 1.00 37.24 183 VAL B O 1
ATOM 3051 N N . GLY B 1 184 ? 2.881 70.772 14.199 1.00 38.20 184 GLY B N 1
ATOM 3052 C CA . GLY B 1 184 ? 1.606 70.943 13.533 1.00 38.20 184 GLY B CA 1
ATOM 3053 C C . GLY B 1 184 ? 1.554 72.147 12.604 1.00 38.20 184 GLY B C 1
ATOM 3054 O O . GLY B 1 184 ? 0.794 73.087 12.846 1.00 38.20 184 GLY B O 1
ATOM 3055 N N . THR B 1 185 ? 2.359 72.130 11.543 1.00 88.62 185 THR B N 1
ATOM 3056 C CA . THR B 1 185 ? 2.374 73.225 10.574 1.00 88.62 185 THR B CA 1
ATOM 3057 C C . THR B 1 185 ? 2.240 72.644 9.180 1.00 88.62 185 THR B C 1
ATOM 3058 O O . THR B 1 185 ? 2.797 71.573 8.896 1.00 88.62 185 THR B O 1
ATOM 3062 N N . VAL B 1 186 ? 1.506 73.345 8.313 1.00 34.67 186 VAL B N 1
ATOM 3063 C CA . VAL B 1 186 ? 1.321 72.881 6.940 1.00 34.67 186 VAL B CA 1
ATOM 3064 C C . VAL B 1 186 ? 1.583 73.958 5.880 1.00 34.67 186 VAL B C 1
ATOM 3065 O O . VAL B 1 186 ? 1.018 75.064 5.921 1.00 34.67 186 VAL B O 1
ATOM 3069 N N . TYR B 1 187 ? 2.452 73.608 4.931 1.00 47.79 187 TYR B N 1
ATOM 3070 C CA . TYR B 1 187 ? 2.822 74.494 3.844 1.00 47.79 187 TYR B CA 1
ATOM 3071 C C . TYR B 1 187 ? 2.416 73.849 2.529 1.00 47.79 187 TYR B C 1
ATOM 3072 O O . TYR B 1 187 ? 2.852 72.738 2.216 1.00 47.79 187 TYR B O 1
ATOM 3081 N N . THR B 1 188 ? 1.571 74.543 1.767 1.00 27.99 188 THR B N 1
ATOM 3082 C CA . THR B 1 188 ? 1.131 74.023 0.480 1.00 27.99 188 THR B CA 1
ATOM 3083 C C . THR B 1 188 ? 1.350 75.014 -0.680 1.00 27.99 188 THR B C 1
ATOM 3084 O O . THR B 1 188 ? 0.980 76.184 -0.608 1.00 27.99 188 THR B O 1
ATOM 3088 N N . LEU B 1 189 ? 1.959 74.504 -1.752 1.00 41.94 189 LEU B N 1
ATOM 3089 C CA . LEU B 1 189 ? 2.284 75.288 -2.937 1.00 41.94 189 LEU B CA 1
ATOM 3090 C C . LEU B 1 189 ? 2.018 74.489 -4.213 1.00 41.94 189 LEU B C 1
ATOM 3091 O O . LEU B 1 189 ? 2.454 73.347 -4.333 1.00 41.94 189 LEU B O 1
ATOM 3096 N N . SER B 1 190 ? 1.326 75.107 -5.166 1.00 43.04 190 SER B N 1
ATOM 3097 C CA . SER B 1 190 ? 0.999 74.445 -6.425 1.00 43.04 190 SER B CA 1
ATOM 3098 C C . SER B 1 190 ? 1.145 75.342 -7.657 1.00 43.04 190 SER B C 1
ATOM 3099 O O . SER B 1 190 ? 0.948 76.559 -7.590 1.00 43.04 190 SER B O 1
ATOM 3102 N N . ASN B 1 191 ? 1.467 74.728 -8.790 1.00 53.59 191 ASN B N 1
ATOM 3103 C CA . ASN B 1 191 ? 1.586 75.466 -10.036 1.00 53.59 191 ASN B CA 1
ATOM 3104 C C . ASN B 1 191 ? 1.241 74.550 -11.198 1.00 53.59 191 ASN B C 1
ATOM 3105 O O . ASN B 1 191 ? 0.974 73.363 -11.001 1.00 53.59 191 ASN B O 1
ATOM 3110 N N . ILE B 1 192 ? 1.240 75.102 -12.407 1.00 48.39 192 ILE B N 1
ATOM 3111 C CA . ILE B 1 192 ? 0.949 74.308 -13.593 1.00 48.39 192 ILE B CA 1
ATOM 3112 C C . ILE B 1 192 ? 2.217 73.889 -14.326 1.00 48.39 192 ILE B C 1
ATOM 3113 O O . ILE B 1 192 ? 3.094 74.691 -14.605 1.00 48.39 192 ILE B O 1
ATOM 3118 N N . VAL B 1 193 ? 2.295 72.608 -14.630 1.00 21.18 193 VAL B N 1
ATOM 3119 C CA . VAL B 1 193 ? 3.443 72.053 -15.311 1.00 21.18 193 VAL B CA 1
ATOM 3120 C C . VAL B 1 193 ? 3.003 71.026 -16.346 1.00 21.18 193 VAL B C 1
ATOM 3121 O O . VAL B 1 193 ? 2.178 70.152 -16.076 1.00 21.18 193 VAL B O 1
ATOM 3125 N N . ASP B 1 194 ? 3.573 71.146 -17.536 1.00 48.52 194 ASP B N 1
ATOM 3126 C CA . ASP B 1 194 ? 3.270 70.249 -18.634 1.00 48.52 194 ASP B CA 1
ATOM 3127 C C . ASP B 1 194 ? 4.504 69.377 -18.833 1.00 48.52 194 ASP B C 1
ATOM 3128 O O . ASP B 1 194 ? 5.439 69.767 -19.517 1.00 48.52 194 ASP B O 1
ATOM 3133 N N . LEU B 1 195 ? 4.508 68.200 -18.222 1.00 79.71 195 LEU B N 1
ATOM 3134 C CA . LEU B 1 195 ? 5.647 67.295 -18.326 1.00 79.71 195 LEU B CA 1
ATOM 3135 C C . LEU B 1 195 ? 6.072 66.926 -19.738 1.00 79.71 195 LEU B C 1
ATOM 3136 O O . LEU B 1 195 ? 7.267 66.851 -20.027 1.00 79.71 195 LEU B O 1
ATOM 3141 N N . LYS B 1 196 ? 5.096 66.669 -20.605 1.00 54.12 196 LYS B N 1
ATOM 3142 C CA . LYS B 1 196 ? 5.382 66.283 -21.979 1.00 54.12 196 LYS B CA 1
ATOM 3143 C C . LYS B 1 196 ? 6.196 67.353 -22.685 1.00 54.12 196 LYS B C 1
ATOM 3144 O O . LYS B 1 196 ? 7.078 67.040 -23.485 1.00 54.12 196 LYS B O 1
ATOM 3150 N N . GLN B 1 197 ? 5.914 68.613 -22.372 1.00 68.49 197 GLN B N 1
ATOM 3151 C CA . GLN B 1 197 ? 6.626 69.725 -22.984 1.00 68.49 197 GLN B CA 1
ATOM 3152 C C . GLN B 1 197 ? 7.988 70.064 -22.366 1.00 68.49 197 GLN B C 1
ATOM 3153 O O . GLN B 1 197 ? 8.923 70.402 -23.088 1.00 68.49 197 GLN B O 1
ATOM 3159 N N . GLU B 1 198 ? 8.094 69.991 -21.041 1.00 36.14 198 GLU B N 1
ATOM 3160 C CA . GLU B 1 198 ? 9.348 70.269 -20.342 1.00 36.14 198 GLU B CA 1
ATOM 3161 C C . GLU B 1 198 ? 10.362 69.142 -20.546 1.00 36.14 198 GLU B C 1
ATOM 3162 O O . GLU B 1 198 ? 11.562 69.309 -20.319 1.00 36.14 198 GLU B O 1
ATOM 3168 N N . PHE B 1 199 ? 9.859 67.990 -20.968 1.00 38.41 199 PHE B N 1
ATOM 3169 C CA . PHE B 1 199 ? 10.680 66.823 -21.256 1.00 38.41 199 PHE B CA 1
ATOM 3170 C C . PHE B 1 199 ? 10.198 66.284 -22.616 1.00 38.41 199 PHE B C 1
ATOM 3171 O O . PHE B 1 199 ? 9.623 65.193 -22.711 1.00 38.41 199 PHE B O 1
ATOM 3179 N N . PRO B 1 200 ? 10.436 67.053 -23.690 1.00 65.08 200 PRO B N 1
ATOM 3180 C CA . PRO B 1 200 ? 10.034 66.696 -25.052 1.00 65.08 200 PRO B CA 1
ATOM 3181 C C . PRO B 1 200 ? 10.852 65.590 -25.711 1.00 65.08 200 PRO B C 1
ATOM 3182 O O . PRO B 1 200 ? 10.337 64.861 -26.559 1.00 65.08 200 PRO B O 1
ATOM 3186 N N . ASN B 1 201 ? 12.117 65.459 -25.318 1.00 75.12 201 ASN B N 1
ATOM 3187 C CA . ASN B 1 201 ? 12.991 64.447 -25.905 1.00 75.12 201 ASN B CA 1
ATOM 3188 C C . ASN B 1 201 ? 13.271 63.252 -24.997 1.00 75.12 201 ASN B C 1
ATOM 3189 O O . ASN B 1 201 ? 14.311 62.607 -25.113 1.00 75.12 201 ASN B O 1
ATOM 3194 N N . SER B 1 202 ? 12.344 62.954 -24.095 1.00 77.05 202 SER B N 1
ATOM 3195 C CA . SER B 1 202 ? 12.511 61.824 -23.188 1.00 77.05 202 SER B CA 1
ATOM 3196 C C . SER B 1 202 ? 11.161 61.355 -22.676 1.00 77.05 202 SER B C 1
ATOM 3197 O O . SER B 1 202 ? 10.395 62.137 -22.116 1.00 77.05 202 SER B O 1
ATOM 3199 N N . GLU B 1 203 ? 10.873 60.076 -22.894 1.00 43.90 203 GLU B N 1
ATOM 3200 C CA . GLU B 1 203 ? 9.633 59.478 -22.436 1.00 43.90 203 GLU B CA 1
ATOM 3201 C C . GLU B 1 203 ? 9.953 58.848 -21.096 1.00 43.90 203 GLU B C 1
ATOM 3202 O O . GLU B 1 203 ? 9.062 58.435 -20.355 1.00 43.90 203 GLU B O 1
ATOM 3208 N N . TRP B 1 204 ? 11.245 58.776 -20.793 1.00 45.07 204 TRP B N 1
ATOM 3209 C CA . TRP B 1 204 ? 11.699 58.204 -19.538 1.00 45.07 204 TRP B CA 1
ATOM 3210 C C . TRP B 1 204 ? 12.626 59.169 -18.844 1.00 45.07 204 TRP B C 1
ATOM 3211 O O . TRP B 1 204 ? 13.379 59.914 -19.488 1.00 45.07 204 TRP B O 1
ATOM 3222 N N . VAL B 1 205 ? 12.564 59.145 -17.518 1.00 45.40 205 VAL B N 1
ATOM 3223 C CA . VAL B 1 205 ? 13.385 60.014 -16.688 1.00 45.40 205 VAL B CA 1
ATOM 3224 C C . VAL B 1 205 ? 13.815 59.260 -15.457 1.00 45.40 205 VAL B C 1
ATOM 3225 O O . VAL B 1 205 ? 13.206 58.254 -15.077 1.00 45.40 205 VAL B O 1
ATOM 3229 N N . ASN B 1 206 ? 14.871 59.760 -14.833 1.00 62.90 206 ASN B N 1
ATOM 3230 C CA . ASN B 1 206 ? 15.366 59.157 -13.619 1.00 62.90 206 ASN B CA 1
ATOM 3231 C C . ASN B 1 206 ? 14.924 60.024 -12.466 1.00 62.90 206 ASN B C 1
ATOM 3232 O O . ASN B 1 206 ? 15.176 61.225 -12.441 1.00 62.90 206 ASN B O 1
ATOM 3237 N N . VAL B 1 207 ? 14.230 59.398 -11.527 1.00 46.57 207 VAL B N 1
ATOM 3238 C CA . VAL B 1 207 ? 13.710 60.066 -10.348 1.00 46.57 207 VAL B CA 1
ATOM 3239 C C . VAL B 1 207 ? 14.803 60.079 -9.287 1.00 46.57 207 VAL B C 1
ATOM 3240 O O . VAL B 1 207 ? 15.589 59.134 -9.185 1.00 46.57 207 VAL B O 1
ATOM 3244 N N . GLY B 1 208 ? 14.873 61.150 -8.504 1.00 36.55 208 GLY B N 1
ATOM 3245 C CA . GLY B 1 208 ? 15.894 61.199 -7.470 1.00 36.55 208 GLY B CA 1
ATOM 3246 C C . GLY B 1 208 ? 15.821 62.300 -6.424 1.00 36.55 208 GLY B C 1
ATOM 3247 O O . GLY B 1 208 ? 14.990 63.218 -6.489 1.00 36.55 208 GLY B O 1
ATOM 3248 N N . LEU B 1 209 ? 16.722 62.189 -5.453 1.00 36.15 209 LEU B N 1
ATOM 3249 C CA . LEU B 1 209 ? 16.847 63.140 -4.357 1.00 36.15 209 LEU B CA 1
ATOM 3250 C C . LEU B 1 209 ? 18.283 63.657 -4.348 1.00 36.15 209 LEU B C 1
ATOM 3251 O O . LEU B 1 209 ? 19.227 62.876 -4.480 1.00 36.15 209 LEU B O 1
ATOM 3256 N N . SER B 1 210 ? 18.446 64.965 -4.183 1.00 36.44 210 SER B N 1
ATOM 3257 C CA . SER B 1 210 ? 19.774 65.567 -4.180 1.00 36.44 210 SER B CA 1
ATOM 3258 C C . SER B 1 210 ? 19.906 66.653 -3.124 1.00 36.44 210 SER B C 1
ATOM 3259 O O . SER B 1 210 ? 18.910 67.274 -2.735 1.00 36.44 210 SER B O 1
ATOM 3262 N N . ALA B 1 211 ? 21.140 66.882 -2.671 1.00 65.49 211 ALA B N 1
ATOM 3263 C CA . ALA B 1 211 ? 21.432 67.900 -1.658 1.00 65.49 211 ALA B CA 1
ATOM 3264 C C . ALA B 1 211 ? 22.906 68.350 -1.703 1.00 65.49 211 ALA B C 1
ATOM 3265 O O . ALA B 1 211 ? 23.789 67.589 -2.135 1.00 65.49 211 ALA B O 1
ATOM 3267 N N . THR B 1 212 ? 23.166 69.581 -1.245 1.00 53.62 212 THR B N 1
ATOM 3268 C CA . THR B 1 212 ? 24.516 70.149 -1.268 1.00 53.62 212 THR B CA 1
ATOM 3269 C C . THR B 1 212 ? 24.812 71.080 -0.113 1.00 53.62 212 THR B C 1
ATOM 3270 O O . THR B 1 212 ? 23.929 71.794 0.347 1.00 53.62 212 THR B O 1
ATOM 3274 N N . THR B 1 213 ? 26.065 71.091 0.335 1.00 78.96 213 THR B N 1
ATOM 3275 C CA . THR B 1 213 ? 26.467 71.988 1.410 1.00 78.96 213 THR B CA 1
ATOM 3276 C C . THR B 1 213 ? 27.209 73.156 0.765 1.00 78.96 213 THR B C 1
ATOM 3277 O O . THR B 1 213 ? 27.649 73.053 -0.382 1.00 78.96 213 THR B O 1
ATOM 3281 N N . GLY B 1 214 ? 27.338 74.256 1.507 1.00 61.47 214 GLY B N 1
ATOM 3282 C CA . GLY B 1 214 ? 27.976 75.471 1.006 1.00 61.47 214 GLY B CA 1
ATOM 3283 C C . GLY B 1 214 ? 29.429 75.534 0.536 1.00 61.47 214 GLY B C 1
ATOM 3284 O O . GLY B 1 214 ? 30.189 74.562 0.580 1.00 61.47 214 GLY B O 1
ATOM 3285 N N . TYR B 1 215 ? 29.828 76.718 0.086 1.00 77.13 215 TYR B N 1
ATOM 3286 C CA . TYR B 1 215 ? 31.187 76.920 -0.383 1.00 77.13 215 TYR B CA 1
ATOM 3287 C C . TYR B 1 215 ? 32.076 77.328 0.805 1.00 77.13 215 TYR B C 1
ATOM 3288 O O . TYR B 1 215 ? 33.058 76.646 1.115 1.00 77.13 215 TYR B O 1
ATOM 3290 N N . GLN B 1 216 ? 31.728 78.422 1.480 1.00 82.36 216 GLN B N 1
ATOM 3291 C CA . GLN B 1 216 ? 32.508 78.862 2.635 1.00 82.36 216 GLN B CA 1
ATOM 3292 C C . GLN B 1 216 ? 32.600 77.705 3.636 1.00 82.36 216 GLN B C 1
ATOM 3293 O O . GLN B 1 216 ? 31.796 76.776 3.600 1.00 82.36 216 GLN B O 1
ATOM 3295 N N . LYS B 1 217 ? 33.593 77.749 4.516 1.00 89.86 217 LYS B N 1
ATOM 3296 C CA . LYS B 1 217 ? 33.735 76.693 5.501 1.00 89.86 217 LYS B CA 1
ATOM 3297 C C . LYS B 1 217 ? 32.666 76.880 6.554 1.00 89.86 217 LYS B C 1
ATOM 3298 O O . LYS B 1 217 ? 32.282 78.012 6.838 1.00 89.86 217 LYS B O 1
ATOM 3299 N N . ASN B 1 218 ? 32.180 75.785 7.130 1.00 92.92 218 ASN B N 1
ATOM 3300 C CA . ASN B 1 218 ? 31.135 75.858 8.151 1.00 92.92 218 ASN B CA 1
ATOM 3301 C C . ASN B 1 218 ? 29.823 76.454 7.651 1.00 92.92 218 ASN B C 1
ATOM 3302 O O . ASN B 1 218 ? 29.053 77.038 8.419 1.00 92.92 218 ASN B O 1
ATOM 3307 N N . ALA B 1 219 ? 29.582 76.318 6.353 1.00 88.81 219 ALA B N 1
ATOM 3308 C CA . ALA B 1 219 ? 28.350 76.801 5.742 1.00 88.81 219 ALA B CA 1
ATOM 3309 C C . ALA B 1 219 ? 27.619 75.519 5.380 1.00 88.81 219 ALA B C 1
ATOM 3310 O O . ALA B 1 219 ? 27.053 75.377 4.292 1.00 88.81 219 ALA B O 1
ATOM 3312 N N . VAL B 1 220 ? 27.648 74.587 6.327 1.00 71.12 220 VAL B N 1
ATOM 3313 C CA . VAL B 1 220 ? 27.049 73.278 6.160 1.00 71.12 220 VAL B CA 1
ATOM 3314 C C . VAL B 1 220 ? 25.826 72.992 7.050 1.00 71.12 220 VAL B C 1
ATOM 3315 O O . VAL B 1 220 ? 25.665 73.581 8.119 1.00 71.12 220 VAL B O 1
ATOM 3317 N N . GLU B 1 221 ? 24.959 72.101 6.563 1.00 49.48 221 GLU B N 1
ATOM 3318 C CA . GLU B 1 221 ? 23.781 71.624 7.286 1.00 49.48 221 GLU B CA 1
ATOM 3319 C C . GLU B 1 221 ? 23.694 70.137 6.938 1.00 49.48 221 GLU B C 1
ATOM 3320 O O . GLU B 1 221 ? 24.379 69.671 6.023 1.00 49.48 221 GLU B O 1
ATOM 3326 N N . THR B 1 222 ? 22.889 69.382 7.678 1.00 66.39 222 THR B N 1
ATOM 3327 C CA . THR B 1 222 ? 22.764 67.958 7.392 1.00 66.39 222 THR B CA 1
ATOM 3328 C C . THR B 1 222 ? 21.578 67.719 6.477 1.00 66.39 222 THR B C 1
ATOM 3329 O O . THR B 1 222 ? 20.593 68.470 6.497 1.00 66.39 222 THR B O 1
ATOM 3333 N N . HIS B 1 223 ? 21.679 66.675 5.663 1.00 33.22 223 HIS B N 1
ATOM 3334 C CA . HIS B 1 223 ? 20.593 66.342 4.758 1.00 33.22 223 HIS B CA 1
ATOM 3335 C C . HIS B 1 223 ? 20.315 64.847 4.835 1.00 33.22 223 HIS B C 1
ATOM 3336 O O . HIS B 1 223 ? 20.960 64.047 4.148 1.00 33.22 223 HIS B O 1
ATOM 3343 N N . GLU B 1 224 ? 19.361 64.477 5.690 1.00 60.96 224 GLU B N 1
ATOM 3344 C CA . GLU B 1 224 ? 18.993 63.078 5.876 1.00 60.96 224 GLU B CA 1
ATOM 3345 C C . GLU B 1 224 ? 17.598 62.714 5.367 1.00 60.96 224 GLU B C 1
ATOM 3346 O O . GLU B 1 224 ? 16.620 63.453 5.569 1.00 60.96 224 GLU B O 1
ATOM 3352 N N . ILE B 1 225 ? 17.525 61.564 4.700 1.00 37.26 225 ILE B N 1
ATOM 3353 C CA . ILE B 1 225 ? 16.268 61.065 4.142 1.00 37.26 225 ILE B CA 1
ATOM 3354 C C . ILE B 1 225 ? 15.901 59.765 4.846 1.00 37.26 225 ILE B C 1
ATOM 3355 O O . ILE B 1 225 ? 16.560 58.734 4.669 1.00 37.26 225 ILE B O 1
ATOM 3360 N N . ILE B 1 226 ? 14.834 59.834 5.640 1.00 58.32 226 ILE B N 1
ATOM 3361 C CA . ILE B 1 226 ? 14.342 58.709 6.433 1.00 58.32 226 ILE B CA 1
ATOM 3362 C C . ILE B 1 226 ? 13.573 57.636 5.664 1.00 58.32 226 ILE B C 1
ATOM 3363 O O . ILE B 1 226 ? 13.820 56.431 5.828 1.00 58.32 226 ILE B O 1
ATOM 3368 N N . SER B 1 227 ? 12.621 58.086 4.852 1.00 61.07 227 SER B N 1
ATOM 3369 C CA . SER B 1 227 ? 11.796 57.192 4.051 1.00 61.07 227 SER B CA 1
ATOM 3370 C C . SER B 1 227 ? 11.443 57.845 2.715 1.00 61.07 227 SER B C 1
ATOM 3371 O O . SER B 1 227 ? 11.411 59.069 2.590 1.00 61.07 227 SER B O 1
ATOM 3374 N N . TRP B 1 228 ? 11.172 57.019 1.714 1.00 38.70 228 TRP B N 1
ATOM 3375 C CA . TRP B 1 228 ? 10.829 57.533 0.404 1.00 38.70 228 TRP B CA 1
ATOM 3376 C C . TRP B 1 228 ? 10.009 56.582 -0.455 1.00 38.70 228 TRP B C 1
ATOM 3377 O O . TRP B 1 228 ? 10.486 55.518 -0.844 1.00 38.70 228 TRP B O 1
ATOM 3388 N N . SER B 1 229 ? 8.774 56.975 -0.753 1.00 38.36 229 SER B N 1
ATOM 3389 C CA . SER B 1 229 ? 7.899 56.166 -1.603 1.00 38.36 229 SER B CA 1
ATOM 3390 C C . SER B 1 229 ? 7.501 56.990 -2.826 1.00 38.36 229 SER B C 1
ATOM 3391 O O . SER B 1 229 ? 7.468 58.226 -2.788 1.00 38.36 229 SER B O 1
ATOM 3394 N N . PHE B 1 230 ? 7.200 56.296 -3.911 1.00 25.23 230 PHE B N 1
ATOM 3395 C CA . PHE B 1 230 ? 6.832 56.959 -5.145 1.00 25.23 230 PHE B CA 1
ATOM 3396 C C . PHE B 1 230 ? 5.927 56.029 -5.943 1.00 25.23 230 PHE B C 1
ATOM 3397 O O . PHE B 1 230 ? 5.980 54.805 -5.797 1.00 25.23 230 PHE B O 1
ATOM 3405 N N . THR B 1 231 ? 5.097 56.621 -6.792 1.00 40.62 231 THR B N 1
ATOM 3406 C CA . THR B 1 231 ? 4.187 55.849 -7.621 1.00 40.62 231 THR B CA 1
ATOM 3407 C C . THR B 1 231 ? 3.652 56.652 -8.805 1.00 40.62 231 THR B C 1
ATOM 3408 O O . THR B 1 231 ? 3.074 57.728 -8.637 1.00 40.62 231 THR B O 1
ATOM 3412 N N . SER B 1 232 ? 3.869 56.139 -10.009 1.00 34.81 232 SER B N 1
ATOM 3413 C CA . SER B 1 232 ? 3.373 56.806 -11.200 1.00 34.81 232 SER B CA 1
ATOM 3414 C C . SER B 1 232 ? 2.273 55.920 -11.797 1.00 34.81 232 SER B C 1
ATOM 3415 O O . SER B 1 232 ? 2.269 54.699 -11.602 1.00 34.81 232 SER B O 1
ATOM 3418 N N . SER B 1 233 ? 1.327 56.538 -12.495 1.00 31.52 233 SER B N 1
ATOM 3419 C CA . SER B 1 233 ? 0.240 55.809 -13.140 1.00 31.52 233 SER B CA 1
ATOM 3420 C C . SER B 1 233 ? 0.092 56.442 -14.521 1.00 31.52 233 SER B C 1
ATOM 3421 O O . SER B 1 233 ? -0.454 57.545 -14.670 1.00 31.52 233 SER B O 1
ATOM 3423 N N . LEU B 1 234 ? 0.615 55.746 -15.522 1.00 35.04 234 LEU B N 1
ATOM 3424 C CA . LEU B 1 234 ? 0.577 56.216 -16.895 1.00 35.04 234 LEU B CA 1
ATOM 3425 C C . LEU B 1 234 ? -0.752 55.945 -17.566 1.00 35.04 234 LEU B C 1
ATOM 3426 O O . LEU B 1 234 ? -1.579 55.199 -16.993 1.00 35.04 234 LEU B O 1
#

Solvent-accessible surface area: 18511 Å² total; per-residue (Å²): 101,100,50,75,11,102,24,86,61,15,51,137,75,37,98,94,25,81,64,62,137,38,7,40,20,46,119,87,15,24,1,54,0,4,51,58,79,126,91,80,60,96,31,115,88,8,4,0,10,2,23,36,48,105,44,5,10,3,45,70,42,78,71,58,55,36,2,28,8,41,0,83,6,12,1,27,1,44,40,59,117,85,86,65,115,21,2,7,0,0,0,0,0,2,10,25,56,115,26,103,58,6,74,25,0,17,20,2,1,9,14,45,114,79,92,63,39,48,3,1,0,0,2,0,6,8,54,91,32,143,91,16,59,135,40,29,1,0,0,0,0,35,56,40,20,85,20,63,55,46,44,79,2,112,33,47,86,38,21,72,0,47,2,5,0,39,4,22,20,108,25,82,2,1,4,0,1,0,0,0,27,106,85,32,34,9,35,4,7,4,17,71,5,44,3,32,57,47,0,65,136,14,67,127,0,19,0,0,0,0,0,0,0,0,134,119,50,64,4,6,0,31,0,48,0,58,31,6,33,3,56,1,62,77,101,100,50,74,12,100,16,106,99,7,114,111,149,27,102,86,17,48,70,55,130,84,8,53,20,33,105,121,13,21,0,61,0,3,16,59,68,34,99,62,65,102,60,33,63,4,2,0,6,0,20,34,52,107,44,5,45,4,20,17,61,116,90,40,84,27,2,28,8,44,1,80,5,12,1,30,1,30,43,64,112,90,78,65,41,24,4,12,2,1,0,0,0,2,11,28,55,113,28,99,71,8,44,46,16,24,24,14,0,8,19,46,101,62,84,60,47,33,2,1,0,0,12,1,15,8,76,96,32,146,97,15,60,65,40,29,1,0,0,0,1,35,61,42,15,88,21,63,63,45,45,100,2,53,34,48,92,40,22,76,0,47,2,4,0,31,3,18,20,106,23,83,2,1,3,0,1,0,0,0,25,109,87,32,36,14,40,7,9,7,19,70,4,27,2,77,122,49,1,73,147,14,53,113,0,19,0,0,0,0,0,0,0,2,94,72,60,81,10,9,0,24,0,41,0,56,32,1,33,3,56,1,56,62

CATH classification: 2.60.120.200